Protein AF-A0A4Q2YK68-F1 (afdb_monomer)

Foldseek 3Di:
DDDDDDDDDDDDDDDDDDPPDPDPPPPDPDDDALAEEEADCFPLCVPHHYHVDDDDLVSLLRHLEYEYEDQAADDPVRLVSVLVSQLVAHFYEYEANSVVSNVPWDFDKDKDWAKWKKFFFPVLCVDQLRHLAFIFIDGFMAIFTTDDDPQKAQGIKFFDFDPPPDPDDDTAGFQAGIGGQWIKGHRNNFIYIYHNGDPDSVSSVWLSNSSSVQSSSCVRSVHDRDDDDPVSSVCRNDTHRGFHDPVVVLVQKDFDPVDHDDAAEDPPQAAQWQDWDADPVQWIKTKRAPQPPQWQQGAADLVLLVVVCVSNVDDADHRHPDFAAIFIWTFDDPPPPNYTDDIDTADGSATLWRDWDDDDQGIWTDRPQFIWDFGDPPNPSHTPDIDTLKGQWFSLGSQFAWHDWDQAPVQKIKTFGAQSWGQWMAGRVRPGIQGTGGGDMKIDHPNSPHIDAFFHDHAGWAAWDADPVGWIWTQGALFQQATKTQLGGQVVCVVVVHHPDGSMDRQGGFDFADAPDDLVVLVSQADASRRRGAHQKHYWDAQCDADDDPVCHRWTWIFRQSRAAIAIWRWDDDPSGTHTHGPDPHGSMHGPRLQWGFHYWYQGPNSDIDTDTSRFNDDDLPGSRYYHRRSSSRPDPSRTD

Radius of gyration: 28.05 Å; Cα contacts (8 Å, |Δi|>4): 1516; chains: 1; bounding box: 77×87×79 Å

pLDDT: mean 84.41, std 17.86, range [23.64, 98.75]

Structure (mmCIF, N/CA/C/O backbone):
data_AF-A0A4Q2YK68-F1
#
_entry.id   AF-A0A4Q2YK68-F1
#
loop_
_atom_site.group_PDB
_atom_site.id
_atom_site.type_symbol
_atom_site.label_atom_id
_atom_site.label_alt_id
_atom_site.label_comp_id
_atom_site.label_asym_id
_atom_site.label_entity_id
_atom_site.label_seq_id
_atom_site.pdbx_PDB_ins_code
_atom_site.Cartn_x
_atom_site.Cartn_y
_atom_site.Cartn_z
_atom_site.occupancy
_atom_site.B_iso_or_equiv
_atom_site.auth_seq_id
_atom_site.auth_comp_id
_atom_site.auth_asym_id
_atom_site.auth_atom_id
_atom_site.pdbx_PDB_model_num
ATOM 1 N N . MET A 1 1 ? 3.326 56.282 2.954 1.00 30.94 1 MET A N 1
ATOM 2 C CA . MET A 1 1 ? 2.224 56.659 2.046 1.00 30.94 1 MET A CA 1
ATOM 3 C C . MET A 1 1 ? 1.320 55.440 1.944 1.00 30.94 1 MET A C 1
ATOM 5 O O . MET A 1 1 ? 1.763 54.418 1.440 1.00 30.94 1 MET A O 1
ATOM 9 N N . MET A 1 2 ? 0.149 55.502 2.586 1.00 27.84 2 MET A N 1
ATOM 10 C CA . MET A 1 2 ? -0.890 54.464 2.562 1.00 27.84 2 MET A CA 1
ATOM 11 C C . MET A 1 2 ? -1.248 54.100 1.123 1.00 27.84 2 MET A C 1
ATOM 13 O O . MET A 1 2 ? -1.385 55.013 0.316 1.00 27.84 2 MET A O 1
ATOM 17 N N . LEU A 1 3 ? -1.479 52.819 0.829 1.00 24.31 3 LEU A N 1
ATOM 18 C CA . LEU A 1 3 ? -2.273 52.414 -0.331 1.00 24.31 3 LEU A CA 1
ATOM 19 C C . LEU A 1 3 ? -2.928 51.048 -0.087 1.00 24.31 3 LEU A C 1
ATOM 21 O O . LEU A 1 3 ? -2.286 50.001 -0.098 1.00 24.31 3 LEU A O 1
ATOM 25 N N . HIS A 1 4 ? -4.237 51.122 0.152 1.00 26.33 4 HIS A N 1
ATOM 26 C CA . HIS A 1 4 ? -5.217 50.045 0.083 1.00 26.33 4 HIS A CA 1
ATOM 27 C C . HIS A 1 4 ? -5.199 49.324 -1.279 1.00 26.33 4 HIS A C 1
ATOM 29 O O . HIS A 1 4 ? -5.108 49.969 -2.322 1.00 26.33 4 HIS A O 1
ATOM 35 N N . ARG A 1 5 ? -5.426 48.004 -1.269 1.00 27.20 5 ARG A N 1
ATOM 36 C CA . ARG A 1 5 ? -5.998 47.219 -2.383 1.00 27.20 5 ARG A CA 1
ATOM 37 C C . ARG A 1 5 ? -7.007 46.241 -1.762 1.00 27.20 5 ARG A C 1
ATOM 39 O O . ARG A 1 5 ? -6.618 45.420 -0.945 1.00 27.20 5 ARG A O 1
ATOM 46 N N . LEU A 1 6 ? -8.309 46.535 -1.783 1.00 25.83 6 LEU A N 1
ATOM 47 C CA . LEU A 1 6 ? -9.295 46.251 -2.842 1.00 25.83 6 LEU A CA 1
ATOM 48 C C . LEU A 1 6 ? -9.391 44.753 -3.192 1.00 25.83 6 LEU A C 1
ATOM 50 O O . LEU A 1 6 ? -8.604 44.237 -3.977 1.00 25.83 6 LEU A O 1
ATOM 54 N N . ARG A 1 7 ? -10.395 44.092 -2.591 1.00 26.73 7 ARG A N 1
ATOM 55 C CA . ARG A 1 7 ? -10.946 42.787 -2.996 1.00 26.73 7 ARG A CA 1
ATOM 56 C C . ARG A 1 7 ? -11.781 42.956 -4.279 1.00 26.73 7 ARG A C 1
ATOM 58 O O . ARG A 1 7 ? -12.523 43.938 -4.346 1.00 26.73 7 ARG A O 1
ATOM 65 N N . PRO A 1 8 ? -11.743 42.023 -5.244 1.00 29.39 8 PRO A N 1
ATOM 66 C CA . PRO A 1 8 ? -12.738 41.955 -6.308 1.00 29.39 8 PRO A CA 1
ATOM 67 C C . PRO A 1 8 ? -13.965 41.102 -5.899 1.00 29.39 8 PRO A C 1
ATOM 69 O O . PRO A 1 8 ? -13.876 40.321 -4.949 1.00 29.39 8 PRO A O 1
ATOM 72 N N . PRO A 1 9 ? -15.123 41.283 -6.568 1.00 28.11 9 PRO A N 1
ATOM 73 C CA . PRO A 1 9 ? -16.420 40.769 -6.130 1.00 28.11 9 PRO A CA 1
ATOM 74 C C . PRO A 1 9 ? -16.752 39.374 -6.687 1.00 28.11 9 PRO A C 1
ATOM 76 O O . PRO A 1 9 ? -16.345 39.010 -7.787 1.00 28.11 9 PRO A O 1
ATOM 79 N N . HIS A 1 10 ? -17.567 38.631 -5.932 1.00 28.86 10 HIS A N 1
ATOM 80 C CA . HIS A 1 10 ? -18.282 37.435 -6.386 1.00 28.86 10 HIS A CA 1
ATOM 81 C C . HIS A 1 10 ? -19.225 37.742 -7.560 1.00 28.86 10 HIS A C 1
ATOM 83 O O . HIS A 1 10 ? -19.954 38.736 -7.495 1.00 28.86 10 HIS A O 1
ATOM 89 N N . PRO A 1 11 ? -19.361 36.832 -8.538 1.00 30.91 11 PRO A N 1
ATOM 90 C CA . PRO A 1 11 ? -20.585 36.691 -9.303 1.00 30.91 11 PRO A CA 1
ATOM 91 C C . PRO A 1 11 ? -21.424 35.527 -8.759 1.00 30.91 11 PRO A C 1
ATOM 93 O O . PRO A 1 11 ? -20.984 34.380 -8.693 1.00 30.91 11 PRO A O 1
ATOM 96 N N . ALA A 1 12 ? -22.658 35.852 -8.381 1.00 25.03 12 ALA A N 1
ATOM 97 C CA . ALA A 1 12 ? -23.752 34.905 -8.251 1.00 25.03 12 ALA A CA 1
ATOM 98 C C . ALA A 1 12 ? -24.237 34.500 -9.654 1.00 25.03 12 ALA A C 1
ATOM 100 O O . ALA A 1 12 ? -24.385 35.354 -10.527 1.00 25.03 12 ALA A O 1
ATOM 101 N N . GLY A 1 13 ? -24.510 33.213 -9.859 1.00 24.59 13 GLY A N 1
ATOM 102 C CA . GLY A 1 13 ? -25.020 32.687 -11.123 1.00 24.59 13 GLY A CA 1
ATOM 103 C C . GLY A 1 13 ? -25.446 31.233 -10.979 1.00 24.59 13 GLY A C 1
ATOM 104 O O . GLY A 1 13 ? -24.654 30.320 -11.155 1.00 24.59 13 GLY A O 1
ATOM 105 N N . SER A 1 14 ? -26.706 31.057 -10.607 1.00 25.80 14 SER A N 1
ATOM 106 C CA . SER A 1 14 ? -27.449 29.810 -10.442 1.00 25.80 14 SER A CA 1
ATOM 107 C C . SER A 1 14 ? -27.479 28.924 -11.694 1.00 25.80 14 SER A C 1
ATOM 109 O O . SER A 1 14 ? -27.912 29.382 -12.752 1.00 25.80 14 SER A O 1
ATOM 111 N N . ALA A 1 15 ? -27.190 27.632 -11.528 1.00 25.47 15 ALA A N 1
ATOM 112 C CA . ALA A 1 15 ? -27.720 26.565 -12.372 1.00 25.47 15 ALA A CA 1
ATOM 113 C C . ALA A 1 15 ? -28.355 25.508 -11.457 1.00 25.47 15 ALA A C 1
ATOM 115 O O . ALA A 1 15 ? -27.688 24.855 -10.662 1.00 25.47 15 ALA A O 1
ATOM 116 N N . ILE A 1 16 ? -29.681 25.433 -11.530 1.00 28.75 16 ILE A N 1
ATOM 117 C CA . ILE A 1 16 ? -30.540 24.491 -10.819 1.00 28.75 16 ILE A CA 1
ATOM 118 C C . ILE A 1 16 ? -30.623 23.228 -11.683 1.00 28.75 16 ILE A C 1
ATOM 120 O O . ILE A 1 16 ? -31.117 23.294 -12.807 1.00 28.75 16 ILE A O 1
ATOM 124 N N . LEU A 1 17 ? -30.186 22.087 -11.151 1.00 24.28 17 LEU A N 1
ATOM 125 C CA . LEU A 1 17 ? -30.621 20.757 -11.585 1.00 24.28 17 LEU A CA 1
ATOM 126 C C . LEU A 1 17 ? -31.025 19.948 -10.341 1.00 24.28 17 LEU A C 1
ATOM 128 O O . LEU A 1 17 ? -30.478 20.172 -9.261 1.00 24.28 17 LEU A O 1
ATOM 132 N N . PRO A 1 18 ? -32.067 19.112 -10.448 1.00 24.56 18 PRO A N 1
ATOM 133 C CA . PRO A 1 18 ? -32.946 18.806 -9.332 1.00 24.56 18 PRO A CA 1
ATOM 134 C C . PRO A 1 18 ? -32.341 17.739 -8.418 1.00 24.56 18 PRO A C 1
ATOM 136 O O . PRO A 1 18 ? -32.012 16.644 -8.867 1.00 24.56 18 PRO A O 1
ATOM 139 N N . LEU A 1 19 ? -32.270 18.036 -7.117 1.00 24.48 19 LEU A N 1
ATOM 140 C CA . LEU A 1 19 ? -32.131 17.005 -6.094 1.00 24.48 19 LEU A CA 1
ATOM 141 C C . LEU A 1 19 ? -33.369 16.103 -6.151 1.00 24.48 19 LEU A C 1
ATOM 143 O O . LEU A 1 19 ? -34.461 16.488 -5.719 1.00 24.48 19 LEU A O 1
ATOM 147 N N . CYS A 1 20 ? -33.191 14.885 -6.656 1.00 23.64 20 CYS A N 1
ATOM 148 C CA . CYS A 1 20 ? -34.068 13.781 -6.310 1.00 23.64 20 CYS A CA 1
ATOM 149 C C . CYS A 1 20 ? -34.045 13.632 -4.785 1.00 23.64 20 CYS A C 1
ATOM 151 O O . CYS A 1 20 ? -33.018 13.335 -4.182 1.00 23.64 20 CYS A O 1
ATOM 153 N N . CYS A 1 21 ? -35.195 13.896 -4.170 1.00 24.50 21 CYS A N 1
ATOM 154 C CA . CYS A 1 21 ? -35.447 13.676 -2.758 1.00 24.50 21 CYS A CA 1
ATOM 155 C C . CYS A 1 21 ? -35.264 12.188 -2.427 1.00 24.50 21 CYS A C 1
ATOM 157 O O . CYS A 1 21 ? -36.198 11.403 -2.575 1.00 24.50 21 CYS A O 1
ATOM 159 N N . LEU A 1 22 ? -34.082 11.802 -1.945 1.00 25.28 22 LEU A N 1
ATOM 160 C CA . LEU A 1 22 ? -33.938 10.617 -1.109 1.00 25.28 22 LEU A CA 1
ATOM 161 C C . LEU A 1 22 ? -34.436 11.000 0.282 1.00 25.28 22 LEU A C 1
ATOM 163 O O . LEU A 1 22 ? -33.760 11.648 1.077 1.00 25.28 22 LEU A O 1
ATOM 167 N N . SER A 1 23 ? -35.695 10.656 0.528 1.00 25.00 23 SER A N 1
ATOM 168 C CA . SER A 1 23 ? -36.304 10.679 1.845 1.00 25.00 23 SER A CA 1
ATOM 169 C C . SER A 1 23 ? -35.415 9.924 2.835 1.00 25.00 23 SER A C 1
ATOM 171 O O . SER A 1 23 ? -35.275 8.705 2.730 1.00 25.00 23 SER A O 1
ATOM 173 N N . LEU A 1 24 ? -34.862 10.657 3.803 1.00 28.14 24 LEU A N 1
ATOM 174 C CA . LEU A 1 24 ? -34.337 10.143 5.066 1.00 28.14 24 LEU A CA 1
ATOM 175 C C . LEU A 1 24 ? -35.432 9.321 5.758 1.00 28.14 24 LEU A C 1
ATOM 177 O O . LEU A 1 24 ? -36.240 9.841 6.528 1.00 28.14 24 LEU A O 1
ATOM 181 N N . LEU A 1 25 ? -35.479 8.025 5.469 1.00 27.72 25 LEU A N 1
ATOM 182 C CA . LEU A 1 25 ? -36.193 7.063 6.292 1.00 27.72 25 LEU A CA 1
ATOM 183 C C . LEU A 1 25 ? -35.250 6.656 7.417 1.00 27.72 25 LEU A C 1
ATOM 185 O O . LEU A 1 25 ? -34.541 5.658 7.339 1.00 27.72 25 LEU A O 1
ATOM 189 N N . ALA A 1 26 ? -35.261 7.466 8.476 1.00 32.66 26 ALA A N 1
ATOM 190 C CA . ALA A 1 26 ? -34.816 7.044 9.791 1.00 32.66 26 ALA A CA 1
ATOM 191 C C . ALA A 1 26 ? -35.559 5.750 10.142 1.00 32.66 26 ALA A C 1
ATOM 193 O O . ALA A 1 26 ? -36.762 5.765 10.413 1.00 32.66 26 ALA A O 1
ATOM 194 N N . SER A 1 27 ? -34.856 4.622 10.091 1.00 29.62 27 SER A N 1
ATOM 195 C CA . SER A 1 27 ? -35.428 3.336 10.460 1.00 29.62 27 SER A CA 1
ATOM 196 C C . SER A 1 27 ? -35.748 3.369 11.963 1.00 29.62 27 SER A C 1
ATOM 198 O O . SER A 1 27 ? -34.853 3.575 12.794 1.00 29.62 27 SER A O 1
ATOM 200 N N . PRO A 1 28 ? -37.022 3.251 12.377 1.00 31.62 28 PRO A N 1
ATOM 201 C CA . PRO A 1 28 ? -37.377 3.399 13.773 1.00 31.62 28 PRO A CA 1
ATOM 202 C C . PRO A 1 28 ? -37.008 2.114 14.522 1.00 31.62 28 PRO A C 1
ATOM 204 O O . PRO A 1 28 ? -37.773 1.153 14.530 1.00 31.62 28 PRO A O 1
ATOM 207 N N . LEU A 1 29 ? -35.859 2.119 15.213 1.00 32.09 29 LEU A N 1
ATOM 208 C CA . LEU A 1 29 ? -35.609 1.221 16.352 1.00 32.09 29 LEU A CA 1
ATOM 209 C C . LEU A 1 29 ? -36.857 1.229 17.252 1.00 32.09 29 LEU A C 1
ATOM 211 O O . LEU A 1 29 ? -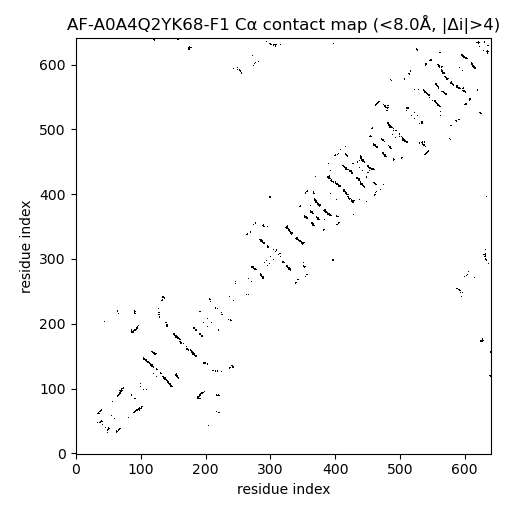37.201 2.277 17.811 1.00 32.09 29 LEU A O 1
ATOM 215 N N . LYS A 1 30 ? -37.568 0.096 17.297 1.00 30.45 30 LYS A N 1
ATOM 216 C CA . LYS A 1 30 ? -38.739 -0.139 18.146 1.00 30.45 30 LYS A CA 1
ATOM 217 C C . LYS A 1 30 ? -38.288 -0.405 19.585 1.00 30.45 30 LYS A C 1
ATOM 219 O O . LYS A 1 30 ? -37.307 -1.102 19.811 1.00 30.45 30 LYS A O 1
ATOM 224 N N . ALA A 1 31 ? -39.062 0.153 20.511 1.00 32.38 31 ALA A N 1
ATOM 225 C CA . ALA A 1 31 ? -39.004 0.073 21.969 1.00 32.38 31 ALA A CA 1
ATOM 226 C C . ALA A 1 31 ? -38.279 -1.148 22.587 1.00 32.38 31 ALA A C 1
ATOM 228 O O . ALA A 1 31 ? -38.848 -2.237 22.656 1.00 32.38 31 ALA A O 1
ATOM 229 N N . ALA A 1 32 ? -37.082 -0.912 23.141 1.00 37.03 32 ALA A N 1
ATOM 230 C CA . ALA A 1 32 ? -36.466 -1.735 24.194 1.00 37.03 32 ALA A CA 1
ATOM 231 C C . ALA A 1 32 ? -35.632 -0.915 25.224 1.00 37.03 32 ALA A C 1
ATOM 233 O O . ALA A 1 32 ? -34.947 -1.488 26.068 1.00 37.03 32 ALA A O 1
ATOM 234 N N . ASP A 1 33 ? -35.697 0.423 25.207 1.00 46.66 33 ASP A N 1
ATOM 235 C CA . ASP A 1 33 ? -34.649 1.305 25.763 1.00 46.66 33 ASP A CA 1
ATOM 236 C C . ASP A 1 33 ? -34.817 1.713 27.249 1.00 46.66 33 ASP A C 1
ATOM 238 O O . ASP A 1 33 ? -34.654 2.877 27.604 1.00 46.66 33 ASP A O 1
ATOM 242 N N . ALA A 1 34 ? -35.115 0.779 28.160 1.00 52.34 34 ALA A N 1
ATOM 243 C CA . ALA A 1 34 ? -35.114 1.070 29.611 1.00 52.34 34 ALA A CA 1
ATOM 244 C C . ALA A 1 34 ? -33.749 0.829 30.300 1.00 52.34 34 ALA A C 1
ATOM 246 O O . ALA A 1 34 ? -33.640 0.961 31.517 1.00 52.34 34 ALA A O 1
ATOM 247 N N . ALA A 1 35 ? -32.719 0.439 29.541 1.00 72.25 35 ALA A N 1
ATOM 248 C CA . ALA A 1 35 ? -31.447 -0.062 30.071 1.00 72.25 35 ALA A CA 1
ATOM 249 C C . ALA A 1 35 ? -30.281 0.948 30.027 1.00 72.25 35 ALA A C 1
ATOM 251 O O . ALA A 1 35 ? -29.196 0.630 30.520 1.00 72.25 35 ALA A O 1
ATOM 252 N N . PHE A 1 36 ? -30.479 2.141 29.460 1.00 78.56 36 PHE A N 1
ATOM 253 C CA . PHE A 1 36 ? -29.442 3.165 29.281 1.00 78.56 36 PHE A CA 1
ATOM 254 C C . PHE A 1 36 ? -29.937 4.548 29.730 1.00 78.56 36 PHE A C 1
ATOM 256 O O . PHE A 1 36 ? -31.142 4.787 29.770 1.00 78.56 36 PHE A O 1
ATOM 263 N N . PHE A 1 37 ? -29.017 5.458 30.062 1.00 81.56 37 PHE A N 1
ATOM 264 C CA . PHE A 1 37 ? -29.314 6.866 30.372 1.00 81.56 37 PHE A CA 1
ATOM 265 C C . PHE A 1 37 ? -28.206 7.789 29.842 1.00 81.56 37 PHE A C 1
ATOM 267 O O . PHE A 1 37 ? -27.031 7.416 29.874 1.00 81.56 37 PHE A O 1
ATOM 274 N N . THR A 1 38 ? -28.572 8.996 29.394 1.00 70.50 38 THR A N 1
ATOM 275 C CA . THR A 1 38 ? -27.646 10.033 28.899 1.00 70.50 38 THR A CA 1
ATOM 276 C C . THR A 1 38 ? -27.819 11.366 29.634 1.00 70.50 38 THR A C 1
ATOM 278 O O . THR A 1 38 ? -28.932 11.817 29.884 1.00 70.50 38 THR A O 1
ATOM 281 N N . GLN A 1 39 ? -26.713 12.040 29.953 1.00 70.62 39 GLN A N 1
ATOM 282 C CA . GLN A 1 39 ? -26.744 13.366 30.585 1.00 70.62 39 GLN A CA 1
ATOM 283 C C . GLN A 1 39 ? -27.037 14.518 29.597 1.00 70.62 39 GLN A C 1
ATOM 285 O O . GLN A 1 39 ? -27.363 15.629 30.011 1.00 70.62 39 GLN A O 1
ATOM 290 N N . SER A 1 40 ? -26.937 14.270 28.285 1.00 63.66 40 SER A N 1
ATOM 291 C CA . SER A 1 40 ? -27.170 15.270 27.234 1.00 63.66 40 SER A CA 1
ATOM 292 C C . SER A 1 40 ? -28.406 14.918 26.396 1.00 63.66 40 SER A C 1
ATOM 294 O O . SER A 1 40 ? -28.515 13.770 25.955 1.00 63.66 40 SER A O 1
ATOM 296 N N . PRO A 1 41 ? -29.309 15.880 26.105 1.00 50.88 41 PRO A N 1
ATOM 297 C CA . PRO A 1 41 ? -30.472 15.686 25.231 1.00 50.88 41 PRO A CA 1
ATOM 298 C C . PRO A 1 41 ? -30.099 15.602 23.737 1.00 50.88 41 PRO A C 1
ATOM 300 O O . PRO A 1 41 ? -30.948 15.817 22.874 1.00 50.88 41 PRO A O 1
ATOM 303 N N . SER A 1 42 ? -28.826 15.359 23.411 1.00 60.25 42 SER A N 1
ATOM 304 C CA . SER A 1 42 ? -28.307 15.370 22.045 1.00 60.25 42 SER A CA 1
ATOM 305 C C . SER A 1 42 ? -29.106 14.456 21.111 1.00 60.25 42 SER A C 1
ATOM 307 O O . SER A 1 42 ? -29.427 13.326 21.487 1.00 60.25 42 SER A O 1
ATOM 309 N N . GLU A 1 43 ? -29.326 14.905 19.870 1.00 57.31 43 GLU A N 1
ATOM 310 C CA . GLU A 1 43 ? -29.960 14.118 18.793 1.00 57.31 43 GLU A CA 1
ATOM 311 C C . GLU A 1 43 ? -29.348 12.708 18.662 1.00 57.31 43 GLU A C 1
ATOM 313 O O . GLU A 1 43 ? -30.070 11.751 18.389 1.00 57.31 43 GLU A O 1
ATOM 318 N N . ILE A 1 44 ? -28.048 12.588 18.970 1.00 55.03 44 ILE A N 1
ATOM 319 C CA . ILE A 1 44 ? -27.219 11.370 19.050 1.00 55.03 44 ILE A CA 1
ATOM 320 C C . ILE A 1 44 ? -27.933 10.197 19.738 1.00 55.03 44 ILE A C 1
ATOM 322 O O . ILE A 1 44 ? -27.785 9.058 19.309 1.00 55.03 44 ILE A O 1
ATOM 326 N N . LEU A 1 45 ? -28.715 10.453 20.794 1.00 65.38 45 LEU A N 1
ATOM 327 C CA . LEU A 1 45 ? -29.385 9.419 21.592 1.00 65.38 45 LEU A CA 1
ATOM 328 C C . LEU A 1 45 ? -30.828 9.794 21.933 1.00 65.38 45 LEU A C 1
ATOM 330 O O . LEU A 1 45 ? -31.304 9.510 23.029 1.00 65.38 45 LEU A O 1
ATOM 334 N N . ALA A 1 46 ? -31.560 10.390 20.988 1.00 61.50 46 ALA A N 1
ATOM 335 C CA . ALA A 1 46 ? -32.926 10.891 21.197 1.00 61.50 46 ALA A CA 1
ATOM 336 C C . ALA A 1 46 ? -33.937 9.869 21.780 1.00 61.50 46 ALA A C 1
ATOM 338 O O . ALA A 1 46 ? -35.015 10.255 22.229 1.00 61.50 46 ALA A O 1
ATOM 339 N N . LYS A 1 47 ? -33.612 8.569 21.766 1.00 60.53 47 LYS A N 1
ATOM 340 C CA . LYS A 1 47 ? -34.437 7.477 22.310 1.00 60.53 47 LYS A CA 1
ATOM 341 C C . LYS A 1 47 ? -34.049 7.030 23.723 1.00 60.53 47 LYS A C 1
ATOM 343 O O . LYS A 1 47 ? -34.808 6.294 24.346 1.00 60.53 47 LYS A O 1
ATOM 348 N N . VAL A 1 48 ? -32.898 7.462 24.231 1.00 66.62 48 VAL A N 1
ATOM 349 C CA . VAL A 1 48 ? -32.405 7.108 25.565 1.00 66.62 48 VAL A CA 1
ATOM 350 C C . VAL A 1 48 ? -32.941 8.119 26.590 1.00 66.62 48 VAL A C 1
ATOM 352 O O . VAL A 1 48 ? -32.909 9.325 26.323 1.00 66.62 48 VAL A O 1
ATOM 355 N N . PRO A 1 49 ? -33.428 7.673 27.765 1.00 69.75 49 PRO A N 1
ATOM 356 C CA . PRO A 1 49 ? -33.790 8.570 28.863 1.00 69.75 49 PRO A CA 1
ATOM 357 C C . PRO A 1 49 ? -32.675 9.578 29.177 1.00 69.75 49 PRO A C 1
ATOM 359 O O . PRO A 1 49 ? -31.512 9.186 29.300 1.00 69.75 49 PRO A O 1
ATOM 362 N N . HIS A 1 50 ? -33.024 10.862 29.324 1.00 74.56 50 HIS A N 1
ATOM 363 C CA . HIS A 1 50 ? -32.048 11.928 29.560 1.00 74.56 50 HIS A CA 1
ATOM 364 C C . HIS A 1 50 ? -32.450 12.908 30.663 1.00 74.56 50 HIS A C 1
ATOM 366 O O . HIS A 1 50 ? -33.634 13.163 30.886 1.00 74.56 50 HIS A O 1
ATOM 372 N N . GLY A 1 51 ? -31.451 13.479 31.335 1.00 66.88 51 GLY A N 1
ATOM 373 C CA . GLY A 1 51 ? -31.634 14.481 32.384 1.00 66.88 51 GLY A CA 1
ATOM 374 C C . GLY A 1 51 ? -30.334 15.216 32.711 1.00 66.88 51 GLY A C 1
ATOM 375 O O . GLY A 1 51 ? -29.250 14.681 32.508 1.00 66.88 51 GLY A O 1
ATOM 376 N N . ALA A 1 52 ? -30.441 16.445 33.224 1.00 67.81 52 ALA A N 1
ATOM 377 C CA . ALA A 1 52 ? -29.276 17.258 33.595 1.00 67.81 52 ALA A CA 1
ATOM 378 C C . ALA A 1 52 ? -28.534 16.720 34.837 1.00 67.81 52 ALA A C 1
ATOM 380 O O . ALA A 1 52 ? -27.341 16.968 35.012 1.00 67.81 52 ALA A O 1
ATOM 381 N N . GLU A 1 53 ? -29.240 15.980 35.693 1.00 79.00 53 GLU A N 1
ATOM 382 C CA . GLU A 1 53 ? -28.720 15.399 36.930 1.00 79.00 53 GLU A CA 1
ATOM 383 C C . GLU A 1 53 ? -28.656 13.872 36.840 1.00 79.00 53 GLU A C 1
ATOM 385 O O . GLU A 1 53 ? -29.407 13.240 36.093 1.00 79.00 53 GLU A O 1
ATOM 390 N N . LEU A 1 54 ? -27.754 13.271 37.620 1.00 82.31 54 LEU A N 1
ATOM 391 C CA . LEU A 1 54 ? -27.615 11.819 37.684 1.00 82.31 54 LEU A CA 1
ATOM 392 C C . LEU A 1 54 ? -28.885 11.162 38.254 1.00 82.31 54 LEU A C 1
ATOM 394 O O . LEU A 1 54 ? -29.445 11.678 39.224 1.00 82.31 54 LEU A O 1
ATOM 398 N N . PRO A 1 55 ? -29.286 9.978 37.749 1.00 84.31 55 PRO A N 1
ATOM 399 C CA . PRO A 1 55 ? -30.432 9.241 38.272 1.00 84.31 55 PRO A CA 1
ATOM 400 C C . PRO A 1 55 ? -30.317 8.954 39.771 1.00 84.31 55 PRO A C 1
ATOM 402 O O . PRO A 1 55 ? -29.215 8.787 40.313 1.00 84.31 55 PRO A O 1
ATOM 405 N N . ALA A 1 56 ? -31.455 8.820 40.452 1.00 85.38 56 ALA A N 1
ATOM 406 C CA . ALA A 1 56 ? -31.475 8.378 41.845 1.00 85.38 56 ALA A CA 1
ATOM 407 C C . ALA A 1 56 ? -30.885 6.959 41.979 1.00 85.38 56 ALA A C 1
ATOM 409 O O . ALA A 1 56 ? -30.921 6.171 41.038 1.00 85.38 56 ALA A O 1
ATOM 410 N N . ASP A 1 57 ? -30.369 6.582 43.152 1.00 83.44 57 ASP A N 1
ATOM 411 C CA . ASP A 1 57 ? -29.651 5.302 43.336 1.00 83.44 57 ASP A CA 1
ATOM 412 C C . ASP A 1 57 ? -30.483 4.070 42.947 1.00 83.44 57 ASP A C 1
ATOM 414 O O . ASP A 1 57 ? -29.959 3.086 42.426 1.00 83.44 57 ASP A O 1
ATOM 418 N N . ALA A 1 58 ? -31.795 4.121 43.188 1.00 83.88 58 ALA A N 1
ATOM 419 C CA . ALA A 1 58 ? -32.720 3.053 42.821 1.00 83.88 58 ALA A CA 1
ATOM 420 C C . ALA A 1 58 ? -32.920 2.927 41.301 1.00 83.88 58 ALA A C 1
ATOM 422 O O . ALA A 1 58 ? -33.204 1.835 40.813 1.00 83.88 58 ALA A O 1
ATOM 423 N N . GLU A 1 59 ? -32.789 4.028 40.563 1.00 83.62 59 GLU A N 1
ATOM 424 C CA . GLU A 1 59 ? -32.862 4.057 39.100 1.00 83.62 59 GLU A CA 1
ATOM 425 C C . GLU A 1 59 ? -31.520 3.671 38.492 1.00 83.62 59 GLU A C 1
ATOM 427 O O . GLU A 1 59 ? -31.481 2.835 37.596 1.00 83.62 59 GLU A O 1
ATOM 432 N N . LEU A 1 60 ? -30.421 4.175 39.059 1.00 84.81 60 LEU A N 1
ATOM 433 C CA . LEU A 1 60 ? -29.059 3.846 38.655 1.00 84.81 60 LEU A CA 1
ATOM 434 C C . LEU A 1 60 ? -28.812 2.331 38.655 1.00 84.81 60 LEU A C 1
ATOM 436 O O . LEU A 1 60 ? -28.244 1.798 37.713 1.00 84.81 60 LEU A O 1
ATOM 440 N N . LYS A 1 61 ? -29.318 1.614 39.667 1.00 84.19 61 LYS A N 1
ATOM 441 C CA . LYS A 1 61 ? -29.224 0.144 39.759 1.00 84.19 61 LYS A CA 1
ATOM 442 C C . LYS A 1 61 ? -29.978 -0.621 38.664 1.00 84.19 61 LYS A C 1
ATOM 444 O O . LYS A 1 61 ? -29.735 -1.812 38.506 1.00 84.19 61 LYS A O 1
ATOM 449 N N . LYS A 1 62 ? -30.923 0.013 37.964 1.00 87.19 62 LYS A N 1
ATOM 450 C CA . LYS A 1 62 ? -31.679 -0.605 36.858 1.00 87.19 62 LYS A CA 1
ATOM 451 C C . LYS A 1 62 ? -30.990 -0.412 35.510 1.00 87.19 62 LYS A C 1
ATOM 453 O O . LYS A 1 62 ? -31.330 -1.106 34.556 1.00 87.19 62 LYS A O 1
ATOM 458 N N . LEU A 1 63 ? -30.063 0.538 35.432 1.00 89.31 63 LEU A N 1
ATOM 459 C CA . LEU A 1 63 ? -29.341 0.853 34.213 1.00 89.31 63 LEU A CA 1
ATOM 460 C C . LEU A 1 63 ? -28.191 -0.129 34.013 1.00 89.31 63 LEU A C 1
ATOM 462 O O . LEU A 1 63 ? -27.533 -0.557 34.959 1.00 89.31 63 LEU A O 1
ATOM 466 N N . THR A 1 64 ? -27.957 -0.471 32.753 1.00 91.06 64 THR A N 1
ATOM 467 C CA . THR A 1 64 ? -26.821 -1.291 32.331 1.00 91.06 64 THR A CA 1
ATOM 468 C C . THR A 1 64 ? -25.642 -0.431 31.898 1.00 91.06 64 THR A C 1
ATOM 470 O O . THR A 1 64 ? -24.508 -0.822 32.147 1.00 91.06 64 THR A O 1
ATOM 473 N N . ALA A 1 65 ? -25.878 0.754 31.319 1.00 92.38 65 ALA A N 1
ATOM 474 C CA . ALA A 1 65 ? -24.824 1.731 31.050 1.00 92.38 65 ALA A CA 1
ATOM 475 C C . ALA A 1 65 ? -25.297 3.192 31.179 1.00 92.38 65 ALA A C 1
ATOM 477 O O . ALA A 1 65 ? -26.481 3.498 31.024 1.00 92.38 65 ALA A O 1
ATOM 478 N N . LEU A 1 66 ? -24.344 4.086 31.450 1.00 92.25 66 LEU A N 1
ATOM 479 C CA . LEU A 1 66 ? -24.510 5.539 31.529 1.00 92.25 66 LEU A CA 1
ATOM 480 C C . LEU A 1 66 ? -23.617 6.241 30.505 1.00 92.25 66 LEU A C 1
ATOM 482 O O . LEU A 1 66 ? -22.433 5.924 30.445 1.00 92.25 66 LEU A O 1
ATOM 486 N N . LEU A 1 67 ? -24.143 7.238 29.793 1.00 91.62 67 LEU A N 1
ATOM 487 C CA . LEU A 1 67 ? -23.350 8.201 29.023 1.00 91.62 67 LEU A CA 1
ATOM 488 C C . LEU A 1 67 ? -23.291 9.547 29.749 1.00 91.62 67 LEU A C 1
ATOM 490 O O . LEU A 1 67 ? -24.330 10.164 30.000 1.00 91.62 67 LEU A O 1
ATOM 494 N N . LEU A 1 68 ? -22.079 10.033 30.014 1.00 91.50 68 LEU A N 1
ATOM 495 C CA . LEU A 1 68 ? -21.830 11.347 30.603 1.00 91.50 68 LEU A CA 1
ATOM 496 C C . LEU A 1 68 ? -20.960 12.195 29.669 1.00 91.50 68 LEU A C 1
ATOM 498 O O . LEU A 1 68 ? -19.949 11.725 29.149 1.00 91.50 68 LEU A O 1
ATOM 502 N N . THR A 1 69 ? -21.352 13.456 29.496 1.00 87.75 69 THR A N 1
ATOM 503 C CA . THR A 1 69 ? -20.652 14.458 28.668 1.00 87.75 69 THR A CA 1
ATOM 504 C C . THR A 1 69 ? -20.350 15.746 29.443 1.00 87.75 69 THR A C 1
ATOM 506 O O . THR A 1 69 ? -19.629 16.602 28.944 1.00 87.75 69 THR A O 1
ATOM 509 N N . ASP A 1 70 ? -20.945 15.931 30.629 1.00 79.62 70 ASP A N 1
ATOM 510 C CA . ASP A 1 70 ? -20.828 17.166 31.409 1.00 79.62 70 ASP A CA 1
ATOM 511 C C . ASP A 1 70 ? -19.432 17.334 32.021 1.00 79.62 70 ASP A C 1
ATOM 513 O O . ASP A 1 70 ? -18.819 16.382 32.502 1.00 79.62 70 ASP A O 1
ATOM 517 N N . GLY A 1 71 ? -18.958 18.578 32.044 1.00 79.50 71 GLY A N 1
ATOM 518 C CA . GLY A 1 71 ? -17.651 18.958 32.569 1.00 79.50 71 GLY A CA 1
ATOM 519 C C . GLY A 1 71 ? -17.628 19.355 34.035 1.00 79.50 71 GLY A C 1
ATOM 520 O O . GLY A 1 71 ? -16.566 19.726 34.537 1.00 79.50 71 GLY A O 1
ATOM 521 N N . LYS A 1 72 ? -18.764 19.314 34.741 1.00 86.06 72 LYS A N 1
ATOM 522 C CA . LYS A 1 72 ? -18.809 19.651 36.166 1.00 86.06 72 LYS A CA 1
ATOM 523 C C . LYS A 1 72 ? -18.027 18.612 36.988 1.00 86.06 72 LYS A C 1
ATOM 525 O O . LYS A 1 72 ? -18.431 17.448 37.010 1.00 86.06 72 LYS A O 1
ATOM 530 N N . PRO A 1 73 ? -16.956 19.005 37.711 1.00 88.75 73 PRO A N 1
ATOM 531 C CA . PRO A 1 73 ? -16.169 18.070 38.508 1.00 88.75 73 PRO A CA 1
ATOM 532 C C . PRO A 1 73 ? -17.031 17.311 39.514 1.00 88.75 73 PRO A C 1
ATOM 534 O O . PRO A 1 73 ? -17.851 17.912 40.214 1.00 88.75 73 PRO A O 1
ATOM 537 N N . TRP A 1 74 ? -16.831 15.998 39.604 1.00 90.38 74 TRP A N 1
ATOM 538 C CA . TRP A 1 74 ? -17.570 15.171 40.551 1.00 90.38 74 TRP A CA 1
ATOM 539 C C . TRP A 1 74 ? -17.086 15.441 41.973 1.00 90.38 74 TRP A C 1
ATOM 541 O O . TRP A 1 74 ? -15.889 15.337 42.270 1.00 90.38 74 TRP A O 1
ATOM 551 N N . ASP A 1 75 ? -18.030 15.757 42.857 1.00 90.38 75 ASP A N 1
ATOM 552 C CA . ASP A 1 75 ? -17.776 15.753 44.291 1.00 90.38 75 ASP A CA 1
ATOM 553 C C . ASP A 1 75 ? -17.564 14.319 44.812 1.00 90.38 75 ASP A C 1
ATOM 555 O O . ASP A 1 75 ? -17.743 13.325 44.101 1.00 90.38 75 ASP A O 1
ATOM 559 N N . GLU A 1 76 ? -17.134 14.205 46.067 1.00 89.75 76 GLU A N 1
ATOM 560 C CA . GLU A 1 76 ? -16.797 12.916 46.677 1.00 89.75 76 GLU A CA 1
ATOM 561 C C . GLU A 1 76 ? -17.996 11.954 46.709 1.00 89.75 76 GLU A C 1
ATOM 563 O O . GLU A 1 76 ? -17.842 10.764 46.433 1.00 89.75 76 GLU A O 1
ATOM 568 N N . ALA A 1 77 ? -19.202 12.474 46.962 1.00 89.50 77 ALA A N 1
ATOM 569 C CA . ALA A 1 77 ? -20.429 11.684 46.993 1.00 89.50 77 ALA A CA 1
ATOM 570 C C . ALA A 1 77 ? -20.793 11.134 45.604 1.00 89.50 77 ALA A C 1
ATOM 572 O O . ALA A 1 77 ? -21.084 9.945 45.460 1.00 89.50 77 ALA A O 1
ATOM 573 N N . THR A 1 78 ? -20.726 11.978 44.573 1.00 89.44 78 THR A N 1
ATOM 574 C CA . THR A 1 78 ? -20.981 11.602 43.178 1.00 89.44 78 THR A CA 1
ATOM 575 C C . THR A 1 78 ? -19.973 10.567 42.698 1.00 89.44 78 THR A C 1
ATOM 577 O O . THR A 1 78 ? -20.358 9.558 42.103 1.00 89.44 78 THR A O 1
ATOM 580 N N . ARG A 1 79 ? -18.686 10.770 43.009 1.00 89.94 79 ARG A N 1
ATOM 581 C CA . ARG A 1 79 ? -17.628 9.821 42.653 1.00 89.94 79 ARG A CA 1
ATOM 582 C C . ARG A 1 79 ? -17.846 8.470 43.327 1.00 89.94 79 ARG A C 1
ATOM 584 O O . ARG A 1 79 ? -17.872 7.459 42.632 1.00 89.94 79 ARG A O 1
ATOM 591 N N . ALA A 1 80 ? -18.079 8.443 44.640 1.00 90.31 80 ALA A N 1
ATOM 592 C CA . ALA A 1 80 ? -18.334 7.201 45.370 1.00 90.31 80 ALA A CA 1
ATOM 593 C C . ALA A 1 80 ? -19.554 6.444 44.815 1.00 90.31 80 ALA A C 1
ATOM 595 O O . ALA A 1 80 ? -19.515 5.222 44.660 1.00 90.31 80 ALA A O 1
ATOM 596 N N . LYS A 1 81 ? -20.617 7.172 44.456 1.00 91.75 81 LYS A N 1
ATOM 597 C CA . LYS A 1 81 ? -21.829 6.617 43.843 1.00 91.75 81 LYS A CA 1
ATOM 598 C C . LYS A 1 81 ? -21.559 5.975 42.480 1.00 91.75 81 LYS A C 1
ATOM 600 O O . LYS A 1 81 ? -21.957 4.830 42.260 1.00 91.75 81 LYS A O 1
ATOM 605 N N . LEU A 1 82 ? -20.891 6.685 41.570 1.00 92.25 82 LEU A N 1
ATOM 606 C CA . LEU A 1 82 ? -20.593 6.173 40.229 1.00 92.25 82 LEU A CA 1
ATOM 607 C C . LEU A 1 82 ? -19.566 5.036 40.269 1.00 92.25 82 LEU A C 1
ATOM 609 O O . LEU A 1 82 ? -19.735 4.039 39.570 1.00 92.25 82 LEU A O 1
ATOM 613 N N . GLU A 1 83 ? -18.562 5.113 41.145 1.00 91.44 83 GLU A N 1
ATOM 614 C CA . GLU A 1 83 ? -17.633 4.004 41.376 1.00 91.44 83 GLU A CA 1
ATOM 615 C C . GLU A 1 83 ? -18.347 2.748 41.884 1.00 91.44 83 GLU A C 1
ATOM 617 O O . GLU A 1 83 ? -18.050 1.648 41.418 1.00 91.44 83 GLU A O 1
ATOM 622 N N . ALA A 1 84 ? -19.286 2.886 42.826 1.00 91.62 84 ALA A N 1
ATOM 623 C CA . ALA A 1 84 ? -20.062 1.758 43.333 1.00 91.62 84 ALA A CA 1
ATOM 624 C C . ALA A 1 84 ? -20.938 1.130 42.238 1.00 91.62 84 ALA A C 1
ATOM 626 O O . ALA A 1 84 ? -21.020 -0.095 42.148 1.00 91.62 84 ALA A O 1
ATOM 627 N N . TYR A 1 85 ? -21.548 1.956 41.383 1.00 93.56 85 TYR A N 1
ATOM 628 C CA . TYR A 1 85 ? -22.330 1.495 40.235 1.00 93.56 85 TYR A CA 1
ATOM 629 C C . TYR A 1 85 ? -21.483 0.683 39.248 1.00 93.56 85 TYR A C 1
ATOM 631 O O . TYR A 1 85 ? -21.856 -0.441 38.906 1.00 93.56 85 TYR A O 1
ATOM 639 N N . VAL A 1 86 ? -20.313 1.196 38.853 1.00 93.69 86 VAL A N 1
ATOM 640 C CA . VAL A 1 86 ? -19.430 0.481 37.922 1.00 93.69 86 VAL A CA 1
ATOM 641 C C . VAL A 1 86 ? -18.872 -0.790 38.567 1.00 93.69 86 VAL A C 1
ATOM 643 O O . VAL A 1 86 ? -18.982 -1.866 37.986 1.00 93.69 86 VAL A O 1
ATOM 646 N N . LYS A 1 87 ? -18.373 -0.731 39.811 1.00 92.44 87 LYS A N 1
ATOM 647 C CA . LYS A 1 87 ? -17.884 -1.929 40.525 1.00 92.44 87 LYS A CA 1
ATOM 648 C C . LYS A 1 87 ? -18.966 -3.013 40.632 1.00 92.44 87 LYS A C 1
ATOM 650 O O . LYS A 1 87 ? -18.651 -4.200 40.508 1.00 92.44 87 LYS A O 1
ATOM 655 N N . GLY A 1 88 ? -20.227 -2.601 40.798 1.00 90.44 88 GLY A N 1
ATOM 656 C CA . GLY A 1 88 ? -21.418 -3.453 40.838 1.00 90.44 88 GLY A CA 1
ATOM 657 C C . GLY A 1 88 ? -21.880 -4.025 39.492 1.00 90.44 88 GLY A C 1
ATOM 658 O O . GLY A 1 88 ? -22.857 -4.769 39.473 1.00 90.44 88 GLY A O 1
ATOM 659 N N . GLY A 1 89 ? -21.194 -3.712 38.389 1.00 91.75 89 GLY A N 1
ATOM 660 C CA . GLY A 1 89 ? -21.435 -4.307 37.072 1.00 91.75 89 GLY A CA 1
ATOM 661 C C . GLY A 1 89 ? -21.988 -3.346 36.027 1.00 91.75 89 GLY A C 1
ATOM 662 O O . GLY A 1 89 ? -22.163 -3.764 34.883 1.00 91.75 89 GLY A O 1
ATOM 663 N N . GLY A 1 90 ? -22.240 -2.089 36.400 1.00 92.69 90 GLY A N 1
ATOM 664 C CA . GLY A 1 90 ? -22.692 -1.046 35.488 1.00 92.69 90 GLY A CA 1
ATOM 665 C C . GLY A 1 90 ? -21.616 -0.611 34.490 1.00 92.69 90 GLY A C 1
ATOM 666 O O . GLY A 1 90 ? -20.416 -0.648 34.771 1.00 92.69 90 GLY A O 1
ATOM 667 N N . GLY A 1 91 ? -22.060 -0.181 33.314 1.00 95.38 91 GLY A N 1
ATOM 668 C CA . GLY A 1 91 ? -21.233 0.415 32.273 1.00 95.38 91 GLY A CA 1
ATOM 669 C C . GLY A 1 91 ? -21.189 1.939 32.371 1.00 95.38 91 GLY A C 1
ATOM 670 O O . GLY A 1 91 ? -22.202 2.577 32.662 1.00 95.38 91 GLY A O 1
ATOM 671 N N . LEU A 1 92 ? -20.038 2.541 32.090 1.00 95.31 92 LEU A N 1
ATOM 672 C CA . LEU A 1 92 ? -19.868 3.993 32.082 1.00 95.31 92 LEU A CA 1
ATOM 673 C C . LEU A 1 92 ? -19.143 4.442 30.812 1.00 95.31 92 LEU A C 1
ATOM 675 O O . LEU A 1 92 ? -18.028 4.010 30.548 1.00 95.31 92 LEU A O 1
ATOM 679 N N . VAL A 1 93 ? -19.766 5.327 30.045 1.00 95.31 93 VAL A N 1
ATOM 680 C CA . VAL A 1 93 ? -19.208 5.946 28.841 1.00 95.31 93 VAL A CA 1
ATOM 681 C C . VAL A 1 93 ? -18.995 7.425 29.142 1.00 95.31 93 VAL A C 1
ATOM 683 O O . VAL A 1 93 ? -19.942 8.147 29.455 1.00 95.31 93 VAL A O 1
ATOM 686 N N . LEU A 1 94 ? -17.742 7.866 29.095 1.00 95.44 94 LEU A N 1
ATOM 687 C CA . LEU A 1 94 ? -17.332 9.241 29.363 1.00 95.44 94 LEU A CA 1
ATOM 688 C C . LEU A 1 94 ? -16.876 9.886 28.059 1.00 95.44 94 LEU A C 1
ATOM 690 O O . LEU A 1 94 ? -15.946 9.398 27.419 1.00 95.44 94 LEU A O 1
ATOM 694 N N . VAL A 1 95 ? -17.514 10.989 27.681 1.00 93.75 95 VAL A N 1
ATOM 695 C CA . VAL A 1 95 ? -17.169 11.739 26.471 1.00 93.75 95 VAL A CA 1
ATOM 696 C C . VAL A 1 95 ? -16.605 13.098 26.849 1.00 93.75 95 VAL A C 1
ATOM 698 O O . VAL A 1 95 ? -17.181 13.813 27.672 1.00 93.75 95 VAL A O 1
ATOM 701 N N . HIS A 1 96 ? -15.480 13.442 26.227 1.00 93.94 96 HIS A N 1
ATOM 702 C CA . HIS A 1 96 ? -14.787 14.714 26.359 1.00 93.94 96 HIS A CA 1
ATOM 703 C C . HIS A 1 96 ? -14.703 15.190 27.824 1.00 93.94 96 HIS A C 1
ATOM 705 O O . HIS A 1 96 ? -14.074 14.525 28.648 1.00 93.94 96 HIS A O 1
ATOM 711 N N . ASP A 1 97 ? -15.343 16.309 28.181 1.00 91.69 97 ASP A N 1
ATOM 712 C CA . ASP A 1 97 ? -15.198 16.980 29.477 1.00 91.69 97 ASP A CA 1
ATOM 713 C C . ASP A 1 97 ? -15.523 16.066 30.679 1.00 91.69 97 ASP A C 1
ATOM 715 O O . ASP A 1 97 ? -14.898 16.200 31.737 1.00 91.69 97 ASP A O 1
ATOM 719 N N . ALA A 1 98 ? -16.409 15.076 30.504 1.00 92.19 98 ALA A N 1
ATOM 720 C CA . ALA A 1 98 ? -16.749 14.101 31.542 1.00 92.19 98 ALA A CA 1
ATOM 721 C C . ALA A 1 98 ? -15.555 13.237 31.979 1.00 92.19 98 ALA A C 1
ATOM 723 O O . ALA A 1 98 ? -15.485 12.807 33.133 1.00 92.19 98 ALA A O 1
ATOM 724 N N . ILE A 1 99 ? -14.586 13.010 31.085 1.00 94.75 99 ILE A N 1
ATOM 725 C CA . ILE A 1 99 ? -13.361 12.259 31.382 1.00 94.75 99 ILE A CA 1
ATOM 726 C C . ILE A 1 99 ? -12.564 12.993 32.460 1.00 94.75 99 ILE A C 1
ATOM 728 O O . ILE A 1 99 ? -12.222 12.407 33.489 1.00 94.75 99 ILE A O 1
ATOM 732 N N . HIS A 1 100 ? -12.312 14.289 32.259 1.00 91.25 100 HIS A N 1
ATOM 733 C CA . HIS A 1 100 ? -11.579 15.106 33.224 1.00 91.25 100 HIS A CA 1
ATOM 734 C C . HIS A 1 100 ? -12.398 15.337 34.502 1.00 91.25 100 HIS A C 1
ATOM 736 O O . HIS A 1 100 ? -11.8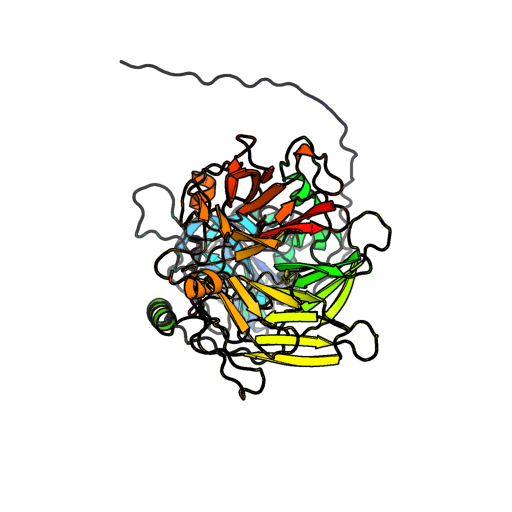70 15.200 35.606 1.00 91.25 100 HIS A O 1
ATOM 742 N N . ALA A 1 101 ? -13.700 15.607 34.362 1.00 90.06 101 ALA A N 1
ATOM 743 C CA . ALA A 1 101 ? -14.614 15.838 35.479 1.00 90.06 101 ALA A CA 1
ATOM 744 C C . ALA A 1 101 ? -14.724 14.643 36.442 1.00 90.06 101 ALA A C 1
ATOM 746 O O . ALA A 1 101 ? -14.922 14.836 37.645 1.00 90.06 101 ALA A O 1
ATOM 747 N N . SER A 1 102 ? -14.547 13.418 35.933 1.00 91.75 102 SER A N 1
ATOM 748 C CA . SER A 1 102 ? -14.605 12.196 36.739 1.00 91.75 102 SER A CA 1
ATOM 749 C C . SER A 1 102 ? -13.550 12.146 37.853 1.00 91.75 102 SER A C 1
ATOM 751 O O . SER A 1 102 ? -13.787 11.616 38.945 1.00 91.75 102 SER A O 1
ATOM 753 N N . GLY A 1 103 ? -12.367 12.716 37.595 1.00 89.38 103 GLY A N 1
ATOM 754 C CA . GLY A 1 103 ? -11.186 12.558 38.445 1.00 89.38 103 GLY A CA 1
ATOM 755 C C . GLY A 1 103 ? -10.649 11.121 38.515 1.00 89.38 103 GLY A C 1
ATOM 756 O O . GLY A 1 103 ? -9.819 10.840 39.378 1.00 89.38 103 GLY A O 1
ATOM 757 N N . LEU A 1 104 ? -11.110 10.214 37.642 1.00 89.12 104 LEU A N 1
ATOM 758 C CA . LEU A 1 104 ? -10.644 8.821 37.583 1.00 89.12 104 LEU A CA 1
ATOM 759 C C . LEU A 1 104 ? -9.210 8.715 37.051 1.00 89.12 104 LEU A C 1
ATOM 761 O O . LEU A 1 104 ? -8.458 7.833 37.459 1.00 89.12 104 LEU A O 1
ATOM 765 N N . PHE A 1 105 ? -8.824 9.632 36.164 1.00 90.31 105 PHE A N 1
ATOM 766 C CA . PHE A 1 105 ? -7.511 9.660 35.529 1.00 90.31 105 PHE A CA 1
ATOM 767 C C . PHE A 1 105 ? -6.666 10.782 36.128 1.00 90.31 105 PHE A C 1
ATOM 769 O O . PHE A 1 105 ? -7.070 11.947 36.143 1.00 90.31 105 PHE A O 1
ATOM 776 N N . LYS A 1 106 ? -5.479 10.430 36.631 1.00 87.19 106 LYS A N 1
ATOM 777 C CA . LYS A 1 106 ? -4.486 11.407 37.103 1.00 87.19 106 LYS A CA 1
ATOM 778 C C . LYS A 1 106 ? -3.717 11.993 35.910 1.00 87.19 106 LYS A C 1
ATOM 780 O O . LYS A 1 106 ? -3.878 11.538 34.783 1.00 87.19 106 LYS A O 1
ATOM 785 N N . GLY A 1 107 ? -2.848 12.969 36.167 1.00 86.06 107 GLY A N 1
ATOM 786 C CA . GLY A 1 107 ? -1.939 13.539 35.166 1.00 86.06 107 GLY A CA 1
ATOM 787 C C . GLY A 1 107 ? -2.096 15.049 34.991 1.00 86.06 107 GLY A C 1
ATOM 788 O O . GLY A 1 107 ? -3.037 15.658 35.498 1.00 86.06 107 GLY A O 1
ATOM 789 N N . GLU A 1 108 ? -1.141 15.661 34.292 1.00 86.44 108 GLU A N 1
ATOM 790 C CA . GLU A 1 108 ? -1.182 17.080 33.926 1.00 86.44 108 GLU A CA 1
ATOM 791 C C . GLU A 1 108 ? -1.944 17.225 32.600 1.00 86.44 108 GLU A C 1
ATOM 793 O O . GLU A 1 108 ? -1.342 17.293 31.526 1.00 86.44 108 GLU A O 1
ATOM 798 N N . VAL A 1 109 ? -3.279 17.219 32.682 1.00 87.31 109 VAL A N 1
ATOM 799 C CA . VAL A 1 109 ? -4.145 17.291 31.498 1.00 87.31 109 VAL A CA 1
ATOM 800 C C . VAL A 1 109 ? -4.011 18.654 30.823 1.00 87.31 109 VAL A C 1
ATOM 802 O O . VAL A 1 109 ? -4.181 19.700 31.451 1.00 87.31 109 VAL A O 1
ATOM 805 N N . LYS A 1 110 ? -3.723 18.637 29.524 1.00 87.75 110 LYS A N 1
ATOM 806 C CA . LYS A 1 110 ? -3.594 19.814 28.661 1.00 87.75 110 LYS A CA 1
ATOM 807 C C . LYS A 1 110 ? -4.644 19.763 27.565 1.00 87.75 110 LYS A C 1
ATOM 809 O O . LYS A 1 110 ? -5.113 18.689 27.198 1.00 87.75 110 LYS A O 1
ATOM 814 N N . ARG A 1 111 ? -4.993 20.944 27.056 1.00 87.62 111 ARG A N 1
ATOM 815 C CA . ARG A 1 111 ? -6.018 21.137 26.029 1.00 87.62 111 ARG A CA 1
ATOM 816 C C . ARG A 1 111 ? -5.463 21.872 24.817 1.00 87.62 111 ARG A C 1
ATOM 818 O O . ARG A 1 111 ? -4.565 22.718 24.956 1.00 87.62 111 ARG A O 1
ATOM 825 N N . TRP A 1 112 ? -5.980 21.534 23.645 1.00 84.00 112 TRP A N 1
ATOM 826 C CA . TRP A 1 112 ? -5.655 22.192 22.386 1.00 84.00 112 TRP A CA 1
ATOM 827 C C . TRP A 1 112 ? -6.812 22.059 21.394 1.00 84.00 112 TRP A C 1
ATOM 829 O O . TRP A 1 112 ? -7.356 20.972 21.243 1.00 84.00 112 TRP A O 1
ATOM 839 N N . GLU A 1 113 ? -7.157 23.157 20.724 1.00 85.06 113 GLU A N 1
ATOM 840 C CA . GLU A 1 113 ? -8.161 23.194 19.658 1.00 85.06 113 GLU A CA 1
ATOM 841 C C . GLU A 1 113 ? -7.481 23.077 18.290 1.00 85.06 113 GLU A C 1
ATOM 843 O O . GLU A 1 113 ? -6.532 23.814 18.008 1.00 85.06 113 GLU A O 1
ATOM 848 N N . GLY A 1 114 ? -7.986 22.185 17.438 1.00 80.38 114 GLY A N 1
ATOM 849 C CA . GLY A 1 114 ? -7.527 22.041 16.061 1.00 80.38 114 GLY A CA 1
ATOM 850 C C . GLY A 1 114 ? -7.958 20.723 15.422 1.00 80.38 114 GLY A C 1
ATOM 851 O O . GLY A 1 114 ? -8.951 20.119 15.824 1.00 80.38 114 GLY A O 1
ATOM 852 N N . GLY A 1 115 ? -7.224 20.294 14.394 1.00 79.75 115 GLY A N 1
ATOM 853 C CA . GLY A 1 115 ? -7.430 18.992 13.761 1.00 79.75 115 GLY A CA 1
ATOM 854 C C . GLY A 1 115 ? -6.982 17.856 14.678 1.00 79.75 115 GLY A C 1
ATOM 855 O O . GLY A 1 115 ? -5.803 17.751 15.010 1.00 79.75 115 GLY A O 1
ATOM 856 N N . VAL A 1 116 ? -7.923 17.008 15.077 1.00 81.38 116 VAL A N 1
ATOM 857 C CA . VAL A 1 116 ? -7.713 15.800 15.870 1.00 81.38 116 VAL A CA 1
ATOM 858 C C . VAL A 1 116 ? -7.873 14.601 14.937 1.00 81.38 116 VAL A C 1
ATOM 860 O O . VAL A 1 116 ? -9.005 14.191 14.677 1.00 81.38 116 VAL A O 1
ATOM 863 N N . PRO A 1 117 ? -6.778 14.036 14.408 1.00 81.38 117 PRO A N 1
ATOM 864 C CA . PRO A 1 117 ? -6.857 12.778 13.687 1.00 81.38 117 PRO A CA 1
ATOM 865 C C . PRO A 1 117 ? -7.131 11.636 14.662 1.00 81.38 117 PRO A C 1
ATOM 867 O O . PRO A 1 117 ? -6.563 11.606 15.758 1.00 81.38 117 PRO A O 1
ATOM 870 N N . LEU A 1 118 ? -7.993 10.703 14.275 1.00 86.62 118 LEU A N 1
ATOM 871 C CA . LEU A 1 118 ? -8.262 9.476 15.009 1.00 86.62 118 LEU A CA 1
ATOM 872 C C . LEU A 1 118 ? -7.635 8.298 14.279 1.00 86.62 118 LEU A C 1
ATOM 874 O O . LEU A 1 118 ? -7.967 7.990 13.134 1.00 86.62 118 LEU A O 1
ATOM 878 N N . PHE A 1 119 ? -6.763 7.623 15.009 1.00 83.62 119 PHE A N 1
ATOM 879 C CA . PHE A 1 119 ? -5.964 6.517 14.529 1.00 83.62 119 PHE A CA 1
ATOM 880 C C . PHE A 1 119 ? -6.277 5.256 15.322 1.00 83.62 119 PHE A C 1
ATOM 882 O O . PHE A 1 119 ? -6.046 5.223 16.531 1.00 83.62 119 PHE A O 1
ATOM 889 N N . PHE A 1 120 ? -6.823 4.227 14.680 1.00 85.81 120 PHE A N 1
ATOM 890 C CA . PHE A 1 120 ? -7.242 3.009 15.375 1.00 85.81 120 PHE A CA 1
ATOM 891 C C . PHE A 1 120 ? -6.081 2.029 15.543 1.00 85.81 120 PHE A C 1
ATOM 893 O O . PHE A 1 120 ? -5.483 1.590 14.563 1.00 85.81 120 PHE A O 1
ATOM 900 N N . SER A 1 121 ? -5.801 1.646 16.792 1.00 79.88 121 SER A N 1
ATOM 901 C CA . SER A 1 121 ? -4.767 0.657 17.118 1.00 79.88 121 SER A CA 1
ATOM 902 C C . SER A 1 121 ? -5.139 -0.731 16.572 1.00 79.88 121 SER A C 1
ATOM 904 O O . SER A 1 121 ? -6.323 -0.975 16.323 1.00 79.88 121 SER A O 1
ATOM 906 N N . PRO A 1 122 ? -4.195 -1.690 16.467 1.00 76.62 122 PRO A N 1
ATOM 907 C CA . PRO A 1 122 ? -4.527 -3.069 16.095 1.00 76.62 122 PRO A CA 1
ATOM 908 C C . PRO A 1 122 ? -5.668 -3.655 16.937 1.00 76.62 122 PRO A C 1
ATOM 910 O O . PRO A 1 122 ? -6.603 -4.241 16.400 1.00 76.62 122 PRO A O 1
ATOM 913 N N . LEU A 1 123 ? -5.658 -3.388 18.248 1.00 81.69 123 LEU A N 1
ATOM 914 C CA . LEU A 1 123 ? -6.753 -3.756 19.142 1.00 81.69 123 LEU A CA 1
ATOM 915 C C . LEU A 1 123 ? -8.059 -3.042 18.763 1.00 81.69 123 LEU A C 1
ATOM 917 O O . LEU A 1 123 ? -9.105 -3.676 18.677 1.00 81.69 123 LEU A O 1
ATOM 921 N N . GLY A 1 124 ? -8.012 -1.734 18.500 1.00 87.06 124 GLY A N 1
ATOM 922 C CA . GLY A 1 124 ? -9.167 -0.957 18.051 1.00 87.06 124 GLY A CA 1
ATOM 923 C C . GLY A 1 124 ? -9.781 -1.458 16.740 1.00 87.06 124 GLY A C 1
ATOM 924 O O . GLY A 1 124 ? -11.001 -1.419 16.583 1.00 87.06 124 GLY A O 1
ATOM 925 N N . ARG A 1 125 ? -8.984 -1.992 15.811 1.00 85.31 125 ARG A N 1
ATOM 926 C CA . ARG A 1 125 ? -9.506 -2.571 14.560 1.00 85.31 125 ARG A CA 1
ATOM 927 C C . ARG A 1 125 ? -10.347 -3.831 14.799 1.00 85.31 125 ARG A C 1
ATOM 929 O O . ARG A 1 125 ? -11.251 -4.114 14.012 1.00 85.31 125 ARG A O 1
ATOM 936 N N . GLU A 1 126 ? -10.087 -4.559 15.882 1.00 85.62 126 GLU A N 1
ATOM 937 C CA . GLU A 1 126 ? -10.782 -5.803 16.236 1.00 85.62 126 GLU A CA 1
ATOM 938 C C . GLU A 1 126 ? -11.937 -5.593 17.226 1.00 85.62 126 GLU A C 1
ATOM 940 O O . GLU A 1 126 ? -12.887 -6.376 17.250 1.00 85.62 126 GLU A O 1
ATOM 945 N N . GLN A 1 127 ? -11.874 -4.531 18.029 1.00 90.25 127 GLN A N 1
ATOM 946 C CA . GLN A 1 127 ? -12.805 -4.279 19.125 1.00 90.25 127 GLN A CA 1
ATOM 947 C C . GLN A 1 127 ? -14.191 -3.831 18.619 1.00 90.25 127 GLN A C 1
ATOM 949 O O . GLN A 1 127 ? -14.299 -2.938 17.783 1.00 90.25 127 GLN A O 1
ATOM 954 N N . ASP A 1 128 ? -15.272 -4.412 19.154 1.00 89.88 128 ASP A N 1
ATOM 955 C CA . ASP A 1 128 ? -16.667 -4.186 18.719 1.00 89.88 128 ASP A CA 1
ATOM 956 C C . ASP A 1 128 ? -17.122 -2.711 18.632 1.00 89.88 128 ASP A C 1
ATOM 958 O O . ASP A 1 128 ? -17.996 -2.381 17.834 1.00 89.88 128 ASP A O 1
ATOM 962 N N . ILE A 1 129 ? -16.554 -1.821 19.444 1.00 92.38 129 ILE A N 1
ATOM 963 C CA . ILE A 1 129 ? -16.793 -0.372 19.495 1.00 92.38 129 ILE A CA 1
ATOM 964 C C . ILE A 1 129 ? -16.287 0.296 18.218 1.00 92.38 129 ILE A C 1
ATOM 966 O O . ILE A 1 129 ? -16.993 1.110 17.622 1.00 92.38 129 ILE A O 1
ATOM 970 N N . THR A 1 130 ? -15.083 -0.060 17.784 1.00 92.44 130 THR A N 1
ATOM 971 C CA . THR A 1 130 ? -14.312 0.668 16.768 1.00 92.44 130 THR A CA 1
ATOM 972 C C . THR A 1 130 ? -14.088 -0.124 15.479 1.00 92.44 130 THR A C 1
ATOM 974 O O . THR A 1 130 ? -13.638 0.432 14.481 1.00 92.44 130 THR A O 1
ATOM 977 N N . ARG A 1 131 ? -14.455 -1.408 15.451 1.00 89.44 131 ARG A N 1
ATOM 978 C CA . ARG A 1 131 ? -14.306 -2.283 14.287 1.00 89.44 131 ARG A CA 1
ATOM 979 C C . ARG A 1 131 ? -15.026 -1.734 13.052 1.00 89.44 131 ARG A C 1
ATOM 981 O O . ARG A 1 131 ? -16.193 -1.332 13.118 1.00 89.44 131 ARG A O 1
ATOM 988 N N . GLY A 1 132 ? -14.329 -1.788 11.917 1.00 86.56 132 GLY A N 1
ATOM 989 C CA . GLY A 1 132 ? -14.825 -1.328 10.615 1.00 86.56 132 GLY A CA 1
ATOM 990 C C . GLY A 1 132 ? -14.848 0.192 10.448 1.00 86.56 132 GLY A C 1
ATOM 991 O O . GLY A 1 132 ? -15.394 0.665 9.461 1.00 86.56 132 GLY A O 1
ATOM 992 N N . ILE A 1 133 ? -14.298 0.947 11.405 1.00 90.50 133 ILE A N 1
ATOM 993 C CA . ILE A 1 133 ? -14.128 2.393 11.280 1.00 90.50 133 ILE A CA 1
ATOM 994 C C . ILE A 1 133 ? -12.741 2.669 10.684 1.00 90.50 133 ILE A C 1
ATOM 996 O O . ILE A 1 133 ? -11.722 2.218 11.219 1.00 90.50 133 ILE A O 1
ATOM 1000 N N . SER A 1 134 ? -12.704 3.383 9.562 1.00 89.44 134 SER A N 1
ATOM 1001 C CA . SER A 1 134 ? -11.462 3.889 8.966 1.00 89.44 134 SER A CA 1
ATOM 1002 C C . SER A 1 134 ? -10.916 5.072 9.756 1.0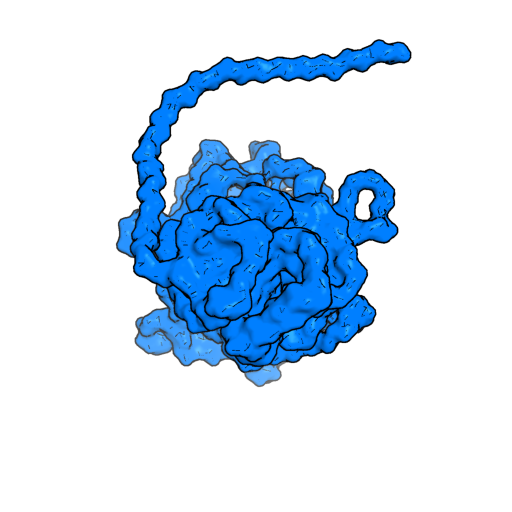0 89.44 134 SER A C 1
ATOM 1004 O O . SER A 1 134 ? -11.665 5.735 10.464 1.00 89.44 134 SER A O 1
ATOM 1006 N N . ASN A 1 135 ? -9.619 5.361 9.638 1.00 88.00 135 ASN A N 1
ATOM 1007 C CA . ASN A 1 135 ? -9.042 6.555 10.263 1.00 88.00 135 ASN A CA 1
ATOM 1008 C C . ASN A 1 135 ? -9.684 7.821 9.674 1.00 88.00 135 ASN A C 1
ATOM 1010 O O . ASN A 1 135 ? -9.999 7.861 8.483 1.00 88.00 135 ASN A O 1
ATOM 1014 N N . PHE A 1 136 ? -9.886 8.841 10.507 1.00 88.88 136 PHE A N 1
ATOM 1015 C CA . PHE A 1 136 ? -10.527 10.091 10.098 1.00 88.88 136 PHE A CA 1
ATOM 1016 C C . PHE A 1 136 ? -10.109 11.261 10.978 1.00 88.88 136 PHE A C 1
ATOM 1018 O O . PHE A 1 136 ? -9.763 11.082 12.147 1.00 88.88 136 PHE A O 1
ATOM 1025 N N . ASP A 1 137 ? -10.229 12.463 10.429 1.00 87.50 137 ASP A N 1
ATOM 1026 C CA . ASP A 1 137 ? -9.894 13.700 11.121 1.00 87.50 137 ASP A CA 1
ATOM 1027 C C . ASP A 1 137 ? -11.155 14.473 11.524 1.00 87.50 137 ASP A C 1
ATOM 1029 O O . ASP A 1 137 ? -12.113 14.592 10.758 1.00 87.50 137 ASP A O 1
ATOM 1033 N N . VAL A 1 138 ? -11.148 15.057 12.727 1.00 89.12 138 VAL A N 1
ATOM 1034 C CA . VAL A 1 138 ? -12.199 15.978 13.197 1.00 89.12 138 VAL A CA 1
ATOM 1035 C C . VAL A 1 138 ? -11.607 17.294 13.685 1.00 89.12 138 VAL A C 1
ATOM 1037 O O . VAL A 1 138 ? -10.519 17.323 14.244 1.00 89.12 138 VAL A O 1
ATOM 1040 N N . ALA A 1 139 ? -12.333 18.399 13.517 1.00 89.56 139 ALA A N 1
ATOM 1041 C CA . ALA A 1 139 ? -11.960 19.688 14.102 1.00 89.56 139 ALA A CA 1
ATOM 1042 C C . ALA A 1 139 ? -12.598 19.844 15.494 1.00 89.56 139 ALA A C 1
ATOM 1044 O O . ALA A 1 139 ? -13.800 20.122 15.607 1.00 89.56 139 ALA A O 1
ATOM 1045 N N . ASP A 1 140 ? -11.803 19.658 16.550 1.00 90.69 140 ASP A N 1
ATOM 1046 C CA . ASP A 1 140 ? -12.287 19.610 17.934 1.00 90.69 140 ASP A CA 1
ATOM 1047 C C . ASP A 1 140 ? -11.235 20.067 18.969 1.00 90.69 140 ASP A C 1
ATOM 1049 O O . ASP A 1 140 ? -10.114 20.442 18.626 1.00 90.69 140 ASP A O 1
ATOM 1053 N N . GLU A 1 141 ? -11.594 20.040 20.256 1.00 90.06 141 GLU A N 1
ATOM 1054 C CA . GLU A 1 141 ? -10.648 20.169 21.368 1.00 90.06 141 GLU A CA 1
ATOM 1055 C C . GLU A 1 141 ? -10.094 18.789 21.769 1.00 90.06 141 GLU A C 1
ATOM 1057 O O . GLU A 1 141 ? -10.820 17.913 22.245 1.00 90.06 141 GLU A O 1
ATOM 1062 N N . MET A 1 142 ? -8.782 18.603 21.633 1.00 86.06 142 MET A N 1
ATOM 1063 C CA . MET A 1 142 ? -8.063 17.441 22.150 1.00 86.06 142 MET A CA 1
ATOM 1064 C C . MET A 1 142 ? -7.679 17.651 23.618 1.00 86.06 142 MET A C 1
ATOM 1066 O O . MET A 1 142 ? -7.150 18.702 23.993 1.00 86.06 142 MET A O 1
ATOM 1070 N N . MET A 1 143 ? -7.847 16.609 24.438 1.00 89.38 143 MET A N 1
ATOM 1071 C CA . MET A 1 143 ? -7.305 16.541 25.798 1.00 89.38 143 MET A CA 1
ATOM 1072 C C . MET A 1 143 ? -6.240 15.456 25.906 1.00 89.38 143 MET A C 1
ATOM 1074 O O . MET A 1 143 ? -6.502 14.298 25.601 1.00 89.38 143 MET A O 1
ATOM 1078 N N . TYR A 1 144 ? -5.055 15.811 26.393 1.00 87.56 144 TYR A N 1
ATOM 1079 C CA . TYR A 1 144 ? -3.919 14.894 26.496 1.00 87.56 144 TYR A CA 1
ATOM 1080 C C . TYR A 1 144 ? -3.196 15.014 27.839 1.00 87.56 144 TYR A C 1
ATOM 1082 O O . TYR A 1 144 ? -3.389 15.982 28.570 1.00 87.56 144 TYR A O 1
ATOM 1090 N N . GLY A 1 145 ? -2.341 14.039 28.166 1.00 84.56 145 GLY A N 1
ATOM 1091 C CA . GLY A 1 145 ? -1.614 13.993 29.445 1.00 84.56 145 GLY A CA 1
ATOM 1092 C C . GLY A 1 145 ? -2.304 13.178 30.545 1.00 84.56 145 GLY A C 1
ATOM 1093 O O . GLY A 1 145 ? -1.931 13.294 31.713 1.00 84.56 145 GLY A O 1
ATOM 1094 N N . PHE A 1 146 ? -3.293 12.352 30.187 1.00 88.94 146 PHE A N 1
ATOM 1095 C CA . PHE A 1 146 ? -3.895 11.378 31.097 1.00 88.94 146 PHE A CA 1
ATOM 1096 C C . PHE A 1 146 ? -2.893 10.271 31.453 1.00 88.94 146 PHE A C 1
ATOM 1098 O O . PHE A 1 146 ? -2.292 9.655 30.575 1.00 88.94 146 PHE A O 1
ATOM 1105 N N . ALA A 1 147 ? -2.745 9.988 32.745 1.00 88.94 147 ALA A N 1
ATOM 1106 C CA . ALA A 1 147 ? -2.058 8.803 33.238 1.00 88.94 147 ALA A CA 1
ATOM 1107 C C . ALA A 1 147 ? -3.053 7.636 33.251 1.00 88.94 147 ALA A C 1
ATOM 1109 O O . ALA A 1 147 ? -3.866 7.519 34.174 1.00 88.94 147 ALA A O 1
ATOM 1110 N N . LEU A 1 148 ? -3.015 6.813 32.200 1.00 89.62 148 LEU A N 1
ATOM 1111 C CA . LEU A 1 148 ? -3.873 5.636 32.092 1.00 89.62 148 LEU A CA 1
ATOM 1112 C C . LEU A 1 148 ? -3.405 4.519 33.045 1.00 89.62 148 LEU A C 1
ATOM 1114 O O . LEU A 1 148 ? -2.197 4.338 33.221 1.00 89.62 148 LEU A O 1
ATOM 1118 N N . PRO A 1 149 ? -4.337 3.777 33.673 1.00 87.75 149 PRO A N 1
ATOM 1119 C CA . PRO A 1 149 ? -3.998 2.584 34.443 1.00 87.75 149 PRO A CA 1
ATOM 1120 C C . PRO A 1 149 ? -3.496 1.460 33.522 1.00 87.75 149 PRO A C 1
ATOM 1122 O O . PRO A 1 149 ? -3.740 1.482 32.317 1.00 87.75 149 PRO A O 1
ATOM 1125 N N . GLN A 1 150 ? -2.802 0.468 34.087 1.00 86.06 150 GLN A N 1
ATOM 1126 C CA . GLN A 1 150 ? -2.196 -0.625 33.313 1.00 86.06 150 GLN A CA 1
ATOM 1127 C C . GLN A 1 150 ? -3.244 -1.479 32.581 1.00 86.06 150 GLN A C 1
ATOM 1129 O O . GLN A 1 150 ? -2.961 -2.039 31.529 1.00 86.06 150 GLN A O 1
ATOM 1134 N N . GLU A 1 151 ? -4.453 -1.566 33.130 1.00 89.75 151 GLU A N 1
ATOM 1135 C CA . GLU A 1 151 ? -5.574 -2.330 32.585 1.00 89.75 151 GLU A CA 1
ATOM 1136 C C . GLU A 1 151 ? -6.336 -1.580 31.479 1.00 89.75 151 GLU A C 1
ATOM 1138 O O . GLU A 1 151 ? -7.352 -2.079 30.994 1.00 89.75 151 GLU A O 1
ATOM 1143 N N . ALA A 1 152 ? -5.906 -0.367 31.113 1.00 92.62 152 ALA A N 1
ATOM 1144 C CA . ALA A 1 152 ? -6.530 0.382 30.036 1.00 92.62 152 ALA A CA 1
ATOM 1145 C C . ALA A 1 152 ? -6.125 -0.173 28.665 1.00 92.62 152 ALA A C 1
ATOM 1147 O O . ALA A 1 152 ? -4.947 -0.286 28.331 1.00 92.62 152 ALA A O 1
ATOM 1148 N N . GLU A 1 153 ? -7.127 -0.436 27.840 1.00 93.12 153 GLU A N 1
ATOM 1149 C CA . GLU A 1 153 ? -6.983 -0.869 26.458 1.00 93.12 153 GLU A CA 1
ATOM 1150 C C . GLU A 1 153 ? -7.210 0.323 25.526 1.00 93.12 153 GLU A C 1
ATOM 1152 O O . GLU A 1 153 ? -8.325 0.838 25.419 1.00 93.12 153 GLU A O 1
ATOM 1157 N N . VAL A 1 154 ? -6.150 0.786 24.860 1.00 91.50 154 VAL A N 1
ATOM 1158 C CA . VAL A 1 154 ? -6.207 1.939 23.950 1.00 91.50 154 VAL A CA 1
ATOM 1159 C C . VAL A 1 154 ? -6.697 1.489 22.575 1.00 91.50 154 VAL A C 1
ATOM 1161 O O . VAL A 1 154 ? -6.004 0.755 21.869 1.00 91.50 154 VAL A O 1
ATOM 1164 N N . LEU A 1 155 ? -7.887 1.948 22.187 1.00 92.69 155 LEU A N 1
ATOM 1165 C CA . LEU A 1 155 ? -8.524 1.608 20.910 1.00 92.69 155 LEU A CA 1
ATOM 1166 C C . LEU A 1 155 ? -8.158 2.594 19.805 1.00 92.69 155 LEU A C 1
ATOM 1168 O O . LEU A 1 155 ? -8.025 2.203 18.650 1.00 92.69 155 LEU A O 1
ATOM 1172 N N . ALA A 1 156 ? -7.990 3.867 20.155 1.00 89.88 156 ALA A N 1
ATOM 1173 C CA . ALA A 1 156 ? -7.545 4.875 19.210 1.00 89.88 156 ALA A CA 1
ATOM 1174 C C . ALA A 1 156 ? -6.598 5.881 19.856 1.00 89.88 156 ALA A C 1
ATOM 1176 O O . ALA A 1 156 ? -6.700 6.198 21.050 1.00 89.88 156 ALA A O 1
ATOM 1177 N N . THR A 1 157 ? -5.703 6.421 19.043 1.00 86.62 157 THR A N 1
ATOM 1178 C CA . THR A 1 157 ? -4.707 7.419 19.412 1.00 86.62 157 THR A CA 1
ATOM 1179 C C . THR A 1 157 ? -4.783 8.640 18.499 1.00 86.62 157 THR A C 1
ATOM 1181 O O . THR A 1 157 ? -5.540 8.690 17.533 1.00 86.62 157 THR A O 1
ATOM 1184 N N . THR A 1 158 ? -4.016 9.661 18.857 1.00 82.06 158 THR A N 1
ATOM 1185 C CA . THR A 1 158 ? -3.733 10.837 18.036 1.00 82.06 158 THR A CA 1
ATOM 1186 C C . THR A 1 158 ? -2.340 11.370 18.382 1.00 82.06 158 THR A C 1
ATOM 1188 O O . THR A 1 158 ? -1.690 10.864 19.304 1.00 82.06 158 THR A O 1
ATOM 1191 N N . TRP A 1 159 ? -1.866 12.396 17.679 1.00 74.88 159 TRP A N 1
ATOM 1192 C CA . TRP A 1 159 ? -0.595 13.050 17.992 1.00 74.88 159 TRP A CA 1
ATOM 1193 C C . TRP A 1 159 ? -0.741 14.103 19.101 1.00 74.88 159 TRP A C 1
ATOM 1195 O O . TRP A 1 159 ? -1.800 14.682 19.332 1.00 74.88 159 TRP A O 1
ATOM 1205 N N . THR A 1 160 ? 0.357 14.378 19.802 1.00 72.75 160 THR A N 1
ATOM 1206 C CA . THR A 1 160 ? 0.427 15.406 20.851 1.00 72.75 160 THR A CA 1
ATOM 1207 C C . THR A 1 160 ? 1.115 16.666 20.317 1.00 72.75 160 THR A C 1
ATOM 1209 O O . THR A 1 160 ? 2.159 16.546 19.677 1.00 72.75 160 THR A O 1
ATOM 1212 N N . PRO A 1 161 ? 0.622 17.887 20.594 1.00 68.69 161 PRO A N 1
ATOM 1213 C CA . PRO A 1 161 ? 1.261 19.116 20.111 1.00 68.69 161 PRO A CA 1
ATOM 1214 C C . PRO A 1 161 ? 2.619 19.412 20.767 1.00 68.69 161 PRO A C 1
ATOM 1216 O O . PRO A 1 161 ? 2.752 19.380 21.996 1.00 68.69 161 PRO A O 1
ATOM 1219 N N . ASN A 1 162 ? 3.624 19.799 19.963 1.00 65.69 162 ASN A N 1
ATOM 1220 C CA . ASN A 1 162 ? 4.936 20.231 20.463 1.00 65.69 162 ASN A CA 1
ATOM 1221 C C . ASN A 1 162 ? 4.974 21.740 20.740 1.00 65.69 162 ASN A C 1
ATOM 1223 O O 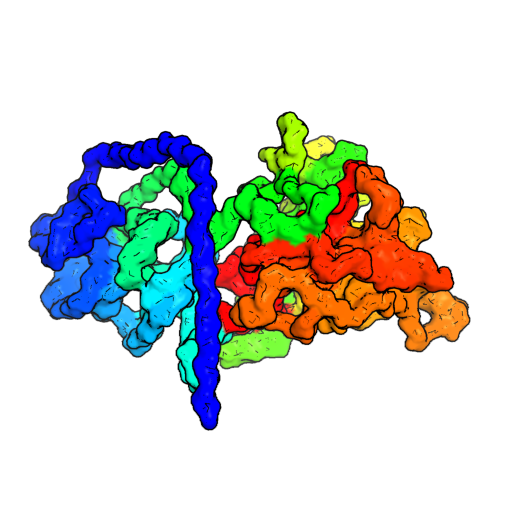. ASN A 1 162 ? 5.172 22.551 19.837 1.00 65.69 162 ASN A O 1
ATOM 1227 N N . ARG A 1 163 ? 4.873 22.147 22.010 1.00 57.47 163 ARG A N 1
ATOM 1228 C CA . ARG A 1 163 ? 4.961 23.575 22.377 1.00 57.47 163 ARG A CA 1
ATOM 1229 C C . ARG A 1 163 ? 6.391 24.125 22.503 1.00 57.47 163 ARG A C 1
ATOM 1231 O O . ARG A 1 163 ? 6.547 25.340 22.563 1.00 57.47 163 ARG A O 1
ATOM 1238 N N . LYS A 1 164 ? 7.438 23.287 22.556 1.00 54.16 164 LYS A N 1
ATOM 1239 C CA . LYS A 1 164 ? 8.817 23.740 22.858 1.00 54.16 164 LYS A CA 1
ATOM 1240 C C . LYS A 1 164 ? 9.557 24.382 21.673 1.00 54.16 164 LYS A C 1
ATOM 1242 O O . LYS A 1 164 ? 10.571 25.032 21.901 1.00 54.16 164 LYS A O 1
ATOM 1247 N N . HIS A 1 165 ? 9.054 24.254 20.442 1.00 50.16 165 HIS A N 1
ATOM 1248 C CA . HIS A 1 165 ? 9.729 24.731 19.221 1.00 50.16 165 HIS A CA 1
ATOM 1249 C C . HIS A 1 165 ? 8.976 25.847 18.468 1.00 50.16 165 HIS A C 1
ATOM 1251 O O . HIS A 1 165 ? 9.288 26.138 17.317 1.00 50.16 165 HIS A O 1
ATOM 1257 N N . LEU A 1 166 ? 8.004 26.511 19.100 1.00 49.84 166 LEU A N 1
ATOM 1258 C CA . LEU A 1 166 ? 7.136 27.481 18.424 1.00 49.84 166 LEU A CA 1
ATOM 1259 C C . LEU A 1 166 ? 7.652 28.924 18.543 1.00 49.84 166 LEU A C 1
ATOM 1261 O O . LEU A 1 166 ? 7.589 29.533 19.610 1.00 49.84 166 LEU A O 1
ATOM 1265 N N . LYS A 1 167 ? 8.070 29.513 17.415 1.00 41.62 167 LYS A N 1
ATOM 1266 C CA . LYS A 1 167 ? 8.032 30.969 17.195 1.00 41.62 167 LYS A CA 1
ATOM 1267 C C . LYS A 1 167 ? 6.769 31.313 16.389 1.00 41.62 167 LYS A C 1
ATOM 1269 O O . LYS A 1 167 ? 6.867 31.481 15.186 1.00 41.62 167 LYS A O 1
ATOM 1274 N N . GLY A 1 168 ? 5.621 31.390 17.077 1.00 48.91 168 GLY A N 1
ATOM 1275 C CA . GLY A 1 168 ? 4.344 31.982 16.624 1.00 48.91 168 GLY A CA 1
ATOM 1276 C C . GLY A 1 168 ? 3.778 31.468 15.292 1.00 48.91 168 GLY A C 1
ATOM 1277 O O . GLY A 1 168 ? 4.210 31.915 14.245 1.00 48.91 168 GLY A O 1
ATOM 1278 N N . THR A 1 169 ? 2.788 30.572 15.301 1.00 53.53 169 THR A N 1
ATOM 1279 C CA . THR A 1 169 ? 1.372 30.872 15.612 1.00 53.53 169 THR A CA 1
ATOM 1280 C C . THR A 1 169 ? 0.478 29.625 15.627 1.00 53.53 169 THR A C 1
ATOM 1282 O O . THR A 1 169 ? -0.653 29.749 16.073 1.00 53.53 169 THR A O 1
ATOM 1285 N N . GLU A 1 170 ? 0.968 28.424 15.295 1.00 55.88 170 GLU A N 1
ATOM 1286 C CA . GLU A 1 170 ? 0.192 27.175 15.429 1.00 55.88 170 GLU A CA 1
ATOM 1287 C C . GLU A 1 170 ? 1.055 26.010 15.951 1.00 55.88 170 GLU A C 1
ATOM 1289 O O . GLU A 1 170 ? 2.207 25.877 15.527 1.00 55.88 170 GLU A O 1
ATOM 1294 N N . PRO A 1 171 ? 0.566 25.189 16.906 1.00 55.44 171 PRO A N 1
ATOM 1295 C CA . PRO A 1 171 ? 1.287 24.013 17.385 1.00 55.44 171 PRO A CA 1
ATOM 1296 C C . PRO A 1 171 ? 1.421 22.948 16.298 1.00 55.44 171 PRO A C 1
ATOM 1298 O O . PRO A 1 171 ? 0.424 22.501 15.749 1.00 55.44 171 PRO A O 1
ATOM 1301 N N . GLN A 1 172 ? 2.653 22.513 16.042 1.00 55.91 172 GLN A N 1
ATOM 1302 C CA . GLN A 1 172 ? 2.945 21.441 15.092 1.00 55.91 172 GLN A CA 1
ATOM 1303 C C . GLN A 1 172 ? 2.876 20.066 15.779 1.00 55.91 172 GLN A C 1
ATOM 1305 O O . GLN A 1 172 ? 3.142 19.984 16.995 1.00 55.91 172 GLN A O 1
ATOM 1310 N N . PRO A 1 173 ? 2.565 18.989 15.030 1.00 57.06 173 PRO A N 1
ATOM 1311 C CA . PRO A 1 173 ? 2.659 17.627 15.533 1.00 57.06 173 PRO A CA 1
ATOM 1312 C C . PRO A 1 173 ? 4.020 17.363 16.174 1.00 57.06 173 PRO A C 1
ATOM 1314 O O . PRO A 1 173 ? 5.070 17.714 15.633 1.00 57.06 173 PRO A O 1
ATOM 1317 N N . TYR A 1 174 ? 4.019 16.786 17.376 1.00 56.12 174 TYR A N 1
ATOM 1318 C CA . TYR A 1 174 ? 5.255 16.336 17.995 1.00 56.12 174 TYR A CA 1
ATOM 1319 C C . TYR A 1 174 ? 5.564 14.924 17.522 1.00 56.12 174 TYR A C 1
ATOM 1321 O O . TYR A 1 174 ? 4.866 13.989 17.906 1.00 56.12 174 TYR A O 1
ATOM 1329 N N . VAL A 1 175 ? 6.670 14.768 16.796 1.00 48.88 175 VAL A N 1
ATOM 1330 C CA . VAL A 1 175 ? 7.177 13.476 16.289 1.00 48.88 175 VAL A CA 1
ATOM 1331 C C . VAL A 1 175 ? 7.445 12.441 17.403 1.00 48.88 175 VAL A C 1
ATOM 1333 O O . VAL A 1 175 ? 7.706 11.278 17.141 1.00 48.88 175 VAL A O 1
ATOM 1336 N N . TYR A 1 176 ? 7.348 12.820 18.680 1.00 51.75 176 TYR A N 1
ATOM 1337 C CA . TYR A 1 176 ? 7.521 11.918 19.827 1.00 51.75 176 TYR A CA 1
ATOM 1338 C C . TYR A 1 176 ? 6.273 11.801 20.713 1.00 51.75 176 TYR A C 1
ATOM 1340 O O . TYR A 1 176 ? 6.333 11.231 21.800 1.00 51.75 176 TYR A O 1
ATOM 1348 N N . GLY A 1 177 ? 5.151 12.403 20.316 1.00 63.50 177 GLY A N 1
ATOM 1349 C CA . GLY A 1 177 ? 3.962 12.498 21.148 1.00 63.50 177 GLY A CA 1
ATOM 1350 C C . GLY A 1 177 ? 2.787 11.741 20.554 1.00 63.50 177 GLY A C 1
ATOM 1351 O O . GLY A 1 177 ? 2.159 12.249 19.636 1.00 63.50 177 GLY A O 1
ATOM 1352 N N . VAL A 1 178 ? 2.439 10.596 21.138 1.00 73.31 178 VAL A N 1
ATOM 1353 C CA . VAL A 1 178 ? 1.169 9.898 20.887 1.00 73.31 178 VAL A CA 1
ATOM 1354 C C . VAL A 1 178 ? 0.312 10.009 22.143 1.00 73.31 178 VAL A C 1
ATOM 1356 O O . VAL A 1 178 ? 0.809 9.817 23.253 1.00 73.31 178 VAL A O 1
ATOM 1359 N N . SER A 1 179 ? -0.962 10.347 21.976 1.00 82.50 179 SER A N 1
ATOM 1360 C CA . SER A 1 179 ? -1.934 10.445 23.062 1.00 82.50 179 SER A CA 1
ATOM 1361 C C . SER A 1 179 ? -3.116 9.512 22.816 1.00 82.50 179 SER A C 1
ATOM 1363 O O . SER A 1 179 ? -3.615 9.453 21.692 1.00 82.50 179 SER A O 1
ATOM 1365 N N . PRO A 1 180 ? -3.600 8.798 23.845 1.00 88.62 180 PRO A N 1
ATOM 1366 C CA . PRO A 1 180 ? -4.824 8.017 23.734 1.00 88.62 180 PRO A CA 1
ATOM 1367 C C . PRO A 1 180 ? -6.021 8.956 23.534 1.00 88.62 180 PRO A C 1
ATOM 1369 O O . PRO A 1 180 ? -6.129 9.982 24.207 1.00 88.62 180 PRO A O 1
ATOM 1372 N N . THR A 1 181 ? -6.915 8.599 22.614 1.00 91.19 181 THR A N 1
ATOM 1373 C CA . THR A 1 181 ? -8.136 9.367 22.307 1.00 91.19 181 THR A CA 1
ATOM 1374 C C . THR A 1 181 ? -9.403 8.538 22.523 1.00 91.19 181 THR A C 1
ATOM 1376 O O . THR A 1 181 ? -10.438 9.076 22.911 1.00 91.19 181 THR A O 1
ATOM 1379 N N . VAL A 1 182 ? -9.306 7.212 22.376 1.00 95.44 182 VAL A N 1
ATOM 1380 C CA . VAL A 1 182 ? -10.349 6.264 22.782 1.00 95.44 182 VAL A CA 1
ATOM 1381 C C . VAL A 1 182 ? -9.707 5.114 23.541 1.00 95.44 182 VAL A C 1
ATOM 1383 O O . VAL A 1 182 ? -8.752 4.505 23.058 1.00 95.44 182 VAL A O 1
ATOM 1386 N N . TRP A 1 183 ? -10.225 4.797 24.724 1.00 96.88 183 TRP A N 1
ATOM 1387 C CA . TRP A 1 183 ? -9.775 3.639 25.495 1.00 96.88 183 TRP A CA 1
ATOM 1388 C C . TRP A 1 183 ? -10.901 3.031 26.320 1.00 96.88 183 TRP A C 1
ATOM 1390 O O . TRP A 1 183 ? -11.899 3.684 26.640 1.00 96.88 183 TRP A O 1
ATOM 1400 N N . THR A 1 184 ? -10.715 1.770 26.691 1.00 96.94 184 THR A N 1
ATOM 1401 C CA . THR A 1 184 ? -11.592 1.058 27.620 1.00 96.94 184 THR A CA 1
ATOM 1402 C C . THR A 1 184 ? -10.815 0.618 28.852 1.00 96.94 184 THR A C 1
ATOM 1404 O O . THR A 1 184 ? -9.592 0.522 28.815 1.00 96.94 184 THR A O 1
ATOM 1407 N N . MET A 1 185 ? -11.503 0.386 29.968 1.00 94.69 185 MET A N 1
ATOM 1408 C CA . MET A 1 185 ? -10.904 -0.266 31.133 1.00 94.69 185 MET A CA 1
ATOM 1409 C C . MET A 1 185 ? -11.952 -1.035 31.949 1.00 94.69 185 MET A C 1
ATOM 1411 O O . MET A 1 185 ? -13.102 -0.586 32.068 1.00 94.69 185 MET A O 1
ATOM 1415 N N . PRO A 1 186 ? -11.585 -2.177 32.549 1.00 92.88 186 PRO A N 1
ATOM 1416 C CA . PRO A 1 186 ? -12.424 -2.839 33.536 1.00 92.88 186 PRO A CA 1
ATOM 1417 C C . PRO A 1 186 ? -12.442 -2.054 34.857 1.00 92.88 186 PRO A C 1
ATOM 1419 O O . PRO A 1 186 ? -11.478 -1.383 35.219 1.00 92.88 186 PRO A O 1
ATOM 1422 N N . SER A 1 187 ? -13.531 -2.160 35.621 1.00 89.25 187 SER A N 1
ATOM 1423 C CA . SER A 1 187 ? -13.580 -1.660 37.002 1.00 89.25 187 SER A CA 1
ATOM 1424 C C . SER A 1 187 ? -14.524 -2.511 37.848 1.00 89.25 187 SER A C 1
ATOM 1426 O O . SER A 1 187 ? -15.747 -2.470 37.705 1.00 89.25 187 SER A O 1
ATOM 1428 N N . GLY A 1 188 ? -13.943 -3.342 38.720 1.00 88.75 188 GLY A N 1
ATOM 1429 C CA . GLY A 1 188 ? -14.679 -4.398 39.413 1.00 88.75 188 GLY A CA 1
ATOM 1430 C C . GLY A 1 188 ? -15.319 -5.356 38.408 1.00 88.75 188 GLY A C 1
ATOM 1431 O O . GLY A 1 188 ? -14.623 -5.958 37.597 1.00 88.75 188 GLY A O 1
ATOM 1432 N N . SER A 1 189 ? -16.646 -5.485 38.449 1.00 91.00 189 SER A N 1
ATOM 1433 C CA . SER A 1 189 ? -17.390 -6.269 37.456 1.00 91.00 189 SER A CA 1
ATOM 1434 C C . SER A 1 189 ? -17.921 -5.439 36.281 1.00 91.00 189 SER A C 1
ATOM 1436 O O . SER A 1 189 ? -18.495 -6.021 35.360 1.00 91.00 189 SER A O 1
ATOM 1438 N N . GLY A 1 190 ? -17.766 -4.113 36.295 1.00 94.31 190 GLY A N 1
ATOM 1439 C CA . GLY A 1 190 ? -18.235 -3.206 35.246 1.00 94.31 190 GLY A CA 1
ATOM 1440 C C . GLY A 1 190 ? -17.157 -2.823 34.239 1.00 94.31 190 GLY A C 1
ATOM 1441 O O . GLY A 1 190 ? -16.041 -3.349 34.241 1.00 94.31 190 GLY A O 1
ATOM 1442 N N . ARG A 1 191 ? -17.523 -1.898 33.352 1.00 95.88 191 ARG A N 1
ATOM 1443 C CA . ARG A 1 191 ? -16.717 -1.467 32.204 1.00 95.88 191 ARG A CA 1
ATOM 1444 C C . ARG A 1 191 ? -16.793 0.043 32.042 1.00 95.88 191 ARG A C 1
ATOM 1446 O O . ARG A 1 191 ? -17.870 0.622 32.177 1.00 95.88 191 ARG A O 1
ATOM 1453 N N . ILE A 1 192 ? -15.663 0.664 31.729 1.00 97.00 192 ILE A N 1
ATOM 1454 C CA . ILE A 1 192 ? -15.571 2.095 31.447 1.00 97.00 192 ILE A CA 1
ATOM 1455 C C . ILE A 1 192 ? -15.042 2.277 30.027 1.00 97.00 192 ILE A C 1
ATOM 1457 O O . ILE A 1 192 ? -14.094 1.602 29.633 1.00 97.00 192 ILE A O 1
ATOM 1461 N N . VAL A 1 193 ? -15.648 3.192 29.276 1.00 97.56 193 VAL A N 1
ATOM 1462 C CA . VAL A 1 193 ? -15.185 3.641 27.960 1.00 97.56 193 VAL A CA 1
ATOM 1463 C C . VAL A 1 193 ? -14.980 5.147 28.007 1.00 97.56 193 VAL A C 1
ATOM 1465 O O . VAL A 1 193 ? -15.789 5.869 28.590 1.00 97.56 193 VAL A O 1
ATOM 1468 N N . CYS A 1 194 ? -13.893 5.625 27.417 1.00 97.50 194 CYS A N 1
ATOM 1469 C CA . CYS A 1 194 ? -13.572 7.041 27.312 1.00 97.50 194 CYS A CA 1
ATOM 1470 C C . CYS A 1 194 ? -13.369 7.413 25.844 1.00 97.50 194 CYS A C 1
ATOM 1472 O O . CYS A 1 194 ? -12.630 6.726 25.141 1.00 97.50 194 CYS A O 1
ATOM 1474 N N . ILE A 1 195 ? -14.017 8.492 25.404 1.00 96.00 195 ILE A N 1
ATOM 1475 C CA . ILE A 1 195 ? -13.911 9.052 24.050 1.00 96.00 195 ILE A CA 1
ATOM 1476 C C . ILE A 1 195 ? -13.577 10.538 24.193 1.00 96.00 195 ILE A C 1
ATOM 1478 O O . ILE A 1 195 ? -14.394 11.317 24.678 1.00 96.00 195 ILE A O 1
ATOM 1482 N N . VAL A 1 196 ? -12.360 10.934 23.827 1.00 94.75 196 VAL A N 1
ATOM 1483 C CA . VAL A 1 196 ? -11.875 12.310 24.012 1.00 94.75 196 VAL A CA 1
ATOM 1484 C C . VAL A 1 196 ? -12.555 13.313 23.075 1.00 94.75 196 VAL A C 1
ATOM 1486 O O . VAL A 1 196 ? -12.931 14.371 23.579 1.00 94.75 196 VAL A O 1
ATOM 1489 N N . PRO A 1 197 ? -12.758 13.049 21.770 1.00 91.38 197 PRO A N 1
ATOM 1490 C CA . PRO A 1 197 ? -13.466 13.983 20.897 1.00 91.38 197 PRO A CA 1
ATOM 1491 C C . PRO A 1 197 ? -14.940 14.121 21.296 1.00 91.38 197 PRO A C 1
ATOM 1493 O O . PRO A 1 197 ? -15.573 13.153 21.717 1.00 91.38 197 PRO A O 1
ATOM 1496 N N . GLY A 1 198 ? -15.496 15.323 21.153 1.00 86.75 198 GLY A N 1
ATOM 1497 C CA . GLY A 1 198 ? -16.886 15.617 21.495 1.00 86.75 198 GLY A CA 1
ATOM 1498 C C . GLY A 1 198 ? -17.138 16.982 22.139 1.00 86.75 198 GLY A C 1
ATOM 1499 O O . GLY A 1 198 ? -18.237 17.183 22.658 1.00 86.75 198 GLY A O 1
ATOM 1500 N N . LYS A 1 199 ? -16.175 17.921 22.136 1.00 88.81 199 LYS A N 1
ATOM 1501 C CA . LYS A 1 199 ? -16.421 19.296 22.622 1.00 88.81 199 LYS A CA 1
ATOM 1502 C C . LYS A 1 199 ? -17.301 20.058 21.646 1.00 88.81 199 LYS A C 1
ATOM 1504 O O . LYS A 1 199 ? -18.245 20.743 22.044 1.00 88.81 199 LYS A O 1
ATOM 1509 N N . ASN A 1 200 ? -16.972 19.941 20.365 1.00 85.12 200 ASN A N 1
ATOM 1510 C CA . ASN A 1 200 ? -17.705 20.548 19.275 1.00 85.12 200 ASN A CA 1
ATOM 1511 C C . ASN A 1 200 ? -18.972 19.736 18.962 1.00 85.12 200 ASN A C 1
ATOM 1513 O O . ASN A 1 200 ? -18.929 18.531 18.710 1.00 85.12 200 ASN A O 1
ATOM 1517 N N . GLY A 1 201 ? -20.119 20.418 18.907 1.00 82.56 201 GLY A N 1
ATOM 1518 C CA . GLY A 1 201 ? -21.391 19.797 18.539 1.00 82.56 201 GLY A CA 1
ATOM 1519 C C . GLY A 1 201 ? -21.400 19.184 17.133 1.00 82.56 201 GLY A C 1
ATOM 1520 O O . GLY A 1 201 ? -22.223 18.312 16.874 1.00 82.56 201 GLY A O 1
ATOM 1521 N N . GLN A 1 202 ? -20.500 19.603 16.233 1.00 85.56 202 GLN A N 1
ATOM 1522 C CA . GLN A 1 202 ? -20.331 18.975 14.916 1.00 85.56 202 GLN A CA 1
ATOM 1523 C C . GLN A 1 202 ? -19.588 17.637 14.992 1.00 85.56 202 GLN A C 1
ATOM 1525 O O . GLN A 1 202 ? -19.999 16.696 14.321 1.00 85.56 202 GLN A O 1
ATOM 1530 N N . THR A 1 203 ? -18.570 17.503 15.851 1.00 89.19 203 THR A N 1
ATOM 1531 C CA . THR A 1 203 ? -17.888 16.213 16.075 1.00 89.19 203 THR A CA 1
ATOM 1532 C C . THR A 1 203 ? -18.876 15.154 16.534 1.00 89.19 203 THR A C 1
ATOM 1534 O O . THR A 1 203 ? -18.880 14.026 16.059 1.00 89.19 203 THR A O 1
ATOM 1537 N N . LEU A 1 204 ? -19.787 15.549 17.416 1.00 86.62 204 LEU A N 1
ATOM 1538 C CA . LEU A 1 204 ? -20.844 14.691 17.925 1.00 86.62 204 LEU A CA 1
ATOM 1539 C C . LEU A 1 204 ? -21.882 14.270 16.868 1.00 86.62 204 LEU A C 1
ATOM 1541 O O . LEU A 1 204 ? -22.661 13.360 17.127 1.00 86.62 204 LEU A O 1
ATOM 1545 N N . LYS A 1 205 ? -21.900 14.897 15.687 1.00 86.50 205 LYS A N 1
ATOM 1546 C CA . LYS A 1 205 ? -22.738 14.502 14.541 1.00 86.50 205 LYS A CA 1
ATOM 1547 C C . LYS A 1 205 ? -22.001 13.611 13.543 1.00 86.50 205 LYS A C 1
ATOM 1549 O O . LYS A 1 205 ? -22.609 13.151 12.582 1.00 86.50 205 LYS A O 1
ATOM 1554 N N . HIS A 1 206 ? -20.708 13.379 13.751 1.00 90.06 206 HIS A N 1
ATOM 1555 C CA . HIS A 1 206 ? -19.901 12.564 12.861 1.00 90.06 206 HIS A CA 1
ATOM 1556 C C . HIS A 1 206 ? -20.334 11.084 12.938 1.00 90.06 206 HIS A C 1
ATOM 1558 O O . HIS A 1 206 ? -20.366 10.539 14.048 1.00 90.06 206 HIS A O 1
ATOM 1564 N N . PRO A 1 207 ? -20.618 10.399 11.810 1.00 89.06 207 PRO A N 1
ATOM 1565 C CA . PRO A 1 207 ? -21.139 9.025 11.811 1.00 89.06 207 PRO A CA 1
ATOM 1566 C C . PRO A 1 207 ? -20.293 8.041 12.626 1.00 89.06 207 PRO A C 1
ATOM 1568 O O . PRO A 1 207 ? -20.823 7.272 13.428 1.00 89.06 207 PRO A O 1
ATOM 1571 N N . ALA A 1 208 ? -18.963 8.128 12.515 1.00 90.81 208 ALA A N 1
ATOM 1572 C CA . ALA A 1 208 ? -18.064 7.275 13.290 1.00 90.81 208 ALA A CA 1
ATOM 1573 C C . ALA A 1 208 ? -18.100 7.556 14.801 1.00 90.81 208 ALA A C 1
ATOM 1575 O O . ALA A 1 208 ? -18.040 6.623 15.599 1.00 90.81 208 ALA A O 1
ATOM 1576 N N . ILE A 1 209 ? -18.250 8.820 15.217 1.00 91.69 209 ILE A N 1
ATOM 1577 C CA . ILE A 1 209 ? -18.349 9.183 16.640 1.00 91.69 209 ILE A CA 1
ATOM 1578 C C . ILE A 1 209 ? -19.676 8.669 17.210 1.00 91.69 209 ILE A C 1
ATOM 1580 O O . ILE A 1 209 ? -19.697 8.073 18.287 1.00 91.69 209 ILE A O 1
ATOM 1584 N N . LEU A 1 210 ? -20.770 8.831 16.459 1.00 88.00 210 LEU A N 1
ATOM 1585 C CA . LEU A 1 210 ? -22.092 8.310 16.813 1.00 88.00 210 LEU A CA 1
ATOM 1586 C C . LEU A 1 210 ? -22.069 6.788 16.991 1.00 88.00 210 LEU A C 1
ATOM 1588 O O . LEU A 1 210 ? -22.521 6.278 18.019 1.00 88.00 210 LEU A O 1
ATOM 1592 N N . ALA A 1 211 ? -21.498 6.071 16.021 1.00 89.25 211 ALA A N 1
ATOM 1593 C CA . ALA A 1 211 ? -21.374 4.621 16.080 1.00 89.25 211 ALA A CA 1
ATOM 1594 C C . ALA A 1 211 ? -20.528 4.171 17.276 1.00 89.25 211 ALA A C 1
ATOM 1596 O O . ALA A 1 211 ? -20.927 3.248 17.987 1.00 89.25 211 ALA A O 1
ATOM 1597 N N . MET A 1 212 ? -19.402 4.842 17.550 1.00 92.44 212 MET A N 1
ATOM 1598 C CA . MET A 1 212 ? -18.585 4.541 18.727 1.00 92.44 212 MET A CA 1
ATOM 1599 C C . MET A 1 212 ? -19.358 4.752 20.028 1.00 92.44 212 MET A C 1
ATOM 1601 O O . MET A 1 212 ? -19.266 3.907 20.914 1.00 92.44 212 MET A O 1
ATOM 1605 N N . ILE A 1 213 ? -20.141 5.825 20.166 1.00 90.94 213 ILE A N 1
ATOM 1606 C CA . ILE A 1 213 ? -20.939 6.078 21.376 1.00 90.94 213 ILE A CA 1
ATOM 1607 C C . ILE A 1 213 ? -22.000 4.982 21.578 1.00 90.94 213 ILE A C 1
ATOM 1609 O O . ILE A 1 213 ? -22.092 4.424 22.674 1.00 90.94 213 ILE A O 1
ATOM 1613 N N . ASP A 1 214 ? -22.763 4.630 20.537 1.00 86.56 214 ASP A N 1
ATOM 1614 C CA . ASP A 1 214 ? -23.800 3.587 20.619 1.00 86.56 214 ASP A CA 1
ATOM 1615 C C . ASP A 1 214 ? -23.196 2.215 20.957 1.00 86.56 214 ASP A C 1
ATOM 1617 O O . ASP A 1 214 ? -23.619 1.535 21.898 1.00 86.56 214 ASP A O 1
ATOM 1621 N N . ARG A 1 215 ? -22.119 1.839 20.260 1.00 90.56 215 ARG A N 1
ATOM 1622 C CA . ARG A 1 215 ? -21.415 0.578 20.516 1.00 90.56 215 ARG A CA 1
ATOM 1623 C C . ARG A 1 215 ? -20.739 0.566 21.887 1.00 90.56 215 ARG A C 1
ATOM 1625 O O . ARG A 1 215 ? -20.708 -0.481 22.528 1.00 90.56 215 ARG A O 1
ATOM 1632 N N . SER A 1 216 ? -20.270 1.713 22.384 1.00 93.12 216 SER A N 1
ATOM 1633 C CA . SER A 1 216 ? -19.727 1.846 23.744 1.00 93.12 216 SER A CA 1
ATOM 1634 C C . SER A 1 216 ? -20.787 1.591 24.807 1.00 93.12 216 SER A C 1
ATOM 1636 O O . SER A 1 216 ? -20.499 0.915 25.792 1.00 93.12 216 SER A O 1
ATOM 1638 N N . LEU A 1 217 ? -22.017 2.082 24.618 1.00 90.75 217 LEU A N 1
ATOM 1639 C CA . LEU A 1 217 ? -23.129 1.818 25.536 1.00 90.75 217 LEU A CA 1
ATOM 1640 C C . LEU A 1 217 ? -23.478 0.328 25.579 1.00 90.75 217 LEU A C 1
ATOM 1642 O O . LEU A 1 217 ? -23.589 -0.242 26.668 1.00 90.75 217 LEU A O 1
ATOM 1646 N N . ALA A 1 218 ? -23.584 -0.316 24.413 1.00 89.00 218 ALA A N 1
ATOM 1647 C CA . ALA A 1 218 ? -23.825 -1.754 24.327 1.00 89.00 218 ALA A CA 1
ATOM 1648 C C . ALA A 1 218 ? -22.688 -2.552 24.986 1.00 89.00 218 ALA A C 1
ATOM 1650 O O . ALA A 1 218 ? -22.932 -3.366 25.880 1.00 89.00 218 ALA A O 1
ATOM 1651 N N . TRP A 1 219 ? -21.437 -2.261 24.621 1.00 92.62 219 TRP A N 1
ATOM 1652 C CA . TRP A 1 219 ? -20.262 -2.956 25.137 1.00 92.62 219 TRP A CA 1
ATOM 1653 C C . TRP A 1 219 ? -20.093 -2.773 26.650 1.00 92.62 219 TRP A C 1
ATOM 1655 O O . TRP A 1 219 ? -19.880 -3.752 27.375 1.00 92.62 219 TRP A O 1
ATOM 1665 N N . ALA A 1 220 ? -20.235 -1.544 27.156 1.00 93.06 220 ALA A N 1
ATOM 1666 C CA . ALA A 1 220 ? -20.118 -1.250 28.581 1.00 93.06 220 ALA A CA 1
ATOM 1667 C C . ALA A 1 220 ? -21.265 -1.881 29.383 1.00 93.06 220 ALA A C 1
ATOM 1669 O O . ALA A 1 220 ? -21.032 -2.426 30.462 1.00 93.06 220 ALA A O 1
ATOM 1670 N N . GLY A 1 221 ? -22.480 -1.884 28.824 1.00 90.81 221 GLY A N 1
ATOM 1671 C CA . GLY A 1 221 ? -23.658 -2.540 29.394 1.00 90.81 221 GLY A CA 1
ATOM 1672 C C . GLY A 1 221 ? -23.697 -4.059 29.221 1.00 90.81 221 GLY A C 1
ATOM 1673 O O . GLY A 1 221 ? -24.678 -4.682 29.625 1.00 90.81 221 GLY A O 1
ATOM 1674 N N . LYS A 1 222 ? -22.652 -4.664 28.632 1.00 90.69 222 LYS A N 1
ATOM 1675 C CA . LYS A 1 222 ? -22.555 -6.105 28.324 1.00 90.69 222 LYS A CA 1
ATOM 1676 C C . LYS A 1 222 ? -23.727 -6.621 27.483 1.00 90.69 222 LYS A C 1
ATOM 1678 O O . LYS A 1 222 ? -24.147 -7.769 27.619 1.00 90.69 222 LYS A O 1
ATOM 1683 N N . GLN A 1 223 ? -24.252 -5.762 26.623 1.00 85.88 223 GLN A N 1
ATOM 1684 C CA . GLN A 1 223 ? -25.256 -6.108 25.634 1.00 85.88 223 GLN A CA 1
ATOM 1685 C C . GLN A 1 223 ? -24.565 -6.454 24.310 1.00 85.88 223 GLN A C 1
ATOM 1687 O O . GLN A 1 223 ? -23.481 -5.935 24.033 1.00 85.88 223 GLN A O 1
ATOM 1692 N N . PRO A 1 224 ? -25.157 -7.332 23.484 1.00 77.44 224 PRO A N 1
ATOM 1693 C CA . PRO A 1 224 ? -24.619 -7.595 22.158 1.00 77.44 224 PRO A CA 1
ATOM 1694 C C . PRO A 1 224 ? -24.627 -6.308 21.328 1.00 77.44 224 PRO A C 1
ATOM 1696 O O . PRO A 1 224 ? -25.602 -5.551 21.356 1.00 77.44 224 PRO A O 1
ATOM 1699 N N . ALA A 1 225 ? -23.555 -6.076 20.570 1.00 69.94 225 ALA A N 1
ATOM 1700 C CA . ALA A 1 225 ? -23.539 -5.009 19.582 1.00 69.94 225 ALA A CA 1
ATOM 1701 C C . ALA A 1 225 ? -24.655 -5.253 18.555 1.00 69.94 225 ALA A C 1
ATOM 1703 O O . ALA A 1 225 ? -24.854 -6.377 18.082 1.00 69.94 225 ALA A O 1
ATOM 1704 N N . LYS A 1 226 ? -25.406 -4.204 18.213 1.00 68.88 226 LYS A N 1
ATOM 1705 C CA . LYS A 1 226 ? -26.375 -4.290 17.120 1.00 68.88 226 LYS A CA 1
ATOM 1706 C C . LYS A 1 226 ? -25.598 -4.360 15.801 1.00 68.88 226 LYS A C 1
ATOM 1708 O O . LYS A 1 226 ? -24.686 -3.552 15.613 1.00 68.88 226 LYS A O 1
ATOM 1713 N N . PRO A 1 227 ? -25.941 -5.279 14.884 1.00 62.78 227 PRO A N 1
ATOM 1714 C CA . PRO A 1 227 ? -25.404 -5.226 13.533 1.00 62.78 227 PRO A CA 1
ATOM 1715 C C . PRO A 1 227 ? -25.765 -3.871 12.915 1.00 62.78 227 PRO A C 1
ATOM 1717 O O . PRO A 1 227 ? -26.930 -3.470 12.964 1.00 62.78 227 PRO A O 1
ATOM 1720 N N . GLY A 1 228 ? -24.775 -3.162 12.372 1.00 64.19 228 GLY A N 1
ATOM 1721 C CA . GLY A 1 228 ? -25.044 -1.999 11.527 1.00 64.19 228 GLY A CA 1
ATOM 1722 C C . GLY A 1 228 ? -25.750 -2.431 10.242 1.00 64.19 228 GLY A C 1
ATOM 1723 O O . GLY A 1 228 ? -25.610 -3.580 9.815 1.00 64.19 228 GLY A O 1
ATOM 1724 N N . ASP A 1 229 ? -26.512 -1.529 9.627 1.00 74.06 229 ASP A N 1
ATOM 1725 C CA . ASP A 1 229 ? -26.969 -1.739 8.254 1.00 74.06 229 ASP A CA 1
ATOM 1726 C C . ASP A 1 229 ? -25.836 -1.452 7.248 1.00 74.06 229 ASP A C 1
ATOM 1728 O O . ASP A 1 229 ? -24.745 -1.002 7.614 1.00 74.06 229 ASP A O 1
ATOM 1732 N N . ALA A 1 230 ? -26.077 -1.761 5.971 1.00 75.88 230 ALA A N 1
ATOM 1733 C CA . ALA A 1 230 ? -25.081 -1.577 4.916 1.00 75.88 230 ALA A CA 1
ATOM 1734 C C . ALA A 1 230 ? -24.684 -0.101 4.729 1.00 75.88 230 ALA A C 1
ATOM 1736 O O . ALA A 1 230 ? -23.525 0.186 4.441 1.00 75.88 230 ALA A O 1
ATOM 1737 N N . THR A 1 231 ? -25.620 0.830 4.937 1.00 80.94 231 THR A N 1
ATOM 1738 C CA . THR A 1 231 ? -25.366 2.272 4.833 1.00 80.94 231 THR A CA 1
ATOM 1739 C C . THR A 1 231 ? -24.390 2.728 5.910 1.00 80.94 231 THR A C 1
ATOM 1741 O O . THR A 1 231 ? -23.383 3.355 5.598 1.00 80.94 231 THR A O 1
ATOM 1744 N N . LEU A 1 232 ? -24.630 2.349 7.168 1.00 83.50 232 LEU A N 1
ATOM 1745 C CA . LEU A 1 232 ? -23.719 2.656 8.264 1.00 83.50 232 LEU A CA 1
ATOM 1746 C C . LEU A 1 232 ? -22.354 1.997 8.039 1.00 83.50 232 LEU A C 1
ATOM 1748 O O . LEU A 1 232 ? -21.334 2.632 8.261 1.00 83.50 232 LEU A O 1
ATOM 1752 N N . ALA A 1 233 ? -22.304 0.748 7.567 1.00 85.94 233 ALA A N 1
ATOM 1753 C CA . ALA A 1 233 ? -21.032 0.093 7.254 1.00 85.94 233 ALA A CA 1
ATOM 1754 C C . ALA A 1 233 ? -20.216 0.876 6.206 1.00 85.94 233 ALA A C 1
ATOM 1756 O O . ALA A 1 233 ? -19.008 1.050 6.379 1.00 85.94 233 ALA A O 1
ATOM 1757 N N . HIS A 1 234 ? -20.875 1.401 5.170 1.00 88.44 234 HIS A N 1
ATOM 1758 C CA . HIS A 1 234 ? -20.248 2.270 4.175 1.00 88.44 234 HIS A CA 1
ATOM 1759 C C . HIS A 1 234 ? -19.752 3.589 4.793 1.00 88.44 234 HIS A C 1
ATOM 1761 O O . HIS A 1 234 ? -18.595 3.946 4.608 1.00 88.44 234 HIS A O 1
ATOM 1767 N N . GLU A 1 235 ? -20.574 4.281 5.587 1.00 89.56 235 GLU A N 1
ATOM 1768 C CA . GLU A 1 235 ? -20.197 5.545 6.252 1.00 89.56 235 GLU A CA 1
ATOM 1769 C C . GLU A 1 235 ? -19.067 5.393 7.283 1.00 89.56 235 GLU A C 1
ATOM 1771 O O . GLU A 1 235 ? -18.342 6.348 7.550 1.00 89.56 235 GLU A O 1
ATOM 1776 N N . LEU A 1 236 ? -18.909 4.211 7.885 1.00 90.38 236 LEU A N 1
ATOM 1777 C CA . LEU A 1 236 ? -17.791 3.916 8.786 1.00 90.38 236 LEU A CA 1
ATOM 1778 C C . LEU A 1 236 ? -16.507 3.571 8.032 1.00 90.38 236 LEU A C 1
ATOM 1780 O O . LEU A 1 236 ? -15.418 3.863 8.526 1.00 90.38 236 LEU A O 1
ATOM 1784 N N . THR A 1 237 ? -16.639 2.988 6.841 1.00 88.88 237 THR A N 1
ATOM 1785 C CA . THR A 1 237 ? -15.504 2.683 5.963 1.00 88.88 237 THR A CA 1
ATOM 1786 C C . THR A 1 237 ? -14.991 3.947 5.268 1.00 88.88 237 THR A C 1
ATOM 1788 O O . THR A 1 237 ? -13.781 4.130 5.176 1.00 88.88 237 THR A O 1
ATOM 1791 N N . TYR A 1 238 ? -15.887 4.855 4.864 1.00 91.44 238 TYR A N 1
ATOM 1792 C CA . TYR A 1 238 ? -15.570 6.127 4.195 1.00 91.44 238 TYR A CA 1
ATOM 1793 C C . TYR A 1 238 ? -16.161 7.332 4.955 1.00 91.44 238 TYR A C 1
ATOM 1795 O O . TYR A 1 238 ? -17.070 8.011 4.463 1.00 91.44 238 TYR A O 1
ATOM 1803 N N . PRO A 1 239 ? -15.716 7.584 6.199 1.00 90.44 239 PRO A N 1
ATOM 1804 C CA . PRO A 1 239 ? -16.226 8.683 7.006 1.00 90.44 239 PRO A CA 1
ATOM 1805 C C . PRO A 1 239 ? -15.751 10.051 6.486 1.00 90.44 239 PRO A C 1
ATOM 1807 O O . PRO A 1 239 ? -14.664 10.153 5.911 1.00 90.44 239 PRO A O 1
ATOM 1810 N N . PRO A 1 240 ? -16.496 11.143 6.747 1.00 89.50 240 PRO A N 1
ATOM 1811 C CA . PRO A 1 240 ? -16.008 12.499 6.500 1.00 89.50 240 PRO A CA 1
ATOM 1812 C C . PRO A 1 240 ? -14.634 12.750 7.143 1.00 89.50 240 PRO A C 1
ATOM 1814 O O . PRO A 1 240 ? -14.423 12.450 8.311 1.00 89.50 240 PRO A O 1
ATOM 1817 N N . GLY A 1 241 ? -13.687 13.310 6.387 1.00 86.06 241 GLY A N 1
ATOM 1818 C CA . GLY A 1 241 ? -12.312 13.508 6.871 1.00 86.06 241 GLY A CA 1
ATOM 1819 C C . GLY A 1 241 ? -11.463 12.230 6.926 1.00 86.06 241 GLY A C 1
ATOM 1820 O O . GLY A 1 241 ? -10.327 12.289 7.387 1.00 86.06 241 GLY A O 1
ATOM 1821 N N . GLY A 1 242 ? -11.995 11.092 6.474 1.00 88.88 242 GLY A N 1
ATOM 1822 C CA . GLY A 1 242 ? -11.272 9.841 6.253 1.00 88.88 242 GLY A CA 1
ATOM 1823 C C . GLY A 1 242 ? -10.998 9.575 4.764 1.00 88.88 242 GLY A C 1
ATOM 1824 O O . GLY A 1 242 ? -10.888 10.534 3.993 1.00 88.88 242 GLY A O 1
ATOM 1825 N N . PRO A 1 243 ? -10.844 8.301 4.358 1.00 90.62 243 PRO A N 1
ATOM 1826 C CA . PRO A 1 243 ? -10.688 7.924 2.954 1.00 90.62 243 PRO A CA 1
ATOM 1827 C C . PRO A 1 243 ? -11.950 8.238 2.141 1.00 90.62 243 PRO A C 1
ATOM 1829 O O . PRO A 1 243 ? -13.068 8.155 2.659 1.00 90.62 243 PRO A O 1
ATOM 1832 N N . LEU A 1 244 ? -11.778 8.555 0.857 1.00 93.38 244 LEU A N 1
ATOM 1833 C CA . LEU A 1 244 ? -12.886 8.640 -0.092 1.00 93.38 244 LEU A CA 1
ATOM 1834 C C . LEU A 1 244 ? -13.370 7.236 -0.464 1.00 93.38 244 LEU A C 1
ATOM 1836 O O . LEU A 1 244 ? -12.594 6.279 -0.476 1.00 93.38 244 LEU A O 1
ATOM 1840 N N . ASP A 1 245 ? -14.653 7.121 -0.811 1.00 93.31 245 ASP A N 1
ATOM 1841 C CA . ASP A 1 245 ? -15.129 5.912 -1.479 1.00 93.31 245 ASP A CA 1
ATOM 1842 C C . ASP A 1 245 ? -14.415 5.745 -2.837 1.00 93.31 245 ASP A C 1
ATOM 1844 O O . ASP A 1 245 ? -14.024 6.748 -3.447 1.00 93.31 245 ASP A O 1
ATOM 1848 N N . PRO A 1 246 ? -14.246 4.513 -3.354 1.00 94.19 246 PRO A N 1
ATOM 1849 C CA . PRO A 1 246 ? -13.441 4.275 -4.550 1.00 94.19 246 PRO A CA 1
ATOM 1850 C C . PRO A 1 246 ? -13.879 5.082 -5.777 1.00 94.19 246 PRO A C 1
ATOM 1852 O O . PRO A 1 246 ? -13.036 5.535 -6.548 1.00 94.19 246 PRO A O 1
ATOM 1855 N N . GLN A 1 247 ? -15.183 5.303 -5.967 1.00 93.94 247 GLN A N 1
ATOM 1856 C CA . GLN A 1 247 ? -15.681 6.065 -7.113 1.00 93.94 247 GLN A CA 1
ATOM 1857 C C . GLN A 1 247 ? -15.451 7.568 -6.927 1.00 93.94 247 GLN A C 1
ATOM 1859 O O . GLN A 1 247 ? -15.064 8.245 -7.881 1.00 93.94 247 GLN A O 1
ATOM 1864 N N . ALA A 1 248 ? -15.609 8.098 -5.711 1.00 95.31 248 ALA A N 1
ATOM 1865 C CA . ALA A 1 248 ? -15.212 9.471 -5.405 1.00 95.31 248 ALA A CA 1
ATOM 1866 C C . ALA A 1 248 ? -13.695 9.684 -5.528 1.00 95.31 248 ALA A C 1
ATOM 1868 O O . ALA A 1 248 ? -13.280 10.733 -6.027 1.00 95.31 248 ALA A O 1
ATOM 1869 N N . ALA A 1 249 ? -12.874 8.699 -5.145 1.00 95.50 249 ALA A N 1
ATOM 1870 C CA . ALA A 1 249 ? -11.425 8.745 -5.330 1.00 95.50 249 ALA A CA 1
ATOM 1871 C C . ALA A 1 249 ? -11.071 8.874 -6.820 1.00 95.50 249 ALA A C 1
ATOM 1873 O O . ALA A 1 249 ? -10.387 9.828 -7.197 1.00 95.50 249 ALA A O 1
ATOM 1874 N N . ILE A 1 250 ? -11.628 8.016 -7.687 1.00 95.94 250 ILE A N 1
ATOM 1875 C CA . ILE A 1 250 ? -11.472 8.127 -9.150 1.00 95.94 250 ILE A CA 1
ATOM 1876 C C . ILE A 1 250 ? -11.987 9.472 -9.675 1.00 95.94 250 ILE A C 1
ATOM 1878 O O . ILE A 1 250 ? -11.299 10.134 -10.451 1.00 95.94 250 ILE A O 1
ATOM 1882 N N . GLY A 1 251 ? -13.159 9.922 -9.218 1.00 96.38 251 GLY A N 1
ATOM 1883 C CA . GLY A 1 251 ? -13.743 11.208 -9.613 1.00 96.38 251 GLY A CA 1
ATOM 1884 C C . GLY A 1 251 ? -12.911 12.430 -9.199 1.00 96.38 251 GLY A C 1
ATOM 1885 O O . GLY A 1 251 ? -13.101 13.513 -9.754 1.00 96.38 251 GLY A O 1
ATOM 1886 N N . SER A 1 252 ? -11.988 12.271 -8.246 1.00 96.06 252 SER A N 1
ATOM 1887 C CA . SER A 1 252 ? -11.089 13.337 -7.797 1.00 96.06 252 SER A CA 1
ATOM 1888 C C . SER A 1 252 ? -9.832 13.492 -8.664 1.00 96.06 252 SER A C 1
ATOM 1890 O O . SER A 1 252 ? -9.171 14.533 -8.600 1.00 96.06 252 SER A O 1
ATOM 1892 N N . ILE A 1 253 ? -9.504 12.486 -9.484 1.00 97.56 253 ILE A N 1
ATOM 1893 C CA . ILE A 1 253 ? -8.302 12.464 -10.321 1.00 97.56 253 ILE A CA 1
ATOM 1894 C C . ILE A 1 253 ? -8.522 13.328 -11.566 1.00 97.56 253 ILE A C 1
ATOM 1896 O O . ILE A 1 253 ? -9.418 13.092 -12.376 1.00 97.56 253 ILE A O 1
ATOM 1900 N N . GLN A 1 254 ? -7.655 14.321 -11.751 1.00 97.81 254 GLN A N 1
ATOM 1901 C CA . GLN A 1 254 ? -7.558 15.079 -12.992 1.00 97.81 254 GLN A CA 1
ATOM 1902 C C . GLN A 1 254 ? -6.561 14.384 -13.908 1.00 97.81 254 GLN A C 1
ATOM 1904 O O . GLN A 1 254 ? -5.354 14.471 -13.695 1.00 97.81 254 GLN A O 1
ATOM 1909 N N . THR A 1 255 ? -7.075 13.702 -14.924 1.00 97.69 255 THR A N 1
ATOM 1910 C CA . THR A 1 255 ? -6.274 13.027 -15.948 1.00 97.69 255 THR A CA 1
ATOM 1911 C C . THR A 1 255 ? -6.177 13.881 -17.209 1.00 97.69 255 THR A C 1
ATOM 1913 O O . THR A 1 255 ? -7.016 14.743 -17.481 1.00 97.69 255 THR A O 1
ATOM 1916 N N . HIS A 1 256 ? -5.124 13.643 -17.984 1.00 97.88 256 HIS A N 1
ATOM 1917 C CA . HIS A 1 256 ? -4.895 14.212 -19.299 1.00 97.88 256 HIS A CA 1
ATOM 1918 C C . HIS A 1 256 ? -6.188 14.245 -20.151 1.00 97.88 256 HIS A C 1
ATOM 1920 O O . HIS A 1 256 ? -6.834 13.210 -20.287 1.00 97.88 256 HIS A O 1
ATOM 1926 N N . PRO A 1 257 ? -6.543 15.370 -20.814 1.00 97.25 257 PRO A N 1
ATOM 1927 C CA . PRO A 1 257 ? -7.857 15.557 -21.461 1.00 97.25 257 PRO A CA 1
ATOM 1928 C C . PRO A 1 257 ? -8.237 14.577 -22.581 1.00 97.25 257 PRO A C 1
ATOM 1930 O O . PRO A 1 257 ? -9.381 14.558 -23.023 1.00 97.25 257 PRO A O 1
ATOM 1933 N N . GLU A 1 258 ? -7.270 13.820 -23.093 1.00 97.00 258 GLU A N 1
ATOM 1934 C CA . GLU A 1 258 ? -7.488 12.782 -24.114 1.00 97.00 258 GLU A CA 1
ATOM 1935 C C . GLU A 1 258 ? -7.808 11.404 -23.522 1.00 97.00 258 GLU A C 1
ATOM 1937 O O . GLU A 1 258 ? -8.048 10.465 -24.275 1.00 97.00 258 GLU A O 1
ATOM 1942 N N . PHE A 1 259 ? -7.808 11.283 -22.195 1.00 97.56 259 PHE A N 1
ATOM 1943 C CA . PHE A 1 259 ? -8.022 10.036 -21.479 1.00 97.56 259 PHE A CA 1
ATOM 1944 C C . PHE A 1 259 ? -9.109 10.191 -20.422 1.00 97.56 259 PHE A C 1
ATOM 1946 O O . PHE A 1 259 ? -9.388 11.281 -19.921 1.00 97.56 259 PHE A O 1
ATOM 1953 N N . SER A 1 260 ? -9.697 9.059 -20.062 1.00 95.56 260 SER A N 1
ATOM 1954 C CA . SER A 1 260 ? -10.556 8.900 -18.896 1.00 95.56 260 SER A CA 1
ATOM 1955 C C . SER A 1 260 ? -9.909 7.919 -17.930 1.00 95.56 260 SER A C 1
ATOM 1957 O O . SER A 1 260 ? -9.225 6.990 -18.353 1.00 95.56 260 SER A O 1
ATOM 1959 N N . THR A 1 261 ? -10.165 8.100 -16.640 1.00 96.25 261 THR A N 1
ATOM 1960 C CA . THR A 1 261 ? -9.771 7.144 -15.602 1.00 96.25 261 THR A CA 1
ATOM 1961 C C . THR A 1 261 ? -10.985 6.317 -15.198 1.00 96.25 261 THR A C 1
ATOM 1963 O O . THR A 1 261 ? -12.101 6.833 -15.127 1.00 96.25 261 THR A O 1
ATOM 1966 N N . SER A 1 262 ? -10.783 5.028 -14.950 1.00 95.81 262 SER A N 1
ATOM 1967 C CA . SER A 1 262 ? -11.824 4.103 -14.503 1.00 95.81 262 SER A CA 1
ATOM 1968 C C . SER A 1 262 ? -11.267 3.204 -13.407 1.00 95.81 262 SER A C 1
ATOM 1970 O O . SER A 1 262 ? -10.066 2.936 -13.371 1.00 95.81 262 SER A O 1
ATOM 1972 N N . LEU A 1 263 ? -12.133 2.790 -12.485 1.00 96.88 263 LEU A N 1
ATOM 1973 C CA . LEU A 1 263 ? -11.758 1.858 -11.430 1.00 96.88 263 LEU A CA 1
ATOM 1974 C C . LEU A 1 263 ? -11.590 0.454 -12.020 1.00 96.88 263 LEU A C 1
ATOM 1976 O O . LEU A 1 263 ? -12.402 0.058 -12.843 1.00 96.88 263 LEU A O 1
ATOM 1980 N N . VAL A 1 264 ? -10.583 -0.293 -11.562 1.00 96.81 264 VAL A N 1
ATOM 1981 C CA . VAL A 1 264 ? -10.392 -1.711 -11.928 1.00 96.81 264 VAL A CA 1
ATOM 1982 C C . VAL A 1 264 ? -10.659 -2.621 -10.733 1.00 96.81 264 VAL A C 1
ATOM 1984 O O . VAL A 1 264 ? -11.336 -3.630 -10.859 1.00 96.81 264 VAL A O 1
ATOM 1987 N N . ALA A 1 265 ? -10.140 -2.280 -9.554 1.00 96.88 265 ALA A N 1
ATOM 1988 C CA . ALA A 1 265 ? -10.370 -3.018 -8.317 1.00 96.88 265 ALA A CA 1
ATOM 1989 C C . ALA A 1 265 ? -10.142 -2.093 -7.113 1.00 96.88 265 ALA A C 1
ATOM 1991 O O . ALA A 1 265 ? -9.322 -1.179 -7.183 1.00 96.88 265 ALA A O 1
ATOM 1992 N N . ALA A 1 266 ? -10.846 -2.341 -6.008 1.00 94.94 266 ALA A N 1
ATOM 1993 C CA . ALA A 1 266 ? -10.694 -1.603 -4.754 1.00 94.94 266 ALA A CA 1
ATOM 1994 C C . ALA A 1 266 ? -10.953 -2.502 -3.539 1.00 94.94 266 ALA A C 1
ATOM 1996 O O . ALA A 1 266 ? -11.391 -3.647 -3.665 1.00 94.94 266 ALA A O 1
ATOM 1997 N N . GLU A 1 267 ? -10.706 -1.977 -2.343 1.00 89.69 267 GLU A N 1
ATOM 1998 C CA . GLU A 1 267 ? -11.180 -2.587 -1.102 1.00 89.69 267 GLU A CA 1
ATOM 1999 C C . GLU A 1 267 ? -12.719 -2.726 -1.101 1.00 89.69 267 GLU A C 1
ATOM 2001 O O . GLU A 1 267 ? -13.415 -1.865 -1.642 1.00 89.69 267 GLU A O 1
ATOM 2006 N N . PRO A 1 268 ? -13.279 -3.798 -0.507 1.00 88.19 268 PRO A N 1
ATOM 2007 C CA . PRO A 1 268 ? -12.591 -4.880 0.202 1.00 88.19 268 PRO A CA 1
ATOM 2008 C C . PRO A 1 268 ? -12.089 -6.008 -0.717 1.00 88.19 268 PRO A C 1
ATOM 2010 O O . PRO A 1 268 ? -11.554 -6.997 -0.212 1.00 88.19 268 PRO A O 1
ATOM 2013 N N . LEU A 1 269 ? -12.278 -5.907 -2.042 1.00 94.31 269 LEU A N 1
ATOM 2014 C CA . LEU A 1 269 ? -11.873 -6.966 -2.965 1.00 94.31 269 LEU A CA 1
ATOM 2015 C C . LEU A 1 269 ? -10.362 -7.161 -2.946 1.00 94.31 269 LEU A C 1
ATOM 2017 O O . LEU A 1 269 ? -9.946 -8.305 -2.883 1.00 94.31 269 LEU A O 1
ATOM 2021 N N . ILE A 1 270 ? -9.558 -6.096 -2.947 1.00 93.62 270 ILE A N 1
ATOM 2022 C CA . ILE A 1 270 ? -8.086 -6.117 -2.815 1.00 93.62 270 ILE A CA 1
ATOM 2023 C C . ILE A 1 270 ? -7.625 -5.285 -1.618 1.00 93.62 270 ILE A C 1
ATOM 2025 O O . ILE A 1 270 ? -8.385 -4.459 -1.139 1.00 93.62 270 ILE A O 1
ATOM 2029 N N . SER A 1 271 ? -6.399 -5.482 -1.132 1.00 89.31 271 SER A N 1
ATOM 2030 C CA . SER A 1 271 ? -5.812 -4.687 -0.043 1.00 89.31 271 SER A CA 1
ATOM 2031 C C . SER A 1 271 ? -4.306 -4.526 -0.239 1.00 89.31 271 SER A C 1
ATOM 2033 O O . SER A 1 271 ? -3.626 -5.518 -0.500 1.00 89.31 271 SER A O 1
ATOM 2035 N N . LYS A 1 272 ? -3.784 -3.301 -0.078 1.00 89.81 272 LYS A N 1
ATOM 2036 C CA . LYS A 1 272 ? -2.356 -2.957 -0.256 1.00 89.81 272 LYS A CA 1
ATOM 2037 C C . LYS A 1 272 ? -1.724 -3.606 -1.511 1.00 89.81 272 LYS A C 1
ATOM 2039 O O . LYS A 1 272 ? -0.755 -4.363 -1.382 1.00 89.81 272 LYS A O 1
ATOM 2044 N N . PRO A 1 273 ? -2.280 -3.375 -2.719 1.00 94.50 273 PRO A N 1
ATOM 2045 C CA . PRO A 1 273 ? -1.673 -3.874 -3.949 1.00 94.50 273 PRO A CA 1
ATOM 2046 C C . PRO A 1 273 ? -0.288 -3.241 -4.135 1.00 94.50 273 PRO A C 1
ATOM 2048 O O . PRO A 1 273 ? -0.139 -2.039 -3.936 1.00 94.50 273 PRO A O 1
ATOM 2051 N N . LEU A 1 274 ? 0.720 -4.034 -4.505 1.00 93.38 274 LEU A N 1
ATOM 2052 C CA . LEU A 1 274 ? 2.099 -3.550 -4.683 1.00 93.38 274 LEU A CA 1
ATOM 2053 C C . LEU A 1 274 ? 2.640 -3.783 -6.097 1.00 93.38 274 LEU A C 1
ATOM 2055 O O . LEU A 1 274 ? 3.443 -2.998 -6.589 1.00 93.38 274 LEU A O 1
ATOM 2059 N N . ASN A 1 275 ? 2.191 -4.848 -6.760 1.00 95.75 275 ASN A N 1
ATOM 2060 C CA . ASN A 1 275 ? 2.573 -5.167 -8.130 1.00 95.75 275 ASN A CA 1
ATOM 2061 C C . ASN A 1 275 ? 1.466 -5.972 -8.825 1.00 95.75 275 ASN A C 1
ATOM 2063 O O . ASN A 1 275 ? 0.779 -6.762 -8.174 1.00 95.75 275 ASN A O 1
ATOM 2067 N N . ILE A 1 276 ? 1.316 -5.781 -10.137 1.00 97.31 276 ILE A N 1
ATOM 2068 C CA . ILE A 1 276 ? 0.359 -6.506 -10.979 1.00 97.31 276 ILE A CA 1
ATOM 2069 C C . ILE A 1 276 ? 1.025 -7.096 -12.222 1.00 97.31 276 ILE A C 1
ATOM 2071 O O . ILE A 1 276 ? 2.032 -6.568 -12.708 1.00 97.31 276 ILE A O 1
ATOM 2075 N N . ASP A 1 277 ? 0.426 -8.163 -12.743 1.00 96.38 277 ASP A N 1
ATOM 2076 C CA . ASP A 1 277 ? 0.729 -8.722 -14.062 1.00 96.38 277 ASP A CA 1
ATOM 2077 C C . ASP A 1 277 ? -0.469 -9.523 -14.602 1.00 96.38 277 ASP A C 1
ATOM 2079 O O . ASP A 1 277 ? -1.412 -9.805 -13.858 1.00 96.38 277 ASP A O 1
ATOM 2083 N N . TRP A 1 278 ? -0.435 -9.909 -15.879 1.00 96.06 278 TRP A N 1
ATOM 2084 C CA . TRP A 1 278 ? -1.493 -10.708 -16.509 1.00 96.06 278 TRP A CA 1
ATOM 2085 C C . TRP A 1 278 ? -0.980 -12.069 -16.950 1.00 96.06 278 TRP A C 1
ATOM 2087 O O . TRP A 1 278 ? 0.107 -12.185 -17.515 1.00 96.06 278 TRP A O 1
ATOM 2097 N N . ASP A 1 279 ? -1.775 -13.111 -16.716 1.00 93.75 279 ASP A N 1
ATOM 2098 C CA . ASP A 1 279 ? -1.447 -14.434 -17.242 1.00 93.75 279 ASP A CA 1
ATOM 2099 C C . ASP A 1 279 ? -1.784 -14.564 -18.737 1.00 93.75 279 ASP A C 1
ATOM 2101 O O . ASP A 1 279 ? -2.356 -13.670 -19.359 1.00 93.75 279 ASP A O 1
ATOM 2105 N N . GLY A 1 280 ? -1.442 -15.711 -19.332 1.00 90.44 280 GLY A N 1
ATOM 2106 C CA . GLY A 1 280 ? -1.698 -15.981 -20.752 1.00 90.44 280 GLY A CA 1
ATOM 2107 C C . GLY A 1 280 ? -3.181 -16.038 -21.149 1.00 90.44 280 GLY A C 1
ATOM 2108 O O . GLY A 1 280 ? -3.476 -16.084 -22.341 1.00 90.44 280 GLY A O 1
ATOM 2109 N N . GLU A 1 281 ? -4.105 -16.036 -20.184 1.00 89.69 281 GLU A N 1
ATOM 2110 C CA . GLU A 1 281 ? -5.550 -15.916 -20.418 1.00 89.69 281 GLU A CA 1
ATOM 2111 C C . GLU A 1 281 ? -6.041 -14.462 -20.276 1.00 89.69 281 GLU A C 1
ATOM 2113 O O . GLU A 1 281 ? -7.227 -14.198 -20.455 1.00 89.69 281 GLU A O 1
ATOM 2118 N N . GLY A 1 282 ? -5.149 -13.512 -19.971 1.00 90.12 282 GLY A N 1
ATOM 2119 C CA . GLY A 1 282 ? -5.476 -12.100 -19.775 1.00 90.12 282 GLY A CA 1
ATOM 2120 C C . GLY A 1 282 ? -6.092 -11.789 -18.410 1.00 90.12 282 GLY A C 1
ATOM 2121 O O . GLY A 1 282 ? -6.665 -10.716 -18.237 1.00 90.12 282 GLY A O 1
ATOM 2122 N N . ARG A 1 283 ? -5.998 -12.697 -17.430 1.00 92.44 283 ARG A N 1
ATOM 2123 C CA . ARG A 1 283 ? -6.542 -12.473 -16.080 1.00 92.44 283 ARG A CA 1
ATOM 2124 C C . ARG A 1 283 ? -5.562 -11.629 -15.272 1.00 92.44 283 ARG A C 1
ATOM 2126 O O . ARG A 1 283 ? -4.358 -11.860 -15.352 1.00 92.44 283 ARG A O 1
ATOM 2133 N N . LEU A 1 284 ? -6.071 -10.688 -14.479 1.00 97.31 284 LEU A N 1
ATOM 2134 C CA . LEU A 1 284 ? -5.258 -9.796 -13.649 1.00 97.31 284 LEU A CA 1
ATOM 2135 C C . LEU A 1 284 ? -4.803 -10.508 -12.369 1.00 97.31 284 LEU A C 1
ATOM 2137 O O . LEU A 1 284 ? -5.626 -11.025 -11.613 1.00 97.31 284 LEU A O 1
ATOM 2141 N N . TRP A 1 285 ? -3.500 -10.509 -12.110 1.00 98.25 285 TRP A N 1
ATOM 2142 C CA . TRP A 1 285 ? -2.889 -11.034 -10.891 1.00 98.25 285 TRP A CA 1
ATOM 2143 C C . TRP A 1 285 ? -2.240 -9.907 -10.093 1.00 98.25 285 TRP A C 1
ATOM 2145 O O . TRP A 1 285 ? -1.680 -8.974 -10.666 1.00 98.25 285 TRP A O 1
ATOM 2155 N N . VAL A 1 286 ? -2.315 -9.997 -8.767 1.00 98.19 286 VAL A N 1
ATOM 2156 C CA . VAL A 1 286 ? -1.933 -8.929 -7.842 1.00 98.19 286 VAL A CA 1
ATOM 2157 C C . VAL A 1 286 ? -1.095 -9.493 -6.698 1.00 98.19 286 VAL A C 1
ATOM 2159 O O . VAL A 1 286 ? -1.449 -10.506 -6.090 1.00 98.19 286 VAL A O 1
ATOM 2162 N N . VAL A 1 287 ? -0.002 -8.804 -6.371 1.00 97.81 287 VAL A N 1
ATOM 2163 C CA . VAL A 1 287 ? 0.667 -8.916 -5.070 1.00 97.81 287 VAL A CA 1
ATOM 2164 C C . VAL A 1 287 ? -0.051 -8.014 -4.086 1.00 97.81 287 VAL A C 1
ATOM 2166 O O . VAL A 1 287 ? -0.074 -6.799 -4.272 1.00 97.81 287 VAL A O 1
ATOM 2169 N N . GLU A 1 288 ? -0.587 -8.591 -3.019 1.00 96.19 288 GLU A N 1
ATOM 2170 C CA . GLU A 1 288 ? -1.133 -7.840 -1.890 1.00 96.19 288 GLU A CA 1
ATOM 2171 C C . GLU A 1 288 ? -0.147 -7.925 -0.723 1.00 96.19 288 GLU A C 1
ATOM 2173 O O . GLU A 1 288 ? 0.033 -8.996 -0.135 1.00 96.19 288 GLU A O 1
ATOM 2178 N N . SER A 1 289 ? 0.509 -6.801 -0.424 1.00 91.81 289 SER A N 1
ATOM 2179 C CA . SER A 1 289 ? 1.620 -6.701 0.530 1.00 91.81 289 SER A CA 1
ATOM 2180 C C . SER A 1 289 ? 1.144 -6.095 1.857 1.00 91.81 289 SER A C 1
ATOM 2182 O O . SER A 1 289 ? 1.349 -4.921 2.160 1.00 91.81 289 SER A O 1
ATOM 2184 N N . LEU A 1 290 ? 0.431 -6.900 2.646 1.00 88.00 290 LEU A N 1
ATOM 2185 C CA . LEU A 1 290 ? -0.113 -6.527 3.955 1.00 88.00 290 LEU A CA 1
ATOM 2186 C C . LEU A 1 290 ? 0.948 -6.410 5.056 1.00 88.00 290 LEU A C 1
ATOM 2188 O O . LEU A 1 290 ? 0.715 -5.738 6.062 1.00 88.00 290 LEU A O 1
ATOM 2192 N N . GLU A 1 291 ? 2.072 -7.100 4.901 1.00 85.88 291 GLU A N 1
ATOM 2193 C CA . GLU A 1 291 ? 3.204 -7.060 5.820 1.00 85.88 291 GLU A CA 1
ATOM 2194 C C . GLU A 1 291 ? 4.108 -5.858 5.564 1.00 85.88 291 GLU A C 1
ATOM 2196 O O . GLU A 1 291 ? 4.872 -5.488 6.453 1.00 85.88 291 GLU A O 1
ATOM 2201 N N . TYR A 1 292 ? 4.031 -5.227 4.389 1.00 82.81 292 TYR A N 1
ATOM 2202 C CA . TYR A 1 292 ? 4.799 -4.023 4.118 1.00 82.81 292 TYR A CA 1
ATOM 2203 C C . TYR A 1 292 ? 4.338 -2.847 5.007 1.00 82.81 292 TYR A C 1
ATOM 2205 O O . TYR A 1 292 ? 3.130 -2.607 5.129 1.00 82.81 292 TYR A O 1
ATOM 2213 N N . PRO A 1 293 ? 5.279 -2.075 5.593 1.00 77.12 293 PRO A N 1
ATOM 2214 C CA . PRO A 1 293 ? 6.734 -2.197 5.435 1.00 77.12 293 PRO A CA 1
ATOM 2215 C C . PRO A 1 293 ? 7.426 -3.111 6.459 1.00 77.12 293 PRO A C 1
ATOM 2217 O O . PRO A 1 293 ? 8.585 -3.456 6.234 1.00 77.12 293 PRO A O 1
ATOM 2220 N N . GLU A 1 294 ? 6.756 -3.509 7.544 1.00 75.44 294 GLU A N 1
ATOM 2221 C CA . GLU A 1 294 ? 7.341 -4.184 8.719 1.00 75.44 294 GLU A CA 1
ATOM 2222 C C . GLU A 1 294 ? 7.957 -5.553 8.433 1.00 75.44 294 GLU A C 1
ATOM 2224 O O . GLU A 1 294 ? 9.079 -5.844 8.868 1.00 75.44 294 GLU A O 1
ATOM 2229 N N . GLY A 1 295 ? 7.240 -6.398 7.699 1.00 79.88 295 GLY A N 1
ATOM 2230 C CA . GLY A 1 295 ? 7.530 -7.824 7.627 1.00 79.88 295 GLY A CA 1
ATOM 2231 C C . GLY A 1 295 ? 7.368 -8.516 8.983 1.00 79.88 295 GLY A C 1
ATOM 2232 O O . GLY A 1 295 ? 7.222 -7.891 10.034 1.00 79.88 295 GLY A O 1
ATOM 2233 N N . ARG A 1 296 ? 7.453 -9.847 9.015 1.00 80.62 296 ARG A N 1
ATOM 2234 C CA . ARG A 1 296 ? 7.358 -10.587 10.293 1.00 80.62 296 ARG A CA 1
ATOM 2235 C C . ARG A 1 296 ? 8.602 -10.475 11.165 1.00 80.62 296 ARG A C 1
ATOM 2237 O O . ARG A 1 296 ? 8.528 -10.667 12.379 1.00 80.62 296 ARG A O 1
ATOM 2244 N N . LYS A 1 297 ? 9.763 -10.245 10.550 1.00 69.19 297 LYS A N 1
ATOM 2245 C CA . LYS A 1 297 ? 11.062 -10.222 11.243 1.00 69.19 297 LYS A CA 1
ATOM 2246 C C . LYS A 1 297 ? 11.500 -8.815 11.652 1.00 69.19 297 LYS A C 1
ATOM 2248 O O . LYS A 1 297 ? 12.325 -8.710 12.556 1.00 69.19 297 LYS A O 1
ATOM 2253 N N . GLY A 1 298 ? 10.954 -7.777 11.010 1.00 64.56 298 GLY A N 1
ATOM 2254 C CA . GLY A 1 298 ? 11.458 -6.407 11.080 1.00 64.56 298 GLY A CA 1
ATOM 2255 C C . GLY A 1 298 ? 12.870 -6.257 10.489 1.00 64.56 298 GLY A C 1
ATOM 2256 O O . GLY A 1 298 ? 13.752 -7.083 10.722 1.00 64.56 298 GLY A O 1
ATOM 2257 N N . GLY A 1 299 ? 13.085 -5.223 9.672 1.00 61.03 299 GLY A N 1
ATOM 2258 C CA . GLY A 1 299 ? 14.391 -4.909 9.068 1.00 61.03 299 GLY A CA 1
ATOM 2259 C C . GLY A 1 299 ? 15.317 -4.050 9.947 1.00 61.03 299 GLY A C 1
ATOM 2260 O O . GLY A 1 299 ? 15.164 -3.984 11.163 1.00 61.03 299 GLY A O 1
ATOM 2261 N N . GLY A 1 300 ? 16.250 -3.334 9.315 1.00 65.50 300 GLY A N 1
ATOM 2262 C CA . GLY A 1 300 ? 16.969 -2.185 9.886 1.00 65.50 300 GLY A CA 1
ATOM 2263 C C . GLY A 1 300 ? 18.234 -2.454 10.714 1.00 65.50 300 GLY A C 1
ATOM 2264 O O . GLY A 1 300 ? 18.439 -3.544 11.253 1.00 65.50 300 GLY A O 1
ATOM 2265 N N . PRO A 1 301 ? 19.131 -1.452 10.828 1.00 65.12 301 PRO A N 1
ATOM 2266 C CA . PRO A 1 301 ? 20.353 -1.584 11.608 1.00 65.12 301 PRO A CA 1
ATOM 2267 C C . PRO A 1 301 ? 20.088 -1.507 13.108 1.00 65.12 301 PRO A C 1
ATOM 2269 O O . PRO A 1 301 ? 19.298 -0.694 13.586 1.00 65.12 301 PRO A O 1
ATOM 2272 N N . GLU A 1 302 ? 20.905 -2.225 13.875 1.00 70.50 302 GLU A N 1
ATOM 2273 C CA . GLU A 1 302 ? 20.911 -2.145 15.341 1.00 70.50 302 GLU A CA 1
ATOM 2274 C C . GLU A 1 302 ? 21.176 -0.716 15.864 1.00 70.50 302 GLU A C 1
ATOM 2276 O O . GLU A 1 302 ? 20.750 -0.351 16.961 1.00 70.50 302 G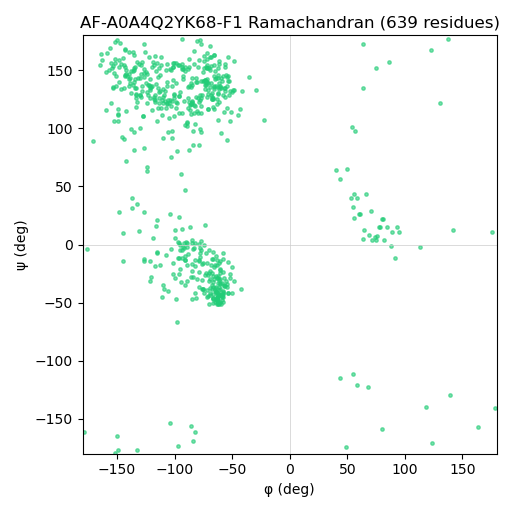LU A O 1
ATOM 2281 N N . SER A 1 303 ? 21.827 0.141 15.067 1.00 71.25 303 SER A N 1
ATOM 2282 C CA . SER A 1 303 ? 21.994 1.561 15.392 1.00 71.25 303 SER A CA 1
ATOM 2283 C C . SER A 1 303 ? 20.668 2.324 15.429 1.00 71.25 303 SER A C 1
ATOM 2285 O O . SER A 1 303 ? 20.503 3.183 16.294 1.00 71.25 303 SER A O 1
ATOM 2287 N N . MET A 1 304 ? 19.718 2.010 14.541 1.00 71.38 304 MET A N 1
ATOM 2288 C CA . MET A 1 304 ? 18.390 2.635 14.549 1.00 71.38 304 MET A CA 1
ATOM 2289 C C . MET A 1 304 ? 17.563 2.145 15.730 1.00 71.38 304 MET A C 1
ATOM 2291 O O . MET A 1 304 ? 16.948 2.959 16.417 1.00 71.38 304 MET A O 1
ATOM 2295 N N . TYR A 1 305 ? 17.661 0.857 16.064 1.00 71.56 305 TYR A N 1
ATOM 2296 C CA . TYR A 1 305 ? 17.094 0.351 17.310 1.00 71.56 305 TYR A CA 1
ATOM 2297 C C . TYR A 1 305 ? 17.678 1.063 18.538 1.00 71.56 305 TYR A C 1
ATOM 2299 O O . TYR A 1 305 ? 16.933 1.470 19.422 1.00 71.56 305 TYR A O 1
ATOM 2307 N N . SER A 1 306 ? 18.994 1.287 18.577 1.00 75.25 306 SER A N 1
ATOM 2308 C CA . SER A 1 306 ? 19.650 1.977 19.697 1.00 75.25 306 SER A CA 1
ATOM 2309 C C . SER A 1 306 ? 19.141 3.415 19.883 1.00 75.25 306 SER A C 1
ATOM 2311 O O . SER A 1 306 ? 18.956 3.870 21.013 1.00 75.25 306 SER A O 1
ATOM 2313 N N . VAL A 1 307 ? 18.897 4.139 18.783 1.00 72.38 307 VAL A N 1
ATOM 2314 C CA . VAL A 1 307 ? 18.289 5.482 18.807 1.00 72.38 307 VAL A CA 1
ATOM 2315 C C . VAL A 1 307 ? 16.842 5.406 19.291 1.00 72.38 307 VAL A C 1
ATOM 2317 O O . VAL A 1 307 ? 16.481 6.103 20.240 1.00 72.38 307 VAL A O 1
ATOM 2320 N N . TRP A 1 308 ? 16.049 4.511 18.700 1.00 70.62 308 TRP A N 1
ATOM 2321 C CA . TRP A 1 308 ? 14.644 4.311 19.047 1.00 70.62 308 TRP A CA 1
ATOM 2322 C C . TRP A 1 308 ? 14.461 3.928 20.520 1.00 70.62 308 TRP A C 1
ATOM 2324 O O . TRP A 1 308 ? 13.640 4.518 21.218 1.00 70.62 308 TRP A O 1
ATOM 2334 N N . GLN A 1 309 ? 15.267 3.001 21.040 1.00 73.56 309 GLN A N 1
ATOM 2335 C CA . GLN A 1 309 ? 15.214 2.569 22.436 1.00 73.56 309 GLN A CA 1
ATOM 2336 C C . GLN A 1 309 ? 15.572 3.715 23.391 1.00 73.56 309 GLN A C 1
ATOM 2338 O O . GLN A 1 309 ? 14.914 3.890 24.415 1.00 73.56 309 GLN A O 1
ATOM 2343 N N . ARG A 1 310 ? 16.585 4.528 23.058 1.00 74.62 310 ARG A N 1
ATOM 2344 C CA . ARG A 1 310 ? 16.965 5.706 23.855 1.00 74.62 310 ARG A CA 1
ATOM 2345 C C . ARG A 1 310 ? 15.831 6.729 23.943 1.00 74.62 310 ARG A C 1
ATOM 2347 O O . ARG A 1 310 ? 15.694 7.390 24.969 1.00 74.62 310 ARG A O 1
ATOM 2354 N N . GLU A 1 311 ? 15.062 6.890 22.872 1.00 66.00 311 GLU A N 1
ATOM 2355 C CA . GLU A 1 311 ? 14.027 7.923 22.765 1.00 66.00 311 GLU A CA 1
ATOM 2356 C C . GLU A 1 311 ? 12.660 7.464 23.279 1.00 66.00 311 GLU A C 1
ATOM 2358 O O . GLU A 1 311 ? 11.919 8.272 23.837 1.00 66.00 311 GLU A O 1
ATOM 2363 N N . THR A 1 312 ? 12.342 6.174 23.155 1.00 63.50 312 THR A N 1
ATOM 2364 C CA . THR A 1 312 ? 11.044 5.608 23.559 1.00 63.50 312 THR A CA 1
ATOM 2365 C C . THR A 1 312 ? 11.080 4.872 24.895 1.00 63.50 312 THR A C 1
ATOM 2367 O O . THR A 1 312 ? 10.049 4.758 25.556 1.00 63.50 312 THR A O 1
ATOM 2370 N N . ASN A 1 313 ? 12.247 4.361 25.302 1.00 67.31 313 ASN A N 1
ATOM 2371 C CA . ASN A 1 313 ? 12.415 3.439 26.428 1.00 67.31 313 ASN A CA 1
ATOM 2372 C C . ASN A 1 313 ? 11.558 2.155 26.313 1.00 67.31 313 ASN A C 1
ATOM 2374 O O . ASN A 1 313 ? 11.249 1.518 27.322 1.00 67.31 313 ASN A O 1
ATOM 2378 N N . LEU A 1 314 ? 11.162 1.779 25.091 1.00 66.25 314 LEU A N 1
ATOM 2379 C CA . LEU A 1 314 ? 10.415 0.558 24.795 1.00 66.25 314 LEU A CA 1
ATOM 2380 C C . LEU A 1 314 ? 11.370 -0.600 24.439 1.00 66.25 314 LEU A C 1
ATOM 2382 O O . LEU A 1 314 ? 12.473 -0.362 23.935 1.00 66.25 314 LEU A O 1
ATOM 2386 N N . PRO A 1 315 ? 10.991 -1.864 24.708 1.00 70.25 315 PRO A N 1
ATOM 2387 C CA . PRO A 1 315 ? 11.761 -3.022 24.262 1.00 70.25 315 PRO A CA 1
ATOM 2388 C C . PRO A 1 315 ? 11.637 -3.216 22.747 1.00 70.25 315 PRO A C 1
ATOM 2390 O O . PRO A 1 315 ? 10.608 -2.877 22.162 1.00 70.25 315 PRO A O 1
ATOM 2393 N N . LYS A 1 316 ? 12.662 -3.806 22.115 1.00 72.69 316 LYS A N 1
ATOM 2394 C CA . LYS A 1 316 ? 12.576 -4.253 20.715 1.00 72.69 316 LYS A CA 1
ATOM 2395 C C . LYS A 1 316 ? 11.350 -5.154 20.545 1.00 72.69 316 LYS A C 1
ATOM 2397 O O . LYS A 1 316 ? 11.226 -6.107 21.318 1.00 72.69 316 LYS A O 1
ATOM 2402 N N . PRO A 1 317 ? 10.478 -4.892 19.560 1.00 68.88 317 PRO A N 1
ATOM 2403 C CA . PRO A 1 317 ? 9.430 -5.832 19.199 1.00 68.88 317 PRO A CA 1
ATOM 2404 C C . PRO A 1 317 ? 10.023 -7.207 18.877 1.00 68.88 317 PRO A C 1
ATOM 2406 O O . PRO A 1 317 ? 11.057 -7.312 18.212 1.00 68.88 317 PRO A O 1
ATOM 2409 N N . GLU A 1 318 ? 9.382 -8.258 19.381 1.00 72.00 318 GLU A N 1
ATOM 2410 C CA . GLU A 1 318 ? 9.749 -9.630 19.042 1.00 72.00 318 GLU A CA 1
ATOM 2411 C C . GLU A 1 318 ? 9.327 -9.954 17.606 1.00 72.00 318 GLU A C 1
ATOM 2413 O O . GLU A 1 318 ? 8.361 -9.396 17.083 1.00 72.00 318 GLU A O 1
ATOM 2418 N N . ALA A 1 319 ? 10.041 -10.886 16.972 1.00 74.06 319 ALA A N 1
ATOM 2419 C CA . ALA A 1 319 ? 9.640 -11.395 15.668 1.00 74.06 319 ALA A CA 1
ATOM 2420 C C . ALA A 1 319 ? 8.251 -12.044 15.759 1.00 74.06 319 ALA A C 1
ATOM 2422 O O . ALA A 1 319 ? 7.962 -12.815 16.680 1.00 74.06 319 ALA A O 1
ATOM 2423 N N . VAL A 1 320 ? 7.398 -11.761 14.779 1.00 78.50 320 VAL A N 1
ATOM 2424 C CA . VAL A 1 320 ? 6.022 -12.244 14.786 1.00 78.50 320 VAL A CA 1
ATOM 2425 C C . VAL A 1 320 ? 5.989 -13.721 14.386 1.00 78.50 320 VAL A C 1
ATOM 2427 O O . VAL A 1 320 ? 6.370 -14.102 13.280 1.00 78.50 320 VAL A O 1
ATOM 2430 N N . THR A 1 321 ? 5.496 -14.570 15.287 1.00 82.56 321 THR A N 1
ATOM 2431 C CA . THR A 1 321 ? 5.420 -16.030 15.112 1.00 82.56 321 THR A CA 1
ATOM 2432 C C . THR A 1 321 ? 4.053 -16.468 14.576 1.00 82.56 321 THR A C 1
ATOM 2434 O O . THR A 1 321 ? 3.314 -17.218 15.208 1.00 82.56 321 THR A O 1
ATOM 2437 N N . ARG A 1 322 ? 3.697 -15.988 13.379 1.00 87.62 322 ARG A N 1
ATOM 2438 C CA . ARG A 1 322 ? 2.480 -16.388 12.646 1.00 87.62 322 ARG A CA 1
ATOM 2439 C C . ARG A 1 322 ? 2.765 -16.543 11.142 1.00 87.62 322 ARG A C 1
ATOM 2441 O O . ARG A 1 322 ? 3.806 -16.057 10.682 1.00 87.62 322 ARG A O 1
ATOM 2448 N N . PRO A 1 323 ? 1.868 -17.177 10.363 1.00 90.94 323 PRO A N 1
ATOM 2449 C CA . PRO A 1 323 ? 1.942 -17.122 8.907 1.00 90.94 323 PRO A CA 1
ATOM 2450 C C . PRO A 1 323 ? 1.987 -15.679 8.396 1.00 90.94 323 PRO A C 1
ATOM 2452 O O . PRO A 1 323 ? 1.390 -14.777 8.999 1.00 90.94 323 PRO A O 1
ATOM 2455 N N . GLY A 1 324 ? 2.723 -15.469 7.312 1.00 91.19 324 GLY A N 1
ATOM 2456 C CA . GLY A 1 324 ? 2.743 -14.204 6.593 1.00 91.19 324 GLY A CA 1
ATOM 2457 C C . GLY A 1 324 ? 1.361 -13.868 6.029 1.00 91.19 324 GLY A C 1
ATOM 2458 O O . GLY A 1 324 ? 0.577 -14.761 5.703 1.00 91.19 324 GLY A O 1
ATOM 2459 N N . ARG A 1 325 ? 1.024 -12.581 5.981 1.00 93.12 325 ARG A N 1
ATOM 2460 C CA . ARG A 1 325 ? -0.276 -12.100 5.481 1.00 93.12 325 ARG A CA 1
ATOM 2461 C C . ARG A 1 325 ? -0.259 -11.721 4.009 1.00 93.12 325 ARG A C 1
ATOM 2463 O O . ARG A 1 325 ? -1.339 -11.510 3.455 1.00 93.12 325 ARG A O 1
ATOM 2470 N N . ASP A 1 326 ? 0.916 -11.626 3.395 1.00 96.31 326 ASP A N 1
ATOM 2471 C CA . ASP A 1 326 ? 0.997 -11.297 1.979 1.00 96.31 326 ASP A CA 1
ATOM 2472 C C . ASP A 1 326 ? 0.481 -12.459 1.144 1.00 96.31 326 ASP A C 1
ATOM 2474 O O . ASP A 1 326 ? 0.534 -13.632 1.539 1.00 96.31 326 ASP A O 1
ATOM 2478 N N . ARG A 1 327 ? -0.039 -12.113 -0.028 1.00 97.50 327 ARG A N 1
ATOM 2479 C CA . ARG A 1 327 ? -0.694 -13.066 -0.914 1.00 97.50 327 ARG A CA 1
ATOM 2480 C C . ARG A 1 327 ? -0.510 -12.693 -2.375 1.00 97.50 327 ARG A C 1
ATOM 2482 O O . ARG A 1 327 ? -0.369 -11.520 -2.719 1.00 97.50 327 ARG A O 1
ATOM 2489 N N . ILE A 1 328 ? -0.557 -13.717 -3.219 1.00 98.38 328 ILE A N 1
ATOM 2490 C CA . ILE A 1 328 ? -0.747 -13.575 -4.661 1.00 98.38 328 ILE A CA 1
ATOM 2491 C C . ILE A 1 328 ? -2.196 -13.929 -4.956 1.00 98.38 328 ILE A C 1
ATOM 2493 O O . ILE A 1 328 ? -2.655 -15.027 -4.617 1.00 98.38 328 ILE A O 1
ATOM 2497 N N . THR A 1 329 ? -2.920 -13.005 -5.574 1.00 98.25 329 THR A N 1
ATOM 2498 C CA . THR A 1 329 ? -4.327 -13.199 -5.916 1.00 98.25 329 THR A CA 1
ATOM 2499 C C . THR A 1 329 ? -4.572 -12.986 -7.395 1.00 98.25 329 THR A C 1
ATOM 2501 O O . THR A 1 329 ? -3.887 -12.208 -8.050 1.00 98.25 329 THR A O 1
ATOM 2504 N N . ARG A 1 330 ? -5.554 -13.711 -7.923 1.00 97.12 330 ARG A N 1
ATOM 2505 C CA . ARG A 1 330 ? -6.092 -13.537 -9.266 1.00 97.12 330 ARG A CA 1
ATOM 2506 C C . ARG A 1 330 ? -7.475 -12.922 -9.150 1.00 97.12 330 ARG A C 1
ATOM 2508 O O . ARG A 1 330 ? -8.302 -13.409 -8.375 1.00 97.12 330 ARG A O 1
ATOM 2515 N N . LEU A 1 331 ? -7.722 -11.885 -9.932 1.00 96.94 331 LEU A N 1
ATOM 2516 C CA . LEU A 1 331 ? -8.998 -11.196 -9.994 1.00 96.94 331 LEU A CA 1
ATOM 2517 C C . LEU A 1 331 ? -9.772 -11.594 -11.252 1.00 96.94 331 LEU A C 1
ATOM 2519 O O . LEU A 1 331 ? -9.187 -11.963 -12.272 1.00 96.94 331 LEU A O 1
ATOM 2523 N N . GLU A 1 332 ? -11.093 -11.553 -11.146 1.00 94.31 332 GLU A N 1
ATOM 2524 C CA . GLU A 1 332 ? -12.033 -11.837 -12.226 1.00 94.31 332 GLU A CA 1
ATOM 2525 C C . GLU A 1 332 ? -13.105 -10.744 -12.232 1.00 94.31 332 GLU A C 1
ATOM 2527 O O . GLU A 1 332 ? -13.625 -10.370 -11.179 1.00 94.31 332 GLU A O 1
ATOM 2532 N N . ASP A 1 333 ? -13.399 -10.247 -13.426 1.00 94.94 333 ASP A N 1
ATOM 2533 C CA . ASP A 1 333 ? -14.579 -9.455 -13.756 1.00 94.94 333 ASP A CA 1
ATOM 2534 C C . ASP A 1 333 ? -15.605 -10.438 -14.334 1.00 94.94 333 ASP A C 1
ATOM 2536 O O . ASP A 1 333 ? -15.356 -11.074 -15.366 1.00 94.94 333 ASP A O 1
ATOM 2540 N N . SER A 1 334 ? -16.707 -10.656 -13.615 1.00 93.75 334 SER A N 1
ATOM 2541 C CA . SER A 1 334 ? 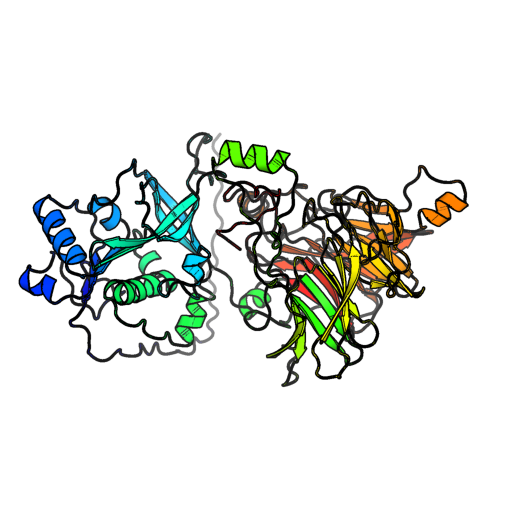-17.664 -11.703 -13.957 1.00 93.75 334 SER A CA 1
ATOM 2542 C C . SER A 1 334 ? -18.853 -11.224 -14.782 1.00 93.75 334 SER A C 1
ATOM 2544 O O . SER A 1 334 ? -19.578 -12.067 -15.326 1.00 93.75 334 SER A O 1
ATOM 2546 N N . ASP A 1 335 ? -19.046 -9.910 -14.905 1.00 94.69 335 ASP A N 1
ATOM 2547 C CA . ASP A 1 335 ? -20.127 -9.303 -15.682 1.00 94.69 335 ASP A CA 1
ATOM 2548 C C . ASP A 1 335 ? -19.646 -8.482 -16.894 1.00 94.69 335 ASP A C 1
ATOM 2550 O O . ASP A 1 335 ? -20.456 -8.152 -17.768 1.00 94.69 335 ASP A O 1
ATOM 2554 N N . GLY A 1 336 ? -18.332 -8.300 -17.035 1.00 91.88 336 GLY A N 1
ATOM 2555 C CA . GLY A 1 336 ? -17.675 -7.704 -18.192 1.00 91.88 336 GLY A CA 1
ATOM 2556 C C . GLY A 1 336 ? -17.717 -6.178 -18.202 1.00 91.88 336 GLY A C 1
ATOM 2557 O O . GLY A 1 336 ? -17.632 -5.591 -19.288 1.00 91.88 336 GLY A O 1
ATOM 2558 N N . ASP A 1 337 ? -17.909 -5.534 -17.048 1.00 92.75 337 ASP A N 1
ATOM 2559 C CA . ASP A 1 337 ? -17.962 -4.075 -16.930 1.00 92.75 337 ASP A CA 1
ATOM 2560 C C . ASP A 1 337 ? -16.575 -3.406 -16.801 1.00 92.75 337 ASP A C 1
ATOM 2562 O O . ASP A 1 337 ? -16.471 -2.176 -16.855 1.00 92.75 337 ASP A O 1
ATOM 2566 N N . GLY A 1 338 ? -15.505 -4.206 -16.722 1.00 89.88 338 GLY A N 1
ATOM 2567 C CA . GLY A 1 338 ? -14.120 -3.770 -16.550 1.00 89.88 338 GLY A CA 1
ATOM 2568 C C . GLY A 1 338 ? -13.694 -3.600 -15.088 1.00 89.88 338 GLY A C 1
ATOM 2569 O O . GLY A 1 338 ? -12.530 -3.274 -14.833 1.00 89.88 338 GLY A O 1
ATOM 2570 N N . ILE A 1 339 ? -14.600 -3.826 -14.133 1.00 95.38 339 ILE A N 1
ATOM 2571 C CA . ILE A 1 339 ? -14.364 -3.765 -12.694 1.00 95.38 339 ILE A CA 1
ATOM 2572 C C . ILE A 1 339 ? -14.342 -5.193 -12.151 1.00 95.38 339 ILE A C 1
ATOM 2574 O O . ILE A 1 339 ? -15.296 -5.956 -12.228 1.00 95.38 339 ILE A O 1
ATOM 2578 N N . MET A 1 340 ? -13.224 -5.569 -11.543 1.00 96.75 340 MET A N 1
ATOM 2579 C CA . MET A 1 340 ? -13.080 -6.878 -10.923 1.00 96.75 340 MET A CA 1
ATOM 2580 C C . MET A 1 340 ? -14.060 -7.016 -9.751 1.00 96.75 340 MET A C 1
ATOM 2582 O O . MET A 1 340 ? -14.158 -6.121 -8.907 1.00 96.75 340 MET A O 1
ATOM 2586 N N . ASP A 1 341 ? -14.721 -8.170 -9.653 1.00 95.25 341 ASP A N 1
ATOM 2587 C CA . ASP A 1 341 ? -15.752 -8.459 -8.646 1.00 95.25 341 ASP A CA 1
ATOM 2588 C C . ASP A 1 341 ? -15.479 -9.745 -7.839 1.00 95.25 341 ASP A C 1
ATOM 2590 O O . ASP A 1 341 ? -16.043 -9.952 -6.757 1.00 95.25 341 ASP A O 1
ATOM 2594 N N . LYS A 1 342 ? -14.555 -10.589 -8.313 1.00 96.25 342 LYS A N 1
ATOM 2595 C CA . LYS A 1 342 ? -14.163 -11.850 -7.678 1.00 96.25 342 LYS A CA 1
ATOM 2596 C C . LYS A 1 342 ? -12.663 -11.926 -7.459 1.00 96.25 342 LYS A C 1
ATOM 2598 O O . LYS A 1 342 ? -11.853 -11.504 -8.280 1.00 96.25 342 LYS A O 1
ATOM 2603 N N . LYS A 1 343 ? -12.298 -12.545 -6.337 1.00 96.69 343 LYS A N 1
ATOM 2604 C CA . LYS A 1 343 ? -10.918 -12.813 -5.934 1.00 96.69 343 LYS A CA 1
ATOM 2605 C C . LYS A 1 343 ? -10.713 -14.310 -5.747 1.00 96.69 343 LYS A C 1
ATOM 2607 O O . LYS A 1 343 ? -11.461 -14.964 -5.022 1.00 96.69 343 LYS A O 1
ATOM 2612 N N . HIS A 1 344 ? -9.622 -14.809 -6.312 1.00 96.75 344 HIS A N 1
ATOM 2613 C CA . HIS A 1 344 ? -9.092 -16.149 -6.093 1.00 96.75 344 HIS A CA 1
ATOM 2614 C C . HIS A 1 344 ? -7.705 -16.024 -5.460 1.00 96.75 344 HIS A C 1
ATOM 2616 O O . HIS A 1 344 ? -6.828 -15.363 -6.013 1.00 96.75 344 HIS A O 1
ATOM 2622 N N . VAL A 1 345 ? -7.490 -16.623 -4.288 1.00 97.81 345 VAL A N 1
ATOM 2623 C CA . VAL A 1 345 ? -6.172 -16.614 -3.633 1.00 97.81 345 VAL A CA 1
ATOM 2624 C C . VAL A 1 345 ? -5.341 -17.767 -4.181 1.00 97.81 345 VAL A C 1
ATOM 2626 O O . VAL A 1 345 ? -5.672 -18.921 -3.919 1.00 97.81 345 VAL A O 1
ATOM 2629 N N . PHE A 1 346 ? -4.281 -17.446 -4.929 1.00 98.50 346 PHE A N 1
ATOM 2630 C CA . PHE A 1 346 ? -3.353 -18.435 -5.479 1.00 98.50 346 PHE A CA 1
ATOM 2631 C C . PHE A 1 346 ? -2.326 -18.871 -4.431 1.00 98.50 346 PHE A C 1
ATOM 2633 O O . PHE A 1 346 ? -2.085 -20.061 -4.262 1.00 98.50 346 PHE A O 1
ATOM 2640 N N . ALA A 1 347 ? -1.731 -17.920 -3.706 1.00 98.31 347 ALA A N 1
ATOM 2641 C CA . ALA A 1 347 ? -0.756 -18.205 -2.656 1.00 98.31 347 ALA A CA 1
ATOM 2642 C C . ALA A 1 347 ? -0.930 -17.277 -1.450 1.00 98.31 347 ALA A C 1
ATOM 2644 O O . ALA A 1 347 ? -1.240 -16.098 -1.610 1.00 98.31 347 ALA A O 1
ATOM 2645 N N . GLU A 1 348 ? -0.678 -17.817 -0.261 1.00 96.94 348 GLU A N 1
ATOM 2646 C CA . GLU A 1 348 ? -0.689 -17.140 1.042 1.00 96.94 348 GLU A CA 1
ATOM 2647 C C . GLU A 1 348 ? 0.585 -17.503 1.838 1.00 96.94 348 GLU A C 1
ATOM 2649 O O . GLU A 1 348 ? 1.456 -18.205 1.320 1.00 96.94 348 GLU A O 1
ATOM 2654 N N . ASP A 1 349 ? 0.720 -17.026 3.082 1.00 95.81 349 ASP A N 1
ATOM 2655 C CA . ASP A 1 349 ? 1.930 -17.210 3.912 1.00 95.81 349 ASP A CA 1
ATOM 2656 C C . ASP A 1 349 ? 3.211 -16.647 3.258 1.00 95.81 349 ASP A C 1
ATOM 2658 O O . ASP A 1 349 ? 4.309 -17.228 3.319 1.00 95.81 349 ASP A O 1
ATOM 2662 N N . LEU A 1 350 ? 3.055 -15.483 2.622 1.00 96.62 350 LEU A N 1
ATOM 2663 C CA . LEU A 1 350 ? 4.142 -14.672 2.083 1.00 96.62 350 LEU A CA 1
ATOM 2664 C C . LEU A 1 350 ? 4.451 -13.494 3.016 1.00 96.62 350 LEU A C 1
ATOM 2666 O O . LEU A 1 350 ? 3.611 -13.068 3.812 1.00 96.62 350 LEU A O 1
ATOM 2670 N N . ASP A 1 351 ? 5.678 -12.988 2.934 1.00 92.44 351 ASP A N 1
ATOM 2671 C CA . ASP A 1 351 ? 6.204 -11.968 3.845 1.00 92.44 351 ASP A CA 1
ATOM 2672 C C . ASP A 1 351 ? 7.085 -10.980 3.078 1.00 92.44 351 ASP A C 1
ATOM 2674 O O . ASP A 1 351 ? 8.123 -11.380 2.554 1.00 92.44 351 ASP A O 1
ATOM 2678 N N . LEU A 1 352 ? 6.666 -9.714 3.006 1.00 90.56 352 LEU A N 1
ATOM 2679 C CA . LEU A 1 352 ? 7.287 -8.670 2.185 1.00 90.56 352 LEU A CA 1
ATOM 2680 C C . LEU A 1 352 ? 7.372 -9.056 0.702 1.00 90.56 352 LEU A C 1
ATOM 2682 O O . LEU A 1 352 ? 8.394 -8.845 0.046 1.00 90.56 352 LEU A O 1
ATOM 2686 N N . ALA A 1 353 ? 6.295 -9.631 0.164 1.00 96.12 353 ALA A N 1
ATOM 2687 C CA . ALA A 1 353 ? 6.195 -9.895 -1.265 1.00 96.12 353 ALA A CA 1
ATOM 2688 C C . ALA A 1 353 ? 6.136 -8.565 -2.028 1.00 96.12 353 ALA A C 1
ATOM 2690 O O . ALA A 1 353 ? 5.275 -7.731 -1.745 1.00 96.12 353 ALA A O 1
ATOM 2691 N N . THR A 1 354 ? 7.046 -8.373 -2.987 1.00 95.75 354 THR A N 1
ATOM 2692 C CA . THR A 1 354 ? 7.187 -7.118 -3.747 1.00 95.75 354 THR A CA 1
ATOM 2693 C C . THR A 1 354 ? 6.771 -7.238 -5.203 1.00 95.75 354 THR A C 1
ATOM 2695 O O . THR A 1 354 ? 6.249 -6.286 -5.773 1.00 95.75 354 THR A O 1
ATOM 2698 N N . SER A 1 355 ? 7.010 -8.387 -5.834 1.00 96.75 355 SER A N 1
ATOM 2699 C CA . SER A 1 355 ? 6.698 -8.611 -7.246 1.00 96.75 355 SER A CA 1
ATOM 2700 C C . SER A 1 355 ? 6.700 -10.100 -7.578 1.00 96.75 355 SER A C 1
ATOM 2702 O O . SER A 1 355 ? 7.237 -10.919 -6.828 1.00 96.75 355 SER A O 1
ATOM 2704 N N . PHE A 1 356 ? 6.114 -10.461 -8.714 1.00 98.31 356 PHE A N 1
ATOM 2705 C CA . PHE A 1 356 ? 6.122 -11.818 -9.238 1.00 98.31 356 PHE A CA 1
ATOM 2706 C C . PHE A 1 356 ? 6.247 -11.817 -10.765 1.00 98.31 356 PHE A C 1
ATOM 2708 O O . PHE A 1 356 ? 6.082 -10.791 -11.417 1.00 98.31 356 PHE A O 1
ATOM 2715 N N . CYS A 1 357 ? 6.533 -12.985 -11.332 1.00 97.31 357 CYS A N 1
ATOM 2716 C CA . CYS A 1 357 ? 6.357 -13.265 -12.754 1.00 97.31 357 CYS A CA 1
ATOM 2717 C C . CYS A 1 357 ? 5.905 -14.718 -12.944 1.00 97.31 357 CYS A C 1
ATOM 2719 O O . CYS A 1 357 ? 6.175 -15.583 -12.103 1.00 97.31 357 CYS A O 1
ATOM 2721 N N . PHE A 1 358 ? 5.216 -15.007 -14.045 1.00 97.75 358 PHE A N 1
ATOM 2722 C CA . PHE A 1 358 ? 4.749 -16.360 -14.346 1.00 97.75 358 PHE A CA 1
ATOM 2723 C C . PHE A 1 358 ? 5.901 -17.284 -14.744 1.00 97.75 358 PHE A C 1
ATOM 2725 O O . PHE A 1 358 ? 6.798 -16.900 -15.497 1.00 97.75 358 PHE A O 1
ATOM 2732 N N . TYR A 1 359 ? 5.861 -18.529 -14.268 1.00 96.94 359 TYR A N 1
ATOM 2733 C CA . TYR A 1 359 ? 6.805 -19.568 -14.665 1.00 96.94 359 TYR A CA 1
ATOM 2734 C C . TYR A 1 359 ? 6.161 -20.954 -14.621 1.00 96.94 359 TYR A C 1
ATOM 2736 O O . TYR A 1 359 ? 5.915 -21.511 -13.550 1.00 96.94 359 TYR A O 1
ATOM 2744 N N . LYS A 1 360 ? 5.981 -21.552 -15.805 1.00 95.19 360 LYS A N 1
ATOM 2745 C CA . LYS A 1 360 ? 5.387 -22.886 -15.988 1.00 95.19 360 LYS A CA 1
ATOM 2746 C C . LYS A 1 360 ? 4.001 -22.982 -15.336 1.00 95.19 360 LYS A C 1
ATOM 2748 O O . LYS A 1 360 ? 3.065 -22.366 -15.819 1.00 95.19 360 LYS A O 1
ATOM 2753 N N . ASP A 1 361 ? 3.896 -23.772 -14.278 1.00 95.62 361 ASP A N 1
ATOM 2754 C CA . ASP A 1 361 ? 2.689 -24.128 -13.538 1.00 95.62 361 ASP A CA 1
ATOM 2755 C C . ASP A 1 361 ? 2.478 -23.245 -12.299 1.00 95.62 361 ASP A C 1
ATOM 2757 O O . ASP A 1 361 ? 1.864 -23.655 -11.324 1.00 95.62 361 ASP A O 1
ATOM 2761 N N . GLY A 1 362 ? 3.042 -22.041 -12.286 1.00 97.38 362 GLY A N 1
ATOM 2762 C CA . GLY A 1 362 ? 2.849 -21.106 -11.189 1.00 97.38 362 GLY A CA 1
ATOM 2763 C C . GLY A 1 362 ? 3.637 -19.824 -11.385 1.00 97.38 362 GLY A C 1
ATOM 2764 O O . GLY A 1 362 ? 3.732 -19.304 -12.499 1.00 97.38 362 GLY A O 1
ATOM 2765 N N . VAL A 1 363 ? 4.207 -19.308 -10.298 1.00 98.50 363 VAL A N 1
ATOM 2766 C CA . VAL A 1 363 ? 4.878 -18.005 -10.273 1.00 98.50 363 VAL A CA 1
ATOM 2767 C C . VAL A 1 363 ? 6.221 -18.068 -9.555 1.00 98.50 363 VAL A C 1
ATOM 2769 O O . VAL A 1 363 ? 6.449 -18.886 -8.660 1.00 98.50 363 VAL A O 1
ATOM 2772 N N . ILE A 1 364 ? 7.116 -17.166 -9.938 1.00 98.75 364 ILE A N 1
ATOM 2773 C CA . ILE A 1 364 ? 8.296 -16.810 -9.157 1.00 98.75 364 ILE A CA 1
ATOM 2774 C C . ILE A 1 364 ? 7.995 -15.508 -8.429 1.00 98.75 364 ILE A C 1
ATOM 2776 O O . ILE A 1 364 ? 7.571 -14.549 -9.065 1.00 98.75 364 ILE A O 1
ATOM 2780 N N . VAL A 1 365 ? 8.218 -15.478 -7.116 1.00 98.69 365 VAL A N 1
ATOM 2781 C CA . VAL A 1 365 ? 7.892 -14.343 -6.242 1.00 98.69 365 VAL A CA 1
ATOM 2782 C C . VAL A 1 365 ? 9.165 -13.780 -5.626 1.00 98.69 365 VAL A C 1
ATOM 2784 O O . VAL A 1 365 ? 9.947 -14.517 -5.020 1.00 98.69 365 VAL A O 1
ATOM 2787 N N . ALA A 1 366 ? 9.348 -12.469 -5.745 1.00 97.88 366 ALA A N 1
ATOM 2788 C CA . ALA A 1 366 ? 10.306 -11.717 -4.952 1.00 97.88 366 ALA A CA 1
ATOM 2789 C C . ALA A 1 366 ? 9.694 -11.429 -3.574 1.00 97.88 366 ALA A C 1
ATOM 2791 O O . ALA A 1 366 ? 8.695 -10.717 -3.471 1.00 97.88 366 ALA A O 1
ATOM 2792 N N . GLN A 1 367 ? 10.293 -11.994 -2.525 1.00 95.75 367 GLN A N 1
ATOM 2793 C CA . GLN A 1 367 ? 9.967 -11.701 -1.127 1.00 95.75 367 GLN A CA 1
ATOM 2794 C C . GLN A 1 367 ? 11.250 -11.701 -0.271 1.00 95.75 367 GLN A C 1
ATOM 2796 O O . GLN A 1 367 ? 11.526 -12.664 0.459 1.00 95.75 367 GLN A O 1
ATOM 2801 N N . PRO A 1 368 ? 12.113 -10.675 -0.425 1.00 93.44 368 PRO A N 1
ATOM 2802 C CA . PRO A 1 368 ? 13.410 -10.614 0.245 1.00 93.44 368 PRO A CA 1
ATOM 2803 C C . PRO A 1 368 ? 13.299 -10.928 1.753 1.00 93.44 368 PRO A C 1
ATOM 2805 O O . PRO A 1 368 ? 12.413 -10.402 2.422 1.00 93.44 368 PRO A O 1
ATOM 2808 N N . PRO A 1 369 ? 14.165 -11.802 2.307 1.00 94.00 369 PRO A N 1
ATOM 2809 C CA . PRO A 1 369 ? 15.468 -12.201 1.776 1.00 94.00 369 PRO A CA 1
ATOM 2810 C C . PRO A 1 369 ? 15.438 -13.338 0.741 1.00 94.00 369 PRO A C 1
ATOM 2812 O O . PRO A 1 369 ? 16.504 -13.788 0.319 1.00 94.00 369 PRO A O 1
ATOM 2815 N N . GLU A 1 370 ? 14.261 -13.822 0.342 1.00 97.25 370 GLU A N 1
ATOM 2816 C CA . GLU A 1 370 ? 14.102 -14.981 -0.535 1.00 97.25 370 GLU A CA 1
ATOM 2817 C C . GLU A 1 370 ? 13.514 -14.616 -1.906 1.00 97.25 370 GLU A C 1
ATOM 2819 O O . GLU A 1 370 ? 12.720 -13.687 -2.055 1.00 97.25 370 GLU A O 1
ATOM 2824 N N . ILE A 1 371 ? 13.865 -15.411 -2.914 1.00 98.62 371 ILE A N 1
ATOM 2825 C CA . ILE A 1 371 ? 13.082 -15.540 -4.147 1.00 98.62 371 ILE A CA 1
ATOM 2826 C C . ILE A 1 371 ? 12.487 -16.939 -4.136 1.00 98.62 371 ILE A C 1
ATOM 2828 O O . ILE A 1 371 ? 13.216 -17.930 -4.020 1.00 98.62 371 ILE A O 1
ATOM 2832 N N . LEU A 1 372 ? 11.167 -17.022 -4.250 1.00 98.69 372 LEU A N 1
ATOM 2833 C CA . LEU A 1 372 ? 10.432 -18.277 -4.213 1.00 98.69 372 LEU A CA 1
ATOM 2834 C C . LEU A 1 372 ? 9.983 -18.700 -5.600 1.00 98.69 372 LEU A C 1
ATOM 2836 O O . LEU A 1 372 ? 9.642 -17.866 -6.431 1.00 98.69 372 LEU A O 1
ATOM 2840 N N . ARG A 1 373 ? 9.855 -20.008 -5.791 1.00 98.62 373 ARG A N 1
ATOM 2841 C CA . ARG A 1 373 ? 9.013 -20.607 -6.817 1.00 98.62 373 ARG A CA 1
ATOM 2842 C C . ARG A 1 373 ? 7.801 -21.244 -6.150 1.00 98.62 373 ARG A C 1
ATOM 2844 O O . ARG A 1 373 ? 7.953 -22.116 -5.293 1.00 98.62 373 ARG A O 1
ATOM 2851 N N . LEU A 1 374 ? 6.619 -20.817 -6.570 1.00 98.69 374 LEU A N 1
ATOM 2852 C CA . LEU A 1 374 ? 5.327 -21.324 -6.124 1.00 98.69 374 LEU A CA 1
ATOM 2853 C C . LEU A 1 374 ? 4.654 -22.023 -7.301 1.00 98.69 374 LEU A C 1
ATOM 2855 O O . LEU A 1 374 ? 4.632 -21.471 -8.400 1.00 98.69 374 LEU A O 1
ATOM 2859 N N . ARG A 1 375 ? 4.151 -23.240 -7.101 1.00 98.38 375 ARG A N 1
ATOM 2860 C CA . ARG A 1 375 ? 3.578 -24.064 -8.174 1.00 98.38 375 ARG A CA 1
ATOM 2861 C C . ARG A 1 375 ? 2.231 -24.625 -7.763 1.00 98.38 375 ARG A C 1
ATOM 2863 O O . ARG A 1 375 ? 2.076 -25.018 -6.612 1.00 98.38 375 ARG A O 1
ATOM 2870 N N . ASP A 1 376 ? 1.340 -24.702 -8.733 1.00 97.94 376 ASP A N 1
ATOM 2871 C CA . ASP A 1 376 ? 0.081 -25.433 -8.716 1.00 97.94 376 ASP A CA 1
ATOM 2872 C C . ASP A 1 376 ? 0.292 -26.725 -9.523 1.00 97.94 376 ASP A C 1
ATOM 2874 O O . ASP A 1 376 ? 0.348 -26.708 -10.755 1.00 97.94 376 ASP A O 1
ATOM 2878 N N . THR A 1 377 ? 0.562 -27.836 -8.836 1.00 98.00 377 THR A N 1
ATOM 2879 C CA . THR A 1 377 ? 0.943 -29.100 -9.484 1.00 98.00 377 THR A CA 1
ATOM 2880 C C . THR A 1 377 ? -0.241 -30.007 -9.792 1.00 98.00 377 THR A C 1
ATOM 2882 O O . THR A 1 377 ? -0.076 -30.951 -10.574 1.00 98.00 377 THR A O 1
ATOM 2885 N N . ASP A 1 378 ? -1.416 -29.727 -9.226 1.00 97.31 378 ASP A N 1
ATOM 2886 C CA . ASP A 1 378 ? -2.656 -30.462 -9.477 1.00 97.31 378 ASP A CA 1
ATOM 2887 C C . ASP A 1 378 ? -3.690 -29.688 -10.321 1.00 97.31 378 ASP A C 1
ATOM 2889 O O . ASP A 1 378 ? -4.630 -30.302 -10.838 1.00 97.31 378 ASP A O 1
ATOM 2893 N N . GLY A 1 379 ? -3.453 -28.400 -10.581 1.00 95.62 379 GLY A N 1
ATOM 2894 C CA . GLY A 1 379 ? -4.249 -27.547 -11.459 1.00 95.62 379 GLY A CA 1
ATOM 2895 C C . GLY A 1 379 ? -5.511 -26.987 -10.803 1.00 95.62 379 GLY A C 1
ATOM 2896 O O . GLY A 1 379 ? -6.462 -26.664 -11.522 1.00 95.62 379 GLY A O 1
ATOM 2897 N N . ASP A 1 380 ? -5.568 -26.913 -9.470 1.00 96.00 380 ASP A N 1
ATOM 2898 C CA . ASP A 1 380 ? -6.735 -26.414 -8.731 1.00 96.00 380 ASP A CA 1
ATOM 2899 C C . ASP A 1 380 ? -6.792 -24.876 -8.613 1.00 96.00 380 ASP A C 1
ATOM 2901 O O . ASP A 1 380 ? -7.776 -24.314 -8.114 1.00 96.00 380 ASP A O 1
ATOM 2905 N N . GLY A 1 381 ? -5.776 -24.181 -9.130 1.00 94.25 381 GLY A N 1
ATOM 2906 C CA . GLY A 1 381 ? -5.641 -22.733 -9.064 1.00 94.25 381 GLY A CA 1
ATOM 2907 C C . GLY A 1 381 ? -5.004 -22.227 -7.770 1.00 94.25 381 GLY A C 1
ATOM 2908 O O . GLY A 1 381 ? -5.099 -21.024 -7.502 1.00 94.25 381 GLY A O 1
ATOM 2909 N N . LYS A 1 382 ? -4.370 -23.097 -6.974 1.00 97.88 382 LYS A N 1
ATOM 2910 C CA . LYS A 1 382 ? -3.641 -22.749 -5.750 1.00 97.88 382 LYS A CA 1
ATOM 2911 C C . LYS A 1 382 ? -2.238 -23.338 -5.747 1.00 97.88 382 LYS A C 1
ATOM 2913 O O . LYS A 1 382 ? -1.976 -24.431 -6.228 1.00 97.88 382 LYS A O 1
ATOM 2918 N N . ALA A 1 383 ? -1.307 -22.609 -5.144 1.00 98.31 383 ALA A N 1
ATOM 2919 C CA . ALA A 1 383 ? 0.044 -23.099 -4.960 1.00 98.31 383 ALA A CA 1
ATOM 2920 C C . ALA A 1 383 ? 0.079 -24.222 -3.908 1.00 98.31 383 ALA A C 1
ATOM 2922 O O . ALA A 1 383 ? -0.164 -23.981 -2.725 1.00 98.31 383 ALA A O 1
ATOM 2923 N N . ASP A 1 384 ? 0.468 -25.425 -4.325 1.00 97.75 384 ASP A N 1
ATOM 2924 C CA . ASP A 1 384 ? 0.668 -26.595 -3.462 1.00 97.75 384 ASP A CA 1
ATOM 2925 C C . ASP A 1 384 ? 2.154 -26.864 -3.146 1.00 97.75 384 ASP A C 1
ATOM 2927 O O . ASP A 1 384 ? 2.485 -27.577 -2.191 1.00 97.75 384 ASP A O 1
ATOM 2931 N N . LYS A 1 385 ? 3.074 -26.261 -3.915 1.00 98.25 385 LYS A N 1
ATOM 2932 C CA . LYS A 1 385 ? 4.519 -26.463 -3.772 1.00 98.25 385 LYS A CA 1
ATOM 2933 C C . LYS A 1 385 ? 5.271 -25.142 -3.701 1.00 98.25 385 LYS A C 1
ATOM 2935 O O . LYS A 1 385 ? 5.169 -24.301 -4.591 1.00 98.25 385 LYS A O 1
ATOM 2940 N N . ARG A 1 386 ? 6.115 -25.017 -2.673 1.00 98.12 386 ARG A N 1
ATOM 2941 C CA . ARG A 1 386 ? 7.011 -23.879 -2.424 1.00 98.12 386 ARG A CA 1
ATOM 2942 C C . ARG A 1 386 ? 8.467 -24.332 -2.450 1.00 98.12 386 ARG A C 1
ATOM 2944 O O . ARG A 1 386 ? 8.849 -25.254 -1.732 1.00 98.12 386 ARG A O 1
ATOM 2951 N N . GLU A 1 387 ? 9.285 -23.664 -3.252 1.00 98.38 387 GLU A N 1
ATOM 2952 C CA . GLU A 1 387 ? 10.731 -23.880 -3.346 1.00 98.38 387 GLU A CA 1
ATOM 2953 C C . GLU A 1 387 ? 11.448 -22.534 -3.176 1.00 98.38 387 GLU A C 1
ATOM 2955 O O . GLU A 1 387 ? 11.074 -21.552 -3.812 1.00 98.38 387 GLU A O 1
ATOM 2960 N N . VAL A 1 388 ? 12.482 -22.466 -2.335 1.00 98.62 388 VAL A N 1
ATOM 2961 C CA . VAL A 1 388 ? 13.364 -21.289 -2.278 1.00 98.62 388 VAL A CA 1
ATOM 2962 C C . VAL A 1 388 ? 14.384 -21.426 -3.408 1.00 98.62 388 VAL A C 1
ATOM 2964 O O . VAL A 1 388 ? 15.134 -22.400 -3.436 1.00 98.62 388 VAL A O 1
ATOM 2967 N N . LEU A 1 389 ? 14.408 -20.477 -4.345 1.00 98.62 389 LEU A N 1
ATOM 2968 C CA . LEU A 1 389 ? 15.389 -20.446 -5.436 1.00 98.62 389 LEU A CA 1
ATOM 2969 C C . LEU A 1 389 ? 16.679 -19.758 -4.990 1.00 98.62 389 LEU A C 1
ATOM 2971 O O . LEU A 1 389 ? 17.771 -20.292 -5.183 1.00 98.62 389 LEU A O 1
ATOM 2975 N N . TYR A 1 390 ? 16.532 -18.606 -4.336 1.00 98.69 390 TYR A N 1
ATOM 2976 C CA . TYR A 1 390 ? 17.633 -17.784 -3.842 1.00 98.69 390 TYR A CA 1
ATOM 2977 C C . TYR A 1 390 ? 17.332 -17.296 -2.430 1.00 98.69 390 TYR A C 1
ATOM 2979 O O . TYR A 1 390 ? 16.172 -17.073 -2.082 1.00 98.69 390 TYR A O 1
ATOM 2987 N N . THR A 1 391 ? 18.378 -17.110 -1.629 1.00 97.94 391 THR A N 1
ATOM 2988 C CA . THR A 1 391 ? 18.279 -16.515 -0.292 1.00 97.94 391 THR A CA 1
ATOM 2989 C C . THR A 1 391 ? 19.484 -15.622 0.006 1.00 97.94 391 THR A C 1
ATOM 2991 O O . THR A 1 391 ? 20.478 -15.641 -0.721 1.00 97.94 391 THR A O 1
ATOM 2994 N N . GLY A 1 392 ? 19.401 -14.837 1.079 1.00 95.44 392 GLY A N 1
ATOM 2995 C CA . GLY A 1 392 ? 20.433 -13.876 1.475 1.00 95.44 392 GLY A CA 1
ATOM 2996 C C . GLY A 1 392 ? 20.268 -12.489 0.853 1.00 95.44 392 GLY A C 1
ATOM 2997 O O . GLY A 1 392 ? 21.176 -11.665 0.975 1.00 95.44 392 GLY A O 1
ATOM 2998 N N . LEU A 1 393 ? 19.121 -12.211 0.217 1.00 94.94 393 LEU A N 1
ATOM 2999 C CA . LEU A 1 393 ? 18.803 -10.861 -0.241 1.00 94.94 393 LEU A CA 1
ATOM 3000 C C . LEU A 1 393 ? 18.651 -9.912 0.954 1.00 94.94 393 LEU A C 1
ATOM 3002 O O . LEU A 1 393 ? 18.140 -10.299 2.005 1.00 94.94 393 LEU A O 1
ATOM 3006 N N . GLY A 1 394 ? 19.108 -8.670 0.820 1.00 90.19 394 GLY A N 1
ATOM 3007 C CA . GLY A 1 394 ? 19.073 -7.717 1.922 1.00 90.19 394 GLY A CA 1
ATOM 3008 C C . GLY A 1 394 ? 17.677 -7.176 2.163 1.00 90.19 394 GLY A C 1
ATOM 3009 O O . GLY A 1 394 ? 16.943 -6.841 1.239 1.00 90.19 394 GLY A O 1
ATOM 3010 N N . THR A 1 395 ? 17.353 -7.032 3.441 1.00 87.12 395 THR A N 1
ATOM 3011 C CA . THR A 1 395 ? 16.105 -6.448 3.948 1.00 87.12 395 THR A CA 1
ATOM 3012 C C . THR A 1 395 ? 16.403 -5.331 4.945 1.00 87.12 395 THR A C 1
ATOM 3014 O O . THR A 1 395 ? 15.654 -5.109 5.896 1.00 87.12 395 THR A O 1
ATOM 3017 N N . PHE A 1 396 ? 17.562 -4.687 4.781 1.00 78.62 396 PHE A N 1
ATOM 3018 C CA . PHE A 1 396 ? 18.019 -3.618 5.661 1.00 78.62 396 PHE A CA 1
ATOM 3019 C C . PHE A 1 396 ? 17.000 -2.475 5.704 1.00 78.62 396 PHE A C 1
ATOM 3021 O O . PHE A 1 396 ? 16.644 -2.023 6.783 1.00 78.62 396 PHE A O 1
ATOM 3028 N N . ASP A 1 397 ? 16.490 -2.074 4.546 1.00 81.12 397 ASP A N 1
ATOM 3029 C CA . ASP A 1 397 ? 15.390 -1.134 4.381 1.00 81.12 397 ASP A CA 1
ATOM 3030 C C . ASP A 1 397 ? 14.400 -1.692 3.354 1.00 81.12 397 ASP A C 1
ATOM 3032 O O . ASP A 1 397 ? 14.750 -1.933 2.193 1.00 81.12 397 ASP A O 1
ATOM 3036 N N . THR A 1 398 ? 13.162 -1.931 3.781 1.00 83.00 398 THR A N 1
ATOM 3037 C CA . THR A 1 398 ? 12.139 -2.590 2.957 1.00 83.00 398 THR A CA 1
ATOM 3038 C C . THR A 1 398 ? 11.676 -1.741 1.775 1.00 83.00 398 THR A C 1
ATOM 3040 O O . THR A 1 398 ? 11.204 -2.300 0.791 1.00 83.00 398 THR A O 1
ATOM 3043 N N . HIS A 1 399 ? 11.936 -0.430 1.791 1.00 83.25 399 HIS A N 1
ATOM 3044 C CA . HIS A 1 399 ? 11.697 0.482 0.665 1.00 83.25 399 HIS A CA 1
ATOM 3045 C C . HIS A 1 399 ? 12.759 0.360 -0.439 1.00 83.25 399 HIS A C 1
ATOM 3047 O O . HIS A 1 399 ? 12.693 1.062 -1.442 1.00 83.25 399 HIS A O 1
ATOM 3053 N N . SER A 1 400 ? 13.800 -0.452 -0.231 1.00 89.06 400 SER A N 1
ATOM 3054 C CA . SER A 1 400 ? 14.981 -0.549 -1.101 1.00 89.06 400 SER A CA 1
ATOM 3055 C C . SER A 1 400 ? 15.415 -1.993 -1.338 1.00 89.06 400 SER A C 1
ATOM 3057 O O . SER A 1 400 ? 16.605 -2.277 -1.493 1.00 89.06 400 SER A O 1
ATOM 3059 N N . VAL A 1 401 ? 14.458 -2.917 -1.340 1.00 92.25 401 VAL A N 1
ATOM 3060 C CA . VAL A 1 401 ? 14.682 -4.346 -1.602 1.00 92.25 401 VAL A CA 1
ATOM 3061 C C . VAL A 1 401 ? 14.464 -4.684 -3.078 1.00 92.25 401 VAL A C 1
ATOM 3063 O O . VAL A 1 401 ? 14.120 -3.815 -3.874 1.00 92.25 401 VAL A O 1
ATOM 3066 N N . LEU A 1 402 ? 14.693 -5.942 -3.453 1.00 95.69 402 LEU A N 1
ATOM 3067 C CA . LEU A 1 402 ? 14.460 -6.446 -4.808 1.00 95.69 402 LEU A CA 1
ATOM 3068 C C . LEU A 1 402 ? 12.966 -6.358 -5.195 1.00 95.69 402 LEU A C 1
ATOM 3070 O O . LEU A 1 402 ? 12.112 -6.785 -4.417 1.00 95.69 402 LEU A O 1
ATOM 3074 N N . ASN A 1 403 ? 12.653 -5.802 -6.371 1.00 95.12 403 ASN A N 1
ATOM 3075 C CA . ASN A 1 403 ? 11.284 -5.505 -6.833 1.00 95.12 403 ASN A CA 1
ATOM 3076 C C . ASN A 1 403 ? 11.147 -5.527 -8.379 1.00 95.12 403 ASN A C 1
ATOM 3078 O O . ASN A 1 403 ? 12.134 -5.701 -9.092 1.00 95.12 403 ASN A O 1
ATOM 3082 N N . ASN A 1 404 ? 9.919 -5.380 -8.896 1.00 95.19 404 ASN A N 1
ATOM 3083 C CA . ASN A 1 404 ? 9.591 -5.283 -10.332 1.00 95.19 404 ASN A CA 1
ATOM 3084 C C . ASN A 1 404 ? 10.223 -6.385 -11.219 1.00 95.19 404 ASN A C 1
ATOM 3086 O O . ASN A 1 404 ? 11.042 -6.100 -12.091 1.00 95.19 404 ASN A O 1
ATOM 3090 N N . LEU A 1 405 ? 9.844 -7.652 -11.018 1.00 97.44 405 LEU A N 1
ATOM 3091 C CA . LEU A 1 405 ? 10.308 -8.764 -11.855 1.00 97.44 405 LEU A CA 1
ATOM 3092 C C . LEU A 1 405 ? 9.782 -8.638 -13.296 1.00 97.44 405 LEU A C 1
ATOM 3094 O O . LEU A 1 405 ? 8.586 -8.424 -13.511 1.00 97.44 405 LEU A O 1
ATOM 3098 N N . ARG A 1 406 ? 10.659 -8.826 -14.289 1.00 95.69 406 ARG A N 1
ATOM 3099 C CA . ARG A 1 406 ? 10.302 -8.898 -15.718 1.00 95.69 406 ARG A CA 1
ATOM 3100 C C . ARG A 1 406 ? 11.079 -9.998 -16.417 1.00 95.69 406 ARG A C 1
ATOM 3102 O O . ARG A 1 406 ? 12.258 -10.199 -16.142 1.00 95.69 406 ARG A O 1
ATOM 3109 N N . TRP A 1 407 ? 10.441 -10.680 -17.356 1.00 96.44 407 TRP A N 1
ATOM 3110 C CA . TRP A 1 407 ? 11.152 -11.593 -18.242 1.00 96.44 407 TRP A CA 1
ATOM 3111 C C . TRP A 1 407 ? 12.019 -10.822 -19.233 1.00 96.44 407 TRP A C 1
ATOM 3113 O O . TRP A 1 407 ? 11.540 -9.916 -19.903 1.00 96.44 407 TRP A O 1
ATOM 3123 N N . GLY A 1 408 ? 13.286 -11.214 -19.313 1.00 95.62 408 GLY A N 1
ATOM 3124 C CA . GLY A 1 408 ? 14.230 -10.842 -20.354 1.00 95.62 408 GLY A CA 1
ATOM 3125 C C . GLY A 1 408 ? 14.009 -11.648 -21.635 1.00 95.62 408 GLY A C 1
ATOM 3126 O O . GLY A 1 408 ? 13.486 -12.764 -21.597 1.00 95.62 408 GLY A O 1
ATOM 3127 N N . LEU A 1 409 ? 14.479 -11.124 -22.769 1.00 94.56 409 LEU A N 1
ATOM 3128 C CA . LEU A 1 409 ? 14.450 -11.822 -24.067 1.00 94.56 409 LEU A CA 1
ATOM 3129 C C . LEU A 1 409 ? 15.426 -13.017 -24.142 1.00 94.56 409 LEU A C 1
ATOM 3131 O O . LEU A 1 409 ? 15.470 -13.727 -25.144 1.00 94.56 409 LEU A O 1
ATOM 3135 N N . ASP A 1 410 ? 16.231 -13.228 -23.101 1.00 95.50 410 ASP A N 1
ATOM 3136 C CA . ASP A 1 410 ? 17.330 -14.193 -23.027 1.00 95.50 410 ASP A CA 1
ATOM 3137 C C . ASP A 1 410 ? 17.099 -15.316 -21.991 1.00 95.50 410 ASP A C 1
ATOM 3139 O O . ASP A 1 410 ? 18.047 -15.972 -21.547 1.00 95.50 410 ASP A O 1
ATOM 3143 N N . ASP A 1 411 ? 15.841 -15.558 -21.604 1.00 95.56 411 ASP A N 1
ATOM 3144 C CA . ASP A 1 411 ? 15.427 -16.517 -20.565 1.00 95.56 411 ASP A CA 1
ATOM 3145 C C . ASP A 1 411 ? 15.988 -16.211 -19.160 1.00 95.56 411 ASP A C 1
ATOM 3147 O O . ASP A 1 411 ? 16.168 -17.119 -18.331 1.00 95.56 411 ASP A O 1
ATOM 3151 N N . TRP A 1 412 ? 16.301 -14.949 -18.875 1.00 98.12 412 TRP A N 1
ATOM 3152 C CA . TRP A 1 412 ? 16.573 -14.458 -17.524 1.00 98.12 412 TRP A CA 1
ATOM 3153 C C . TRP A 1 412 ? 15.414 -13.611 -17.017 1.00 98.12 412 TRP A C 1
ATOM 3155 O O . TRP A 1 412 ? 14.668 -13.029 -17.793 1.00 98.12 412 TRP A O 1
ATOM 3165 N N . ILE A 1 413 ? 15.270 -13.524 -15.700 1.00 98.62 413 ILE A N 1
ATOM 3166 C CA . ILE A 1 413 ? 14.343 -12.597 -15.054 1.00 98.62 413 ILE A CA 1
ATOM 3167 C C . ILE A 1 413 ? 15.159 -11.409 -14.564 1.00 98.62 413 ILE A C 1
ATOM 3169 O O . ILE A 1 413 ? 16.144 -11.597 -13.853 1.00 98.62 413 ILE A O 1
ATOM 3173 N N . TYR A 1 414 ? 14.753 -10.208 -14.950 1.00 98.31 414 TYR A N 1
ATOM 3174 C CA . TYR A 1 414 ? 15.356 -8.934 -14.588 1.00 98.31 414 TYR A CA 1
ATOM 3175 C C . TYR A 1 414 ? 14.546 -8.249 -13.492 1.00 98.31 414 TYR A C 1
ATOM 3177 O O . TYR A 1 414 ? 13.347 -8.485 -13.347 1.00 98.31 414 TYR A O 1
ATOM 3185 N N . SER A 1 415 ? 15.220 -7.420 -12.703 1.00 96.81 415 SER A N 1
ATOM 3186 C CA . SER A 1 415 ? 14.646 -6.754 -11.540 1.00 96.81 415 SER A CA 1
ATOM 3187 C C . SER A 1 415 ? 15.516 -5.574 -11.111 1.00 96.81 415 SER A C 1
ATOM 3189 O O . SER A 1 415 ? 16.714 -5.526 -11.406 1.00 96.81 415 SER A O 1
ATOM 3191 N N . THR A 1 416 ? 14.929 -4.638 -10.371 1.00 95.56 416 THR A N 1
ATOM 3192 C CA . THR A 1 416 ? 15.663 -3.618 -9.618 1.00 95.56 416 THR A CA 1
ATOM 3193 C C . THR A 1 416 ? 15.933 -4.067 -8.190 1.00 95.56 416 THR A C 1
ATOM 3195 O O . THR A 1 416 ? 15.114 -4.733 -7.562 1.00 95.56 416 THR A O 1
ATOM 3198 N N . HIS A 1 417 ? 17.085 -3.668 -7.652 1.00 95.12 417 HIS A N 1
ATOM 3199 C CA . HIS A 1 417 ? 17.460 -3.874 -6.255 1.00 95.12 417 HIS A CA 1
ATOM 3200 C C . HIS A 1 417 ? 18.024 -2.570 -5.679 1.00 95.12 417 HIS A C 1
ATOM 3202 O O . HIS A 1 417 ? 18.929 -1.969 -6.258 1.00 95.12 417 HIS A O 1
ATOM 3208 N N . GLY A 1 418 ? 17.478 -2.102 -4.556 1.00 92.94 418 GLY A N 1
ATOM 3209 C CA . GLY A 1 418 ? 17.933 -0.880 -3.887 1.00 92.94 418 GLY A CA 1
ATOM 3210 C C . GLY A 1 418 ? 19.131 -1.085 -2.949 1.00 92.94 418 GLY A C 1
ATOM 3211 O O . GLY A 1 418 ? 19.784 -2.133 -2.931 1.00 92.94 418 GLY A O 1
ATOM 3212 N N . TYR A 1 419 ? 19.445 -0.058 -2.153 1.00 90.62 419 TYR A N 1
ATOM 3213 C CA . TYR A 1 419 ? 20.605 -0.017 -1.246 1.00 90.62 419 TYR A CA 1
ATOM 3214 C C . TYR A 1 419 ? 20.551 -0.998 -0.080 1.00 90.62 419 TYR A C 1
ATOM 3216 O O . TYR A 1 419 ? 21.554 -1.131 0.624 1.00 90.62 419 TYR A O 1
ATOM 3224 N N . SER A 1 420 ? 19.441 -1.721 0.117 1.00 89.62 420 SER A N 1
ATOM 3225 C CA . SER A 1 420 ? 19.460 -2.861 1.033 1.00 89.62 420 SER A CA 1
ATOM 3226 C C . SER A 1 420 ? 20.564 -3.834 0.653 1.00 89.62 420 SER A C 1
ATOM 3228 O O . SER A 1 420 ? 21.239 -4.339 1.551 1.00 89.62 420 SER A O 1
ATOM 3230 N N . SER A 1 421 ? 20.839 -3.964 -0.655 1.00 90.31 421 SER A N 1
ATOM 3231 C CA . SER A 1 421 ? 21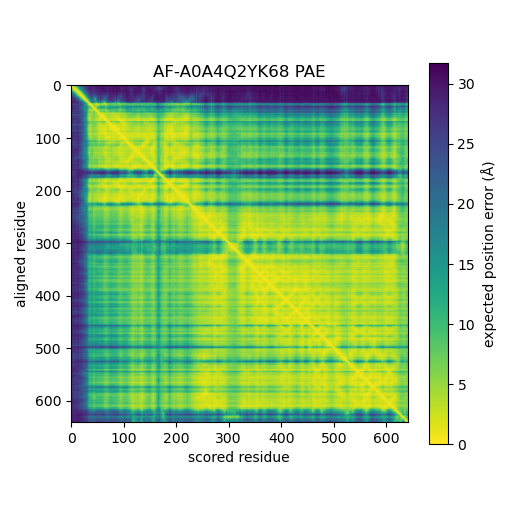.955 -4.714 -1.234 1.00 90.31 421 SER A CA 1
ATOM 3232 C C . SER A 1 421 ? 22.059 -6.122 -0.646 1.00 90.31 421 SER A C 1
ATOM 3234 O O . SER A 1 421 ? 21.175 -6.604 0.050 1.00 90.31 421 SER A O 1
ATOM 3236 N N . SER A 1 422 ? 23.084 -6.892 -0.967 1.00 92.81 422 SER A N 1
ATOM 3237 C CA . SER A 1 422 ? 23.264 -8.221 -0.387 1.00 92.81 422 SER A CA 1
ATOM 3238 C C . SER A 1 422 ? 24.742 -8.517 -0.294 1.00 92.81 422 SER A C 1
ATOM 3240 O O . SER A 1 422 ? 25.398 -8.610 -1.329 1.00 92.81 422 SER A O 1
ATOM 3242 N N . PRO A 1 423 ? 25.295 -8.694 0.916 1.00 92.62 423 PRO A N 1
ATOM 3243 C CA . PRO A 1 423 ? 26.703 -9.043 1.051 1.00 92.62 423 PRO A CA 1
ATOM 3244 C C . PRO A 1 423 ? 26.988 -10.465 0.550 1.00 92.62 423 PRO A C 1
ATOM 3246 O O . PRO A 1 423 ? 28.130 -10.773 0.219 1.00 92.62 423 PRO A O 1
ATOM 3249 N N . LYS A 1 424 ? 25.966 -11.332 0.523 1.00 96.25 424 LYS A N 1
ATOM 3250 C CA . LYS A 1 424 ? 26.068 -12.723 0.090 1.00 96.25 424 LYS A CA 1
ATOM 3251 C C . LYS A 1 424 ? 24.697 -13.280 -0.293 1.00 96.25 424 LYS A C 1
ATOM 3253 O O . LYS A 1 424 ? 23.846 -13.431 0.579 1.00 96.25 424 LYS A O 1
ATOM 3258 N N . VAL A 1 425 ? 24.526 -13.635 -1.562 1.00 98.06 425 VAL A N 1
ATOM 3259 C CA . VAL A 1 425 ? 23.358 -14.361 -2.073 1.00 98.06 425 VAL A CA 1
ATOM 3260 C C . VAL A 1 425 ? 23.757 -15.797 -2.382 1.00 98.06 425 VAL A C 1
ATOM 3262 O O . VAL A 1 425 ? 24.810 -16.052 -2.965 1.00 98.06 425 VAL A O 1
ATOM 3265 N N . THR A 1 426 ? 22.915 -16.751 -1.997 1.00 98.56 426 THR A N 1
ATOM 3266 C CA . THR A 1 426 ? 23.136 -18.178 -2.255 1.00 98.56 426 THR A CA 1
ATOM 3267 C C . THR A 1 426 ? 21.944 -18.806 -2.961 1.00 98.56 426 THR A C 1
ATOM 3269 O O . THR A 1 426 ? 20.844 -18.247 -2.963 1.00 98.56 426 THR A O 1
ATOM 3272 N N . SER A 1 427 ? 22.138 -20.010 -3.503 1.00 98.25 427 SER A N 1
ATOM 3273 C CA . SER A 1 427 ? 21.019 -20.893 -3.845 1.00 98.25 427 SER A CA 1
ATOM 3274 C C . SER A 1 427 ? 20.150 -21.132 -2.607 1.00 98.25 427 SER A C 1
ATOM 3276 O O . SER A 1 427 ? 20.626 -21.027 -1.473 1.00 98.25 427 SER A O 1
ATOM 3278 N N . GLY A 1 428 ? 18.874 -21.467 -2.797 1.00 96.25 428 GLY A N 1
ATOM 3279 C CA . GLY A 1 428 ? 17.954 -21.682 -1.676 1.00 96.25 428 GLY A CA 1
ATOM 3280 C C . GLY A 1 428 ? 18.366 -22.811 -0.723 1.00 96.25 428 GLY A C 1
ATOM 3281 O O . GLY A 1 428 ? 18.022 -22.774 0.453 1.00 96.25 428 GLY A O 1
ATOM 3282 N N . ASP A 1 429 ? 19.156 -23.781 -1.192 1.00 96.38 429 ASP A N 1
ATOM 3283 C CA . ASP A 1 429 ? 19.751 -24.837 -0.360 1.00 96.38 429 ASP A CA 1
ATOM 3284 C C . ASP A 1 429 ? 21.124 -24.468 0.238 1.00 96.38 429 ASP A C 1
ATOM 3286 O O . ASP A 1 429 ? 21.746 -25.287 0.918 1.00 96.38 429 ASP A O 1
ATOM 3290 N N . GLY A 1 430 ? 21.612 -23.254 -0.030 1.00 96.56 430 GLY A N 1
ATOM 3291 C CA . GLY A 1 430 ? 22.876 -22.714 0.467 1.00 96.56 430 GLY A CA 1
ATOM 3292 C C . GLY A 1 430 ? 24.139 -23.327 -0.145 1.00 96.56 430 GLY A C 1
ATOM 3293 O O . GLY A 1 430 ? 25.237 -22.989 0.296 1.00 96.56 430 GLY A O 1
ATOM 3294 N N . LYS A 1 431 ? 24.025 -24.236 -1.126 1.00 97.06 431 LYS A N 1
ATOM 3295 C CA . LYS A 1 431 ? 25.184 -24.952 -1.691 1.00 97.06 431 LYS A CA 1
ATOM 3296 C C . LYS A 1 431 ? 26.020 -24.112 -2.649 1.00 97.06 431 LYS A C 1
ATOM 3298 O O . LYS A 1 431 ? 27.226 -24.338 -2.736 1.00 97.06 431 LYS A O 1
ATOM 3303 N N . THR A 1 432 ? 25.398 -23.175 -3.355 1.00 98.19 432 THR A N 1
ATOM 3304 C CA . THR A 1 432 ? 26.083 -22.285 -4.293 1.00 98.19 432 THR A CA 1
ATOM 3305 C C . THR A 1 432 ? 26.096 -20.873 -3.734 1.00 98.19 432 THR A C 1
ATOM 3307 O O . THR A 1 432 ? 25.053 -20.341 -3.368 1.00 98.19 432 THR A O 1
ATOM 3310 N N . ASP A 1 433 ? 27.285 -20.278 -3.667 1.00 98.06 433 ASP A N 1
ATOM 3311 C CA . ASP A 1 433 ? 27.505 -18.882 -3.296 1.00 98.06 433 ASP A CA 1
ATOM 3312 C C . ASP A 1 433 ? 27.676 -18.056 -4.574 1.00 98.06 433 ASP A C 1
ATOM 3314 O O . ASP A 1 433 ? 28.604 -18.302 -5.347 1.00 98.06 433 ASP A O 1
ATOM 3318 N N . PHE A 1 434 ? 26.769 -17.109 -4.802 1.00 97.94 434 PHE A N 1
ATOM 3319 C CA . PHE A 1 434 ? 26.799 -16.202 -5.951 1.00 97.94 434 PHE A CA 1
ATOM 3320 C C . PHE A 1 434 ? 27.526 -14.887 -5.635 1.00 97.94 434 PHE A C 1
ATOM 3322 O O . PHE A 1 434 ? 27.712 -14.051 -6.516 1.00 97.94 434 PHE A O 1
ATOM 3329 N N . GLY A 1 435 ? 27.982 -14.707 -4.392 1.00 96.81 435 GLY A N 1
ATOM 3330 C CA . GLY A 1 435 ? 28.655 -13.501 -3.938 1.00 96.81 435 GLY A CA 1
ATOM 3331 C C . GLY A 1 435 ? 27.692 -12.363 -3.611 1.00 96.81 435 GLY A C 1
ATOM 3332 O O . GLY A 1 435 ? 26.519 -12.570 -3.292 1.00 96.81 435 GLY A O 1
ATOM 3333 N N . ALA A 1 436 ? 28.222 -11.143 -3.623 1.00 96.12 436 ALA A N 1
ATOM 3334 C CA . ALA A 1 436 ? 27.460 -9.950 -3.293 1.00 96.12 436 ALA A CA 1
ATOM 3335 C C . ALA A 1 436 ? 26.621 -9.476 -4.487 1.00 96.12 436 ALA A C 1
ATOM 3337 O O . ALA A 1 436 ? 27.108 -9.431 -5.615 1.00 96.12 436 ALA A O 1
ATOM 3338 N N . ILE A 1 437 ? 25.392 -9.043 -4.212 1.00 95.50 437 ILE A N 1
ATOM 3339 C CA . ILE A 1 437 ? 24.514 -8.381 -5.179 1.00 95.50 437 ILE A CA 1
ATOM 3340 C C . ILE A 1 437 ? 24.305 -6.950 -4.693 1.00 95.50 437 ILE A C 1
ATOM 3342 O O . ILE A 1 437 ? 23.809 -6.718 -3.593 1.00 95.50 437 ILE A O 1
ATOM 3346 N N . GLY A 1 438 ? 24.755 -5.988 -5.493 1.00 93.62 438 GLY A N 1
ATOM 3347 C CA . GLY A 1 438 ? 24.640 -4.569 -5.186 1.00 93.62 438 GLY A CA 1
ATOM 3348 C C . GLY A 1 438 ? 23.274 -3.998 -5.556 1.00 93.62 438 GLY A C 1
ATOM 3349 O O . GLY A 1 438 ? 22.300 -4.720 -5.759 1.00 93.62 438 GLY A O 1
ATOM 3350 N N . SER A 1 439 ? 23.239 -2.676 -5.660 1.00 93.88 439 SER A N 1
ATOM 3351 C CA . SER A 1 439 ? 22.061 -1.916 -6.073 1.00 93.88 439 SER A CA 1
ATOM 3352 C C . SER A 1 439 ? 22.102 -1.601 -7.572 1.00 93.88 439 SER A C 1
ATOM 3354 O O . SER A 1 439 ? 23.187 -1.547 -8.161 1.00 93.88 439 SER A O 1
ATOM 3356 N N . GLY A 1 440 ? 20.939 -1.398 -8.192 1.00 94.94 440 GLY A N 1
ATOM 3357 C CA . GLY A 1 440 ? 20.771 -1.182 -9.631 1.00 94.94 440 GLY A CA 1
ATOM 3358 C C . GLY A 1 440 ? 19.914 -2.271 -10.278 1.00 94.94 440 GLY A C 1
ATOM 3359 O O . GLY A 1 440 ? 18.925 -2.704 -9.687 1.00 94.94 440 GLY A O 1
ATOM 3360 N N . ILE A 1 441 ? 20.296 -2.713 -11.480 1.00 96.94 441 ILE A N 1
ATOM 3361 C CA . ILE A 1 441 ? 19.608 -3.787 -12.212 1.00 96.94 441 ILE A CA 1
ATOM 3362 C C . ILE A 1 441 ? 20.321 -5.117 -11.964 1.00 96.94 441 ILE A C 1
ATOM 3364 O O . ILE A 1 441 ? 21.533 -5.239 -12.178 1.00 96.94 441 ILE A O 1
ATOM 3368 N N . VAL A 1 442 ? 19.550 -6.119 -11.554 1.00 97.00 442 VAL A N 1
ATOM 3369 C CA . VAL A 1 442 ? 19.969 -7.505 -11.322 1.00 97.00 442 VAL A CA 1
ATOM 3370 C C . VAL A 1 442 ? 19.185 -8.433 -12.247 1.00 97.00 442 VAL A C 1
ATOM 3372 O O . VAL A 1 442 ? 18.056 -8.126 -12.633 1.00 97.00 442 VAL A O 1
ATOM 3375 N N . ARG A 1 443 ? 19.763 -9.585 -12.589 1.00 97.94 443 ARG A N 1
ATOM 3376 C CA . ARG A 1 443 ? 19.041 -10.666 -13.263 1.00 97.94 443 ARG A CA 1
ATOM 3377 C C . ARG A 1 443 ? 19.335 -12.032 -12.659 1.00 97.94 443 ARG A C 1
ATOM 3379 O O . ARG A 1 443 ? 20.426 -12.259 -12.140 1.00 97.94 443 ARG A O 1
ATOM 3386 N N . PHE A 1 444 ? 18.387 -12.958 -12.752 1.00 98.62 444 PHE A N 1
ATOM 3387 C CA . PHE A 1 444 ? 18.536 -14.331 -12.263 1.00 98.62 444 PHE A CA 1
ATOM 3388 C C . PHE A 1 444 ? 17.814 -15.361 -13.142 1.00 98.62 444 PHE A C 1
ATOM 3390 O O . PHE A 1 444 ? 16.920 -15.032 -13.921 1.00 98.62 444 PHE A O 1
ATOM 3397 N N . LYS A 1 445 ? 18.214 -16.631 -13.033 1.00 98.50 445 LYS A N 1
ATOM 3398 C CA . LYS A 1 445 ? 17.580 -17.745 -13.751 1.00 98.50 445 LYS A CA 1
ATOM 3399 C C . LYS A 1 445 ? 16.381 -18.286 -12.973 1.00 98.50 445 LYS A C 1
ATOM 3401 O O . LYS A 1 445 ? 16.445 -18.524 -11.771 1.00 98.50 445 LYS A O 1
ATOM 3406 N N . ALA A 1 446 ? 15.303 -18.589 -13.689 1.00 97.88 446 ALA A N 1
ATOM 3407 C CA . ALA A 1 446 ? 14.082 -19.155 -13.110 1.00 97.88 446 ALA A CA 1
ATOM 3408 C C . ALA A 1 446 ? 14.256 -20.549 -12.464 1.00 97.88 446 ALA A C 1
ATOM 3410 O O . ALA A 1 446 ? 13.372 -21.021 -11.752 1.00 97.88 446 ALA A O 1
ATOM 3411 N N . ASP A 1 447 ? 15.379 -21.224 -12.718 1.00 96.25 447 ASP A N 1
ATOM 3412 C CA . ASP A 1 447 ? 15.722 -22.528 -12.144 1.00 96.25 447 ASP A CA 1
ATOM 3413 C C . ASP A 1 447 ? 16.638 -22.446 -10.908 1.00 96.25 447 ASP A C 1
ATOM 3415 O O . ASP A 1 447 ? 17.010 -23.486 -10.366 1.00 96.25 447 ASP A O 1
ATOM 3419 N N . GLY A 1 448 ? 17.001 -21.242 -10.451 1.00 97.38 448 GLY A N 1
ATOM 3420 C CA . GLY A 1 448 ? 17.871 -21.062 -9.286 1.00 97.38 448 GLY A CA 1
ATOM 3421 C C . GLY A 1 448 ? 19.370 -21.201 -9.578 1.00 97.38 448 GLY A C 1
ATOM 3422 O O . GLY A 1 448 ? 20.176 -21.172 -8.648 1.00 97.38 448 GLY A O 1
ATOM 3423 N N . SER A 1 449 ? 19.774 -21.390 -10.841 1.00 97.69 449 SER A N 1
ATOM 3424 C CA . SER A 1 449 ? 21.161 -21.740 -11.179 1.00 97.69 449 SER A CA 1
ATOM 3425 C C . SER A 1 449 ? 22.146 -20.571 -11.162 1.00 97.69 449 SER A C 1
ATOM 3427 O O . SER A 1 449 ? 23.343 -20.812 -11.003 1.00 97.69 449 SER A O 1
ATOM 3429 N N . ASN A 1 450 ? 21.686 -19.325 -11.337 1.00 98.25 450 ASN A N 1
ATOM 3430 C CA . ASN A 1 450 ? 22.568 -18.153 -11.361 1.00 98.25 450 ASN A CA 1
ATOM 3431 C C . ASN A 1 450 ? 21.841 -16.829 -11.066 1.00 98.25 450 ASN A C 1
ATOM 3433 O O . ASN A 1 450 ? 20.674 -16.687 -11.426 1.00 98.25 450 ASN A O 1
ATOM 3437 N N . ILE A 1 451 ? 22.527 -15.867 -10.447 1.00 98.25 451 ILE A N 1
ATOM 3438 C CA . ILE A 1 451 ? 22.075 -14.485 -10.215 1.00 98.25 451 ILE A CA 1
ATOM 3439 C C . ILE A 1 451 ? 23.272 -13.540 -10.350 1.00 98.25 451 ILE A C 1
ATOM 3441 O O . ILE A 1 451 ? 24.344 -13.825 -9.821 1.00 98.25 451 ILE A O 1
ATOM 3445 N N . GLU A 1 452 ? 23.105 -12.429 -11.066 1.00 96.25 452 GLU A N 1
ATOM 3446 C CA . GLU A 1 452 ? 24.198 -11.496 -11.354 1.00 96.25 452 GLU A CA 1
ATOM 3447 C C . GLU A 1 452 ? 23.729 -10.047 -11.551 1.00 96.25 452 GLU A C 1
ATOM 3449 O O . GLU A 1 452 ? 22.579 -9.779 -11.905 1.00 96.25 452 GLU A O 1
ATOM 3454 N N . MET A 1 453 ? 24.650 -9.103 -11.332 1.00 95.19 453 MET A N 1
ATOM 3455 C CA . MET A 1 453 ? 24.443 -7.685 -11.638 1.00 95.19 453 MET A CA 1
ATOM 3456 C C . MET A 1 453 ? 24.467 -7.446 -13.151 1.00 95.19 453 MET A C 1
ATOM 3458 O O . MET A 1 453 ? 25.342 -7.954 -13.852 1.00 95.19 453 MET A O 1
ATOM 3462 N N . VAL A 1 454 ? 23.543 -6.616 -13.637 1.00 96.12 454 VAL A N 1
ATOM 3463 C CA . VAL A 1 454 ? 23.510 -6.125 -15.025 1.00 96.12 454 VAL A CA 1
ATOM 3464 C C . VAL A 1 454 ? 24.111 -4.725 -15.112 1.00 96.12 454 VAL A C 1
ATOM 3466 O O . VAL A 1 454 ? 24.927 -4.451 -15.989 1.00 96.12 454 VAL A O 1
ATOM 3469 N N . SER A 1 455 ? 23.695 -3.845 -14.203 1.00 95.31 455 SER A N 1
ATOM 3470 C CA . SER A 1 455 ? 24.130 -2.450 -14.133 1.00 95.31 455 SER A CA 1
ATOM 3471 C C . SER A 1 455 ? 24.098 -1.994 -12.681 1.00 95.31 455 SER A C 1
ATOM 3473 O O . SER A 1 455 ? 23.023 -1.853 -12.093 1.00 95.31 455 SER A O 1
ATOM 3475 N N . ALA A 1 456 ? 25.269 -1.758 -12.103 1.00 92.38 456 ALA A N 1
ATOM 3476 C CA . ALA A 1 456 ? 25.437 -1.293 -10.744 1.00 92.38 456 ALA A CA 1
ATOM 3477 C C . ALA A 1 456 ? 25.162 0.213 -10.640 1.00 92.38 456 ALA A C 1
ATOM 3479 O O . ALA A 1 456 ? 25.803 1.058 -11.273 1.00 92.38 456 ALA A O 1
ATOM 3480 N N . LYS A 1 457 ? 24.231 0.563 -9.755 1.00 83.69 457 LYS A N 1
ATOM 3481 C CA . LYS A 1 457 ? 23.937 1.941 -9.371 1.00 83.69 457 LYS A CA 1
ATOM 3482 C C . LYS A 1 457 ? 23.724 2.008 -7.870 1.00 83.69 457 LYS A C 1
ATOM 3484 O O . LYS A 1 457 ? 22.943 1.249 -7.324 1.00 83.69 457 LYS A O 1
ATOM 3489 N N . SER A 1 458 ? 24.393 2.933 -7.195 1.00 80.75 458 SER A N 1
ATOM 3490 C CA . SER A 1 458 ? 24.138 3.187 -5.774 1.00 80.75 458 SER A CA 1
ATOM 3491 C C . SER A 1 458 ? 22.800 3.910 -5.575 1.00 80.75 458 SER A C 1
ATOM 3493 O O . SER A 1 458 ? 22.516 4.858 -6.307 1.00 80.75 458 SER A O 1
ATOM 3495 N N . GLY A 1 459 ? 22.024 3.519 -4.561 1.00 86.81 459 GLY A N 1
ATOM 3496 C CA . GLY A 1 459 ? 20.794 4.205 -4.151 1.00 86.81 459 GLY A CA 1
ATOM 3497 C C . GLY A 1 459 ? 19.557 3.308 -4.135 1.00 86.81 459 GLY A C 1
ATOM 3498 O O . GLY A 1 459 ? 19.658 2.085 -4.229 1.00 86.81 459 GLY A O 1
ATOM 3499 N N . ASN A 1 460 ? 18.384 3.919 -3.961 1.00 88.31 460 ASN A N 1
ATOM 3500 C CA . ASN A 1 460 ? 17.104 3.215 -3.945 1.00 88.31 460 ASN A CA 1
ATOM 3501 C C . ASN A 1 460 ? 16.578 3.043 -5.374 1.00 88.31 460 ASN A C 1
ATOM 3503 O O . ASN A 1 460 ? 16.367 4.048 -6.030 1.00 88.31 460 ASN A O 1
ATOM 3507 N N . CYS A 1 461 ? 16.347 1.822 -5.856 1.00 90.75 461 CYS A N 1
ATOM 3508 C CA . CYS A 1 461 ? 15.767 1.583 -7.182 1.00 90.75 461 CYS A CA 1
ATOM 3509 C C . CYS A 1 461 ? 14.381 0.947 -7.022 1.00 90.75 461 CYS A C 1
ATOM 3511 O O . CYS A 1 461 ? 14.277 -0.132 -6.432 1.00 90.75 461 CYS A O 1
ATOM 3513 N N . TRP A 1 462 ? 13.343 1.596 -7.554 1.00 91.25 462 TRP A N 1
ATOM 3514 C CA . TRP A 1 462 ? 11.960 1.128 -7.444 1.00 91.25 462 TRP A CA 1
ATOM 3515 C C . TRP A 1 462 ? 11.168 1.466 -8.704 1.00 91.25 462 TRP A C 1
ATOM 3517 O O . TRP A 1 462 ? 10.613 2.550 -8.823 1.00 91.25 462 TRP A O 1
ATOM 3527 N N . GLY A 1 463 ? 11.119 0.541 -9.653 1.00 91.44 463 GLY A N 1
ATOM 3528 C CA . GLY A 1 463 ? 10.552 0.776 -10.975 1.00 91.44 463 GLY A CA 1
ATOM 3529 C C . GLY A 1 463 ? 11.521 0.310 -12.045 1.00 91.44 463 GLY A C 1
ATOM 3530 O O . GLY A 1 463 ? 12.658 0.774 -12.115 1.00 91.44 463 GLY A O 1
ATOM 3531 N N . PHE A 1 464 ? 11.061 -0.617 -12.875 1.00 95.38 464 PHE A N 1
ATOM 3532 C CA . PHE A 1 464 ? 11.850 -1.227 -13.932 1.00 95.38 464 PHE A CA 1
ATOM 3533 C C . PHE A 1 464 ? 10.942 -1.653 -15.082 1.00 95.38 464 PHE A C 1
ATOM 3535 O O . PHE A 1 464 ? 9.883 -2.250 -14.860 1.00 95.38 464 PHE A O 1
ATOM 3542 N N . GLU A 1 465 ? 11.387 -1.369 -16.300 1.00 95.44 465 GLU A N 1
ATOM 3543 C CA . GLU A 1 465 ? 10.756 -1.826 -17.529 1.00 95.44 465 GLU A CA 1
ATOM 3544 C C . GLU A 1 465 ? 11.831 -2.228 -18.537 1.00 95.44 465 GLU A C 1
ATOM 3546 O O . GLU A 1 465 ? 12.889 -1.598 -18.633 1.00 95.44 465 GLU A O 1
ATOM 3551 N N . MET A 1 466 ? 11.539 -3.286 -19.288 1.00 95.81 466 MET A N 1
ATOM 3552 C CA . MET A 1 466 ? 12.324 -3.680 -20.446 1.00 95.81 466 MET A CA 1
ATOM 3553 C C . MET A 1 466 ? 11.423 -3.577 -21.669 1.00 95.81 466 MET A C 1
ATOM 3555 O O . MET A 1 466 ? 10.358 -4.192 -21.691 1.00 95.81 466 MET A O 1
ATOM 3559 N N . THR A 1 467 ? 11.848 -2.811 -22.666 1.00 95.12 467 THR A N 1
ATOM 3560 C CA . THR A 1 467 ? 11.106 -2.684 -23.922 1.00 95.12 467 THR A CA 1
ATOM 3561 C C . THR A 1 467 ? 11.193 -3.962 -24.754 1.00 95.12 467 THR A C 1
ATOM 3563 O O . THR A 1 467 ? 12.045 -4.830 -24.536 1.00 95.12 467 THR A O 1
ATOM 3566 N N . SER A 1 468 ? 10.312 -4.080 -25.742 1.00 93.56 468 SER A N 1
ATOM 3567 C CA . SER A 1 468 ? 10.213 -5.221 -26.652 1.00 93.56 468 SER A CA 1
ATOM 3568 C C . SER A 1 468 ? 11.483 -5.479 -27.474 1.00 93.56 468 SER A C 1
ATOM 3570 O O . SER A 1 468 ? 11.704 -6.607 -27.919 1.00 93.56 468 SER A O 1
ATOM 3572 N N . ASP A 1 469 ? 12.339 -4.468 -27.642 1.00 92.94 469 ASP A N 1
ATOM 3573 C CA . ASP A 1 469 ? 13.662 -4.553 -28.268 1.00 92.94 469 ASP A CA 1
ATOM 3574 C C . ASP A 1 469 ? 14.826 -4.727 -27.269 1.00 92.94 469 ASP A C 1
ATOM 3576 O O . ASP A 1 469 ? 15.972 -4.895 -27.689 1.00 92.94 469 ASP A O 1
ATOM 3580 N N . GLY A 1 470 ? 14.534 -4.806 -25.966 1.00 93.69 470 GLY A N 1
ATOM 3581 C CA . GLY A 1 470 ? 15.489 -5.160 -24.914 1.00 93.69 470 GLY A CA 1
ATOM 3582 C C . GLY A 1 470 ? 16.166 -3.981 -24.211 1.00 93.69 470 GLY A C 1
ATOM 3583 O O . GLY A 1 470 ? 17.109 -4.204 -23.448 1.00 93.69 470 GLY A O 1
ATOM 3584 N N . GLU A 1 471 ? 15.709 -2.748 -24.431 1.00 95.44 471 GLU A N 1
ATOM 3585 C CA . GLU A 1 471 ? 16.239 -1.563 -23.751 1.00 95.44 471 GLU A CA 1
ATOM 3586 C C . GLU A 1 471 ? 15.747 -1.520 -22.297 1.00 95.44 471 GLU A C 1
ATOM 3588 O O . GLU A 1 471 ? 14.605 -1.864 -21.989 1.00 95.44 471 GLU A O 1
ATOM 3593 N N . LEU A 1 472 ? 16.624 -1.113 -21.376 1.00 96.56 472 LEU A N 1
ATOM 3594 C CA . LEU A 1 472 ? 16.394 -1.240 -19.933 1.00 96.56 472 LEU A CA 1
ATOM 3595 C C . LEU A 1 472 ? 16.197 0.128 -19.283 1.00 96.56 472 LEU A C 1
ATOM 3597 O O . LEU A 1 472 ? 17.156 0.897 -19.144 1.00 96.56 472 LEU A O 1
ATOM 3601 N N . PHE A 1 473 ? 14.977 0.401 -18.821 1.00 96.81 473 PHE A N 1
ATOM 3602 C CA . PHE A 1 473 ? 14.610 1.645 -18.149 1.00 96.81 473 PHE A CA 1
ATOM 3603 C C . PHE A 1 473 ? 14.279 1.420 -16.678 1.00 96.81 473 PHE A C 1
ATOM 3605 O O . PHE A 1 473 ? 13.721 0.395 -16.293 1.00 96.81 473 PHE A O 1
ATOM 3612 N N . PHE A 1 474 ? 14.616 2.394 -15.837 1.00 95.12 474 PHE A N 1
ATOM 3613 C CA . PHE A 1 474 ? 14.343 2.335 -14.402 1.00 95.12 474 PHE A CA 1
ATOM 3614 C C . PHE A 1 474 ? 14.335 3.733 -13.773 1.00 95.12 474 PHE A C 1
ATOM 3616 O O . PHE A 1 474 ? 14.819 4.694 -14.380 1.00 95.12 474 PHE A O 1
ATOM 3623 N N . THR A 1 475 ? 13.795 3.838 -12.557 1.00 92.44 475 THR A N 1
ATOM 3624 C CA . THR A 1 475 ? 13.774 5.064 -11.738 1.00 92.44 475 THR A CA 1
ATOM 3625 C C . THR A 1 475 ? 14.659 4.921 -10.500 1.00 92.44 475 THR A C 1
ATOM 3627 O O . THR A 1 475 ? 15.017 3.813 -10.081 1.00 92.44 475 THR A O 1
ATOM 3630 N N . GLN A 1 476 ? 15.032 6.057 -9.899 1.00 91.00 476 GLN A N 1
ATOM 3631 C CA . GLN A 1 476 ? 15.709 6.072 -8.608 1.00 91.00 476 GLN A CA 1
ATOM 3632 C C . GLN A 1 476 ? 15.027 7.058 -7.649 1.00 91.00 476 GLN A C 1
ATOM 3634 O O . GLN A 1 476 ? 15.303 8.262 -7.703 1.00 91.00 476 GLN A O 1
ATOM 3639 N N . PRO A 1 477 ? 14.191 6.567 -6.719 1.00 89.06 477 PRO A N 1
ATOM 3640 C CA . PRO A 1 477 ? 13.786 7.345 -5.559 1.00 89.06 477 PRO A CA 1
ATOM 3641 C C . PRO A 1 477 ? 14.965 8.011 -4.826 1.00 89.06 477 PRO A C 1
ATOM 3643 O O . PRO A 1 477 ? 16.120 7.585 -4.901 1.00 89.06 477 PRO A O 1
ATOM 3646 N N . THR A 1 478 ? 14.644 9.069 -4.086 1.00 84.94 478 THR A N 1
ATOM 3647 C CA . THR A 1 478 ? 15.495 9.843 -3.167 1.00 84.94 478 THR A CA 1
ATOM 3648 C C . THR A 1 478 ? 16.684 10.581 -3.798 1.00 84.94 478 THR A C 1
ATOM 3650 O O . THR A 1 478 ? 17.491 11.164 -3.073 1.00 84.94 478 THR A O 1
ATOM 3653 N N . SER A 1 479 ? 16.840 10.578 -5.128 1.00 86.75 479 SER A N 1
ATOM 3654 C CA . SER A 1 479 ? 17.936 11.285 -5.824 1.00 86.75 479 SER A CA 1
ATOM 3655 C C . SER A 1 479 ? 17.478 12.395 -6.772 1.00 86.75 479 SER A C 1
ATOM 3657 O O . SER A 1 479 ? 18.286 13.252 -7.153 1.00 86.75 479 SER A O 1
ATOM 3659 N N . GLY A 1 480 ? 16.201 12.374 -7.167 1.00 87.81 480 GLY A N 1
ATOM 3660 C CA . GLY A 1 480 ? 15.662 13.188 -8.252 1.00 87.81 480 GLY A CA 1
ATOM 3661 C C . GLY A 1 480 ? 16.063 12.708 -9.652 1.00 87.81 480 GLY A C 1
ATOM 3662 O O . GLY A 1 480 ? 15.778 13.418 -10.617 1.00 87.81 480 GLY A O 1
ATOM 3663 N N . ASP A 1 481 ? 16.730 11.555 -9.784 1.00 92.31 481 ASP A N 1
ATOM 3664 C CA . ASP A 1 481 ? 16.971 10.900 -11.075 1.00 92.31 481 ASP A CA 1
ATOM 3665 C C . ASP A 1 481 ? 15.672 10.200 -11.512 1.00 92.31 481 ASP A C 1
ATOM 3667 O O . ASP A 1 481 ? 15.213 9.259 -10.866 1.00 92.31 481 ASP A O 1
ATOM 3671 N N . LEU A 1 482 ? 15.066 10.683 -12.598 1.00 93.00 482 LEU A N 1
ATOM 3672 C CA . LEU A 1 482 ? 13.720 10.283 -13.005 1.00 93.00 482 LEU A CA 1
ATOM 3673 C C . LEU A 1 482 ? 13.746 9.199 -14.078 1.00 93.00 482 LEU A C 1
ATOM 3675 O O . LEU A 1 482 ? 13.357 8.069 -13.823 1.00 93.00 482 LEU A O 1
ATOM 3679 N N . VAL A 1 483 ? 14.227 9.543 -15.275 1.00 95.44 483 VAL A N 1
ATOM 3680 C CA . VAL A 1 483 ? 14.267 8.619 -16.413 1.00 95.44 483 VAL A CA 1
ATOM 3681 C C . VAL A 1 483 ? 15.707 8.199 -16.644 1.00 95.44 483 VAL A C 1
ATOM 3683 O O . VAL A 1 483 ? 16.565 9.035 -16.958 1.00 95.44 483 VAL A O 1
ATOM 3686 N N . MET A 1 484 ? 15.974 6.905 -16.501 1.00 95.12 484 MET A N 1
ATOM 3687 C CA . MET A 1 484 ? 17.298 6.333 -16.715 1.00 95.12 484 MET A CA 1
ATOM 3688 C C . MET A 1 484 ? 17.250 5.187 -17.704 1.00 95.12 484 MET A C 1
ATOM 3690 O O . MET A 1 484 ? 16.247 4.491 -17.808 1.00 95.12 484 MET A O 1
ATOM 3694 N N . HIS A 1 485 ? 18.359 5.009 -18.411 1.00 96.88 485 HIS A N 1
ATOM 3695 C CA . HIS A 1 485 ? 18.526 3.979 -19.423 1.00 96.88 485 HIS A CA 1
ATOM 3696 C C . HIS A 1 485 ? 19.890 3.299 -19.255 1.00 96.88 485 HIS A C 1
ATOM 3698 O O . HIS A 1 485 ? 20.878 3.987 -18.979 1.00 96.88 485 HIS A O 1
ATOM 3704 N N . VAL A 1 486 ? 19.958 1.976 -19.421 1.00 96.12 486 VAL A N 1
ATOM 3705 C CA . VAL A 1 486 ? 21.213 1.202 -19.440 1.00 96.12 486 VAL A CA 1
ATOM 3706 C C . VAL A 1 486 ? 21.585 0.856 -20.887 1.00 96.12 486 VAL A C 1
ATOM 3708 O O . VAL A 1 486 ? 21.177 -0.193 -21.376 1.00 96.12 486 VAL A O 1
ATOM 3711 N N . PRO A 1 487 ? 22.382 1.695 -21.580 1.00 93.31 487 PRO A N 1
ATOM 3712 C CA . PRO A 1 487 ? 22.785 1.430 -22.965 1.00 93.31 487 PRO A CA 1
ATOM 3713 C C . PRO A 1 487 ? 23.722 0.223 -23.122 1.00 93.31 487 PRO A C 1
ATOM 3715 O O . PRO A 1 487 ? 23.829 -0.347 -24.204 1.00 93.31 487 PRO A O 1
ATOM 3718 N N . VAL A 1 488 ? 24.470 -0.144 -22.077 1.00 92.44 488 VAL A N 1
ATOM 3719 C CA . VAL A 1 488 ? 25.397 -1.281 -22.106 1.00 92.44 488 VAL A CA 1
ATOM 3720 C C . VAL A 1 488 ? 25.587 -1.833 -20.699 1.00 92.44 488 VAL A C 1
ATOM 3722 O O . VAL A 1 488 ? 25.767 -1.071 -19.760 1.00 92.44 488 VAL A O 1
ATOM 3725 N N . SER A 1 489 ? 25.563 -3.158 -20.536 1.00 93.50 489 SER A N 1
ATOM 3726 C CA . SER A 1 489 ? 25.758 -3.785 -19.220 1.00 93.50 489 SER A CA 1
ATOM 3727 C C . SER A 1 489 ? 27.185 -3.618 -18.686 1.00 93.50 489 SER A C 1
ATOM 3729 O O . SER A 1 489 ? 28.150 -3.577 -19.456 1.00 93.50 489 SER A O 1
ATOM 3731 N N . ASP A 1 490 ? 27.335 -3.641 -17.358 1.00 93.62 490 ASP A N 1
ATOM 3732 C CA . ASP A 1 490 ? 28.642 -3.621 -16.682 1.00 93.62 490 ASP A CA 1
ATOM 3733 C C . ASP A 1 490 ? 29.557 -4.743 -17.173 1.00 93.62 490 ASP A C 1
ATOM 3735 O O . ASP A 1 490 ? 30.764 -4.556 -17.323 1.00 93.62 490 ASP A O 1
ATOM 3739 N N . ARG A 1 491 ? 28.983 -5.917 -17.460 1.00 91.44 491 ARG A N 1
ATOM 3740 C CA . ARG A 1 491 ? 29.727 -7.066 -17.975 1.00 91.44 491 ARG A CA 1
ATOM 3741 C C . ARG A 1 491 ? 30.370 -6.760 -19.327 1.00 91.44 491 ARG A C 1
ATOM 3743 O O . ARG A 1 491 ? 31.562 -7.004 -19.489 1.00 91.44 491 ARG A O 1
ATOM 3750 N N . ILE A 1 492 ? 29.604 -6.229 -20.282 1.00 92.25 492 ILE A N 1
ATOM 3751 C CA . ILE A 1 492 ? 30.125 -5.892 -21.617 1.00 92.25 492 ILE A CA 1
ATOM 3752 C C . ILE A 1 492 ? 31.169 -4.776 -21.506 1.00 92.25 492 ILE A C 1
ATOM 3754 O O . ILE A 1 492 ? 32.204 -4.833 -22.173 1.00 92.25 492 ILE A O 1
ATOM 3758 N N . MET A 1 493 ? 30.944 -3.790 -20.631 1.00 92.81 493 MET A N 1
ATOM 3759 C CA . MET A 1 493 ? 31.944 -2.756 -20.358 1.00 92.81 493 MET A CA 1
ATOM 3760 C C . MET A 1 493 ? 33.252 -3.357 -19.831 1.00 92.81 493 MET A C 1
ATOM 3762 O O . MET A 1 493 ? 34.316 -3.052 -20.373 1.00 92.81 493 MET A O 1
ATOM 3766 N N . ALA A 1 494 ? 33.172 -4.259 -18.849 1.00 91.81 494 ALA A N 1
ATOM 3767 C CA . ALA A 1 494 ? 34.325 -4.945 -18.270 1.00 91.81 494 ALA A CA 1
ATOM 3768 C C . ALA A 1 494 ? 35.075 -5.813 -19.293 1.00 91.81 494 ALA A C 1
ATOM 3770 O O . ALA A 1 494 ? 36.304 -5.753 -19.365 1.00 91.81 494 ALA A O 1
ATOM 3771 N N . GLU A 1 495 ? 34.357 -6.577 -20.123 1.00 93.56 495 GLU A N 1
ATOM 3772 C CA . GLU A 1 495 ? 34.934 -7.361 -21.226 1.00 93.56 495 GLU A CA 1
ATOM 3773 C C . GLU A 1 495 ? 35.648 -6.460 -22.253 1.00 93.56 495 GLU A C 1
ATOM 3775 O O . GLU A 1 495 ? 36.684 -6.837 -22.803 1.00 93.56 495 GLU A O 1
ATOM 3780 N N . GLY A 1 496 ? 35.142 -5.240 -22.460 1.00 92.75 496 GLY A N 1
ATOM 3781 C CA . GLY A 1 496 ? 35.761 -4.201 -23.286 1.00 92.75 496 GLY A CA 1
ATOM 3782 C C . GLY A 1 496 ? 36.919 -3.441 -22.625 1.00 92.75 496 GLY A C 1
ATOM 3783 O O . GLY A 1 496 ? 37.485 -2.544 -23.250 1.00 92.75 496 GLY A O 1
ATOM 3784 N N . GLY A 1 497 ? 37.286 -3.763 -21.379 1.00 92.81 497 GLY A N 1
ATOM 3785 C CA . GLY A 1 497 ? 38.343 -3.074 -20.631 1.00 92.81 497 GLY A CA 1
ATOM 3786 C C . GLY A 1 497 ? 37.936 -1.716 -20.040 1.00 92.81 497 GLY A C 1
ATOM 3787 O O . GLY A 1 497 ? 38.810 -0.945 -19.639 1.00 92.81 497 GLY A O 1
ATOM 3788 N N . MET A 1 498 ? 36.635 -1.421 -19.983 1.00 87.06 498 MET A N 1
ATOM 3789 C CA . MET A 1 498 ? 36.047 -0.268 -19.289 1.00 87.06 498 MET A CA 1
ATOM 3790 C C . MET A 1 498 ? 35.555 -0.696 -17.900 1.00 87.06 498 MET A C 1
ATOM 3792 O O . MET A 1 498 ? 35.265 -1.866 -17.674 1.00 87.06 498 MET A O 1
ATOM 3796 N N . GLY A 1 499 ? 35.472 0.219 -16.934 1.00 74.12 499 GLY A N 1
ATOM 3797 C CA . GLY A 1 499 ? 35.074 -0.193 -15.576 1.00 74.12 499 GLY A CA 1
ATOM 3798 C C . GLY A 1 499 ? 35.105 0.885 -14.504 1.00 74.12 499 GLY A C 1
ATOM 3799 O O . GLY A 1 499 ? 35.022 0.571 -13.318 1.00 74.12 499 GLY A O 1
ATOM 3800 N N . ARG A 1 500 ? 35.274 2.152 -14.892 1.00 78.69 500 ARG A N 1
ATOM 3801 C CA . ARG A 1 500 ? 35.111 3.302 -13.984 1.00 78.69 500 ARG A CA 1
ATOM 3802 C C . ARG A 1 500 ? 33.903 4.154 -14.351 1.00 78.69 500 ARG A C 1
ATOM 3804 O O . ARG A 1 500 ? 33.466 4.975 -13.551 1.00 78.69 500 ARG A O 1
ATOM 3811 N N . GLU A 1 501 ? 33.415 3.984 -15.565 1.00 88.06 501 GLU A N 1
ATOM 3812 C CA . GLU A 1 501 ? 32.285 4.672 -16.148 1.00 88.06 501 GLU A CA 1
ATOM 3813 C C . GLU A 1 501 ? 30.982 3.955 -15.757 1.00 88.06 501 GLU A C 1
ATOM 3815 O O . GLU A 1 501 ? 30.969 2.726 -15.682 1.00 88.06 501 GLU A O 1
ATOM 3820 N N . PRO A 1 502 ? 29.889 4.692 -15.504 1.00 90.69 502 PRO A N 1
ATOM 3821 C CA . PRO A 1 502 ? 28.590 4.077 -15.270 1.00 90.69 502 PRO A CA 1
ATOM 3822 C C . PRO A 1 502 ? 28.049 3.432 -16.555 1.00 90.69 502 PRO A C 1
ATOM 3824 O O . PRO A 1 502 ? 28.115 4.029 -17.629 1.00 90.69 502 PRO A O 1
ATOM 3827 N N . SER A 1 503 ? 27.447 2.252 -16.419 1.00 93.56 503 SER A N 1
ATOM 3828 C CA . SER A 1 503 ? 26.681 1.551 -17.466 1.00 93.56 503 SER A CA 1
ATOM 3829 C C . SER A 1 503 ? 25.321 2.184 -17.767 1.00 93.56 503 SER A C 1
ATOM 3831 O O . SER A 1 503 ? 24.642 1.790 -18.711 1.00 93.56 503 SER A O 1
ATOM 3833 N N . TRP A 1 504 ? 24.917 3.179 -16.978 1.00 93.44 504 TRP A N 1
ATOM 3834 C CA . TRP A 1 504 ? 23.630 3.860 -17.051 1.00 93.44 504 TRP A CA 1
ATOM 3835 C C . TRP A 1 504 ? 23.775 5.333 -17.441 1.00 93.44 504 TRP A C 1
ATOM 3837 O O . TRP A 1 504 ? 24.790 5.983 -17.186 1.00 93.44 504 TRP A O 1
ATOM 3847 N N . ASN A 1 505 ? 22.704 5.885 -18.005 1.00 94.12 505 ASN A N 1
ATOM 3848 C CA . ASN A 1 505 ? 22.549 7.298 -18.320 1.00 94.12 505 ASN A CA 1
ATOM 3849 C C . ASN A 1 505 ? 21.299 7.861 -17.632 1.00 94.12 505 ASN A C 1
ATOM 3851 O O . ASN A 1 505 ? 20.209 7.319 -17.804 1.00 94.12 505 ASN A O 1
ATOM 3855 N N . VAL A 1 506 ? 21.444 8.971 -16.902 1.00 94.44 506 VAL A N 1
ATOM 3856 C CA . VAL A 1 506 ? 20.307 9.728 -16.351 1.00 94.44 506 VAL A CA 1
ATOM 3857 C C . VAL A 1 506 ? 19.880 10.760 -17.389 1.00 94.44 506 VAL A C 1
ATOM 3859 O O . VAL A 1 506 ? 20.561 11.765 -17.587 1.00 94.44 506 VAL A O 1
ATOM 3862 N N . MET A 1 507 ? 18.759 10.511 -18.063 1.00 95.31 507 MET A N 1
ATOM 3863 C CA . MET A 1 507 ? 18.232 11.408 -19.097 1.00 95.31 507 MET A CA 1
ATOM 3864 C C . MET A 1 507 ? 17.514 12.608 -18.487 1.00 95.31 507 MET A C 1
ATOM 3866 O O . MET A 1 507 ? 17.612 13.718 -19.007 1.00 95.31 507 MET A O 1
ATOM 3870 N N . VAL A 1 508 ? 16.815 12.388 -17.371 1.00 95.19 508 VAL A N 1
ATOM 3871 C CA . VAL A 1 508 ? 16.061 13.427 -16.666 1.00 95.19 508 VAL A CA 1
ATOM 3872 C C . VAL A 1 508 ? 16.444 13.423 -15.200 1.00 95.19 508 VAL A C 1
ATOM 3874 O O . VAL A 1 508 ? 16.362 12.396 -14.530 1.00 95.19 508 VAL A O 1
ATOM 3877 N N . ARG A 1 509 ? 16.834 14.597 -14.700 1.00 94.38 509 ARG A N 1
ATOM 3878 C CA . ARG A 1 509 ? 17.216 14.813 -13.308 1.00 94.38 509 ARG A CA 1
ATOM 3879 C C . ARG A 1 509 ? 16.605 16.104 -12.780 1.00 94.38 509 ARG A C 1
ATOM 3881 O O . ARG A 1 509 ? 16.650 17.122 -13.466 1.00 94.38 509 ARG A O 1
ATOM 3888 N N . LEU A 1 510 ? 16.090 16.060 -11.553 1.00 93.81 510 LEU A N 1
ATOM 3889 C CA . LEU A 1 510 ? 15.474 17.188 -10.847 1.00 93.81 510 LEU A CA 1
ATOM 3890 C C . LEU A 1 510 ? 14.356 17.872 -11.659 1.00 93.81 510 LEU A C 1
ATOM 3892 O O . LEU A 1 510 ? 14.259 19.102 -11.695 1.00 93.81 510 LEU A O 1
ATOM 3896 N N . ARG A 1 511 ? 13.532 17.075 -12.356 1.00 94.31 511 ARG A N 1
ATOM 3897 C CA . ARG A 1 511 ? 12.389 17.582 -13.124 1.00 94.31 511 ARG A CA 1
ATOM 3898 C C . ARG A 1 511 ? 11.383 18.234 -12.168 1.00 94.31 511 ARG A C 1
ATOM 3900 O O . ARG A 1 511 ? 10.911 17.560 -11.254 1.00 94.31 511 ARG A O 1
ATOM 3907 N N . PRO A 1 512 ? 10.996 19.502 -12.395 1.00 94.00 512 PRO A N 1
ATOM 3908 C CA . PRO A 1 512 ? 9.961 20.124 -11.586 1.00 94.00 512 PRO A CA 1
ATOM 3909 C C . PRO A 1 512 ? 8.624 19.395 -11.729 1.00 94.00 512 PRO A C 1
ATOM 3911 O O . PRO A 1 512 ? 8.148 19.197 -12.850 1.00 94.00 512 PRO A O 1
ATOM 3914 N N . VAL A 1 513 ? 8.012 19.058 -10.597 1.00 93.44 513 VAL A N 1
ATOM 3915 C CA . VAL A 1 513 ? 6.660 18.484 -10.542 1.00 93.44 513 VAL A CA 1
ATOM 3916 C C . VAL A 1 513 ? 5.602 19.588 -10.472 1.00 93.44 513 VAL A C 1
ATOM 3918 O O . VAL A 1 513 ? 5.855 20.682 -9.952 1.00 93.44 513 VAL A O 1
ATOM 3921 N N . LYS A 1 514 ? 4.408 19.313 -11.001 1.00 93.56 514 LYS A N 1
ATOM 3922 C CA . LYS A 1 514 ? 3.250 20.223 -11.026 1.00 93.56 514 LYS A CA 1
ATOM 3923 C C . LYS A 1 514 ? 2.006 19.586 -10.379 1.00 93.56 514 LYS A C 1
ATOM 3925 O O . LYS A 1 514 ? 1.026 19.328 -11.077 1.00 93.56 514 LYS A O 1
ATOM 3930 N N . PRO A 1 515 ? 2.021 19.328 -9.060 1.00 94.62 515 PRO A N 1
ATOM 3931 C CA . PRO A 1 515 ? 0.862 18.775 -8.363 1.00 94.62 515 PRO A CA 1
ATOM 3932 C C . PRO A 1 515 ? -0.318 19.758 -8.344 1.00 94.62 515 PRO A C 1
ATOM 3934 O O . PRO A 1 515 ? -0.150 20.962 -8.545 1.00 94.62 515 PRO A O 1
ATOM 3937 N N . LEU A 1 516 ? -1.521 19.254 -8.048 1.00 95.31 516 LEU A N 1
ATOM 3938 C CA . LEU A 1 516 ? -2.709 20.102 -7.855 1.00 95.31 516 LEU A CA 1
ATOM 3939 C C . LEU A 1 516 ? -2.721 20.836 -6.509 1.00 95.31 516 LEU A C 1
ATOM 3941 O O . LEU A 1 516 ? -3.532 21.745 -6.312 1.00 95.31 516 LEU A O 1
ATOM 3945 N N . MET A 1 517 ? -1.888 20.402 -5.568 1.00 91.12 517 MET A N 1
ATOM 3946 C CA . MET A 1 517 ? -1.744 20.987 -4.238 1.00 91.12 517 MET A CA 1
ATOM 3947 C C . MET A 1 517 ? -0.622 22.023 -4.205 1.00 91.12 517 MET A C 1
ATOM 3949 O O . MET A 1 517 ? 0.336 21.945 -4.977 1.00 91.12 517 MET A O 1
ATOM 3953 N N . SER A 1 518 ? -0.726 22.993 -3.297 1.00 88.38 518 SER A N 1
ATOM 3954 C CA . SER A 1 518 ? 0.371 23.920 -3.031 1.00 88.38 518 SER A CA 1
ATOM 3955 C C . SER A 1 518 ? 1.517 23.221 -2.290 1.00 88.38 518 SER A C 1
ATOM 3957 O O . SER A 1 518 ? 1.338 22.181 -1.655 1.00 88.38 518 SER A O 1
ATOM 3959 N N . TRP A 1 519 ? 2.720 23.798 -2.349 1.00 83.38 519 TRP A N 1
ATOM 3960 C CA . TRP A 1 519 ? 3.856 23.255 -1.600 1.00 83.38 519 TRP A CA 1
ATOM 3961 C C . TRP A 1 519 ? 3.660 23.368 -0.093 1.00 83.38 519 TRP A C 1
ATOM 3963 O O . TRP A 1 519 ? 4.159 22.518 0.630 1.00 83.38 519 TRP A O 1
ATOM 3973 N N . GLU A 1 520 ? 2.928 24.376 0.379 1.00 78.56 520 GLU A N 1
ATOM 3974 C CA . GLU A 1 520 ? 2.533 24.481 1.783 1.00 78.56 520 GLU A CA 1
ATOM 3975 C C . GLU A 1 520 ? 1.644 23.295 2.180 1.00 78.56 520 GLU A C 1
ATOM 3977 O O . GLU A 1 520 ? 1.976 22.594 3.132 1.00 78.56 520 GLU A O 1
ATOM 3982 N N . GLU A 1 521 ? 0.604 22.993 1.389 1.00 79.56 521 GLU A N 1
ATOM 3983 C CA . GLU A 1 521 ? -0.280 21.837 1.614 1.00 79.56 521 GLU A CA 1
ATOM 3984 C C . GLU A 1 521 ? 0.505 20.514 1.631 1.00 79.56 521 GLU A C 1
ATOM 3986 O O . GLU A 1 521 ? 0.272 19.658 2.485 1.00 79.56 521 GLU A O 1
ATOM 3991 N N . ILE A 1 522 ? 1.455 20.346 0.706 1.00 79.12 522 ILE A N 1
ATOM 3992 C CA . ILE A 1 522 ? 2.279 19.137 0.611 1.00 79.12 522 ILE A CA 1
ATOM 3993 C C . ILE A 1 522 ? 3.254 19.050 1.783 1.00 79.12 522 ILE A C 1
ATOM 3995 O O . ILE A 1 522 ? 3.285 18.023 2.442 1.00 79.12 522 ILE A O 1
ATOM 3999 N N . VAL A 1 523 ? 4.029 20.098 2.078 1.00 70.88 523 VAL A N 1
ATOM 4000 C CA . VAL A 1 523 ? 5.087 20.070 3.107 1.00 70.88 523 VAL A CA 1
ATOM 4001 C C . VAL A 1 523 ? 4.517 19.923 4.517 1.00 70.88 523 VAL A C 1
ATOM 4003 O O . VAL A 1 523 ? 5.118 19.239 5.344 1.00 70.88 523 VAL A O 1
ATOM 4006 N N . GLU A 1 524 ? 3.353 20.514 4.797 1.00 64.56 524 GLU A N 1
ATOM 4007 C CA . GLU A 1 524 ? 2.644 20.307 6.069 1.00 64.56 524 GLU A CA 1
ATOM 4008 C C . GLU A 1 524 ? 2.221 18.848 6.263 1.00 64.56 524 GLU A C 1
ATOM 4010 O O . GLU A 1 524 ? 2.118 18.363 7.393 1.00 64.56 524 GLU A O 1
ATOM 4015 N N . ASN A 1 525 ? 2.018 18.129 5.160 1.00 62.12 525 ASN A N 1
ATOM 4016 C CA . ASN A 1 525 ? 1.605 16.742 5.184 1.00 62.12 525 ASN A CA 1
ATOM 4017 C C . ASN A 1 525 ? 2.762 15.759 4.976 1.00 62.12 525 ASN A C 1
ATOM 4019 O O . ASN A 1 525 ? 2.689 14.641 5.478 1.00 62.12 525 ASN A O 1
ATOM 4023 N N . GLN A 1 526 ? 3.824 16.132 4.262 1.00 67.56 526 GLN A N 1
ATOM 4024 C CA . GLN A 1 526 ? 4.835 15.214 3.741 1.00 67.56 526 GLN A CA 1
ATOM 4025 C C . GLN A 1 526 ? 6.189 15.903 3.513 1.00 67.56 526 GLN A C 1
ATOM 4027 O O . GLN A 1 526 ? 6.286 16.845 2.725 1.00 67.56 526 GLN A O 1
ATOM 4032 N N . PRO A 1 527 ? 7.273 15.428 4.144 1.00 64.06 527 PRO A N 1
ATOM 4033 C CA . PRO A 1 527 ? 8.601 15.954 3.919 1.00 64.06 527 PRO A CA 1
ATOM 4034 C C . PRO A 1 527 ? 9.200 15.265 2.703 1.00 64.06 527 PRO A C 1
ATOM 4036 O O . PRO A 1 527 ? 9.349 14.051 2.652 1.00 64.06 527 PRO A O 1
ATOM 4039 N N . ASN A 1 528 ? 9.567 16.068 1.722 1.00 71.62 528 ASN A N 1
ATOM 4040 C CA . ASN A 1 528 ? 10.165 15.583 0.493 1.00 71.62 528 ASN A CA 1
ATOM 4041 C C . ASN A 1 528 ? 11.688 15.675 0.587 1.00 71.62 528 ASN A C 1
ATOM 4043 O O . ASN A 1 528 ? 12.215 16.754 0.870 1.00 71.62 528 ASN A O 1
ATOM 4047 N N . ASP A 1 529 ? 12.393 14.573 0.308 1.00 77.56 529 ASP A N 1
ATOM 4048 C CA . ASP A 1 529 ? 13.861 14.576 0.214 1.00 77.56 529 ASP A CA 1
ATOM 4049 C C . ASP A 1 529 ? 14.329 15.516 -0.907 1.00 77.56 529 ASP A C 1
ATOM 4051 O O . ASP A 1 529 ? 15.386 16.144 -0.814 1.00 77.56 529 ASP A O 1
ATOM 4055 N N . VAL A 1 530 ? 13.502 15.664 -1.949 1.00 83.62 530 VAL A N 1
ATOM 4056 C CA . VAL A 1 530 ? 13.724 16.576 -3.069 1.00 83.62 530 VAL A CA 1
ATOM 4057 C C . VAL A 1 530 ? 12.501 17.481 -3.256 1.00 83.62 530 VAL A C 1
ATOM 4059 O O . VAL A 1 530 ? 11.625 17.238 -4.082 1.00 83.62 530 VAL A O 1
ATOM 4062 N N . ILE A 1 531 ? 12.432 18.567 -2.487 1.00 83.50 531 ILE A N 1
ATOM 4063 C CA . ILE A 1 531 ? 11.349 19.560 -2.596 1.00 83.50 531 ILE A CA 1
ATOM 4064 C C . ILE A 1 531 ? 11.341 20.188 -3.999 1.00 83.50 531 ILE A C 1
ATOM 4066 O O . ILE A 1 531 ? 12.385 20.592 -4.512 1.00 83.50 531 ILE A O 1
ATOM 4070 N N . GLY A 1 532 ? 10.161 20.327 -4.610 1.00 87.38 532 GLY A N 1
ATOM 4071 C CA . GLY A 1 532 ? 10.028 20.909 -5.951 1.00 87.38 532 GLY A CA 1
ATOM 4072 C C . GLY A 1 532 ? 10.085 19.896 -7.095 1.00 87.38 532 GLY A C 1
ATOM 4073 O O . GLY A 1 532 ? 9.792 20.259 -8.233 1.00 87.38 532 GLY A O 1
ATOM 4074 N N . SER A 1 533 ? 10.472 18.651 -6.814 1.00 91.56 533 SER A N 1
ATOM 4075 C CA . SER A 1 533 ? 10.800 17.622 -7.803 1.00 91.56 533 SER A CA 1
ATOM 4076 C C . SER A 1 533 ? 10.454 16.227 -7.258 1.00 91.56 533 SER A C 1
ATOM 4078 O O . SER A 1 533 ? 9.904 16.087 -6.169 1.00 91.56 533 SER A O 1
ATOM 4080 N N . PHE A 1 534 ? 10.772 15.196 -8.034 1.00 91.69 534 PHE A N 1
ATOM 4081 C CA . PHE A 1 534 ? 10.607 13.794 -7.675 1.00 91.69 534 PHE A CA 1
ATOM 4082 C C . PHE A 1 534 ? 11.437 13.397 -6.449 1.00 91.69 534 PHE A C 1
ATOM 4084 O O . PHE A 1 534 ? 12.663 13.539 -6.448 1.00 91.69 534 PHE A O 1
ATOM 4091 N N . THR A 1 535 ? 10.749 12.884 -5.431 1.00 88.94 535 THR A N 1
ATOM 4092 C CA . THR A 1 535 ? 11.302 12.326 -4.193 1.00 88.94 535 THR A CA 1
ATOM 4093 C C . THR A 1 535 ? 11.219 10.806 -4.191 1.00 88.94 535 THR A C 1
ATOM 4095 O O . THR A 1 535 ? 12.174 10.166 -3.767 1.00 88.94 535 THR A O 1
ATOM 4098 N N . ALA A 1 536 ? 10.130 10.214 -4.673 1.00 90.31 536 ALA A N 1
ATOM 4099 C CA . ALA A 1 536 ? 9.879 8.781 -4.602 1.00 90.31 536 ALA A CA 1
ATOM 4100 C C . ALA A 1 536 ? 9.410 8.192 -5.941 1.00 90.31 536 ALA A C 1
ATOM 4102 O O . ALA A 1 536 ? 8.610 7.263 -5.935 1.00 90.31 536 ALA A O 1
ATOM 4103 N N . ALA A 1 537 ? 9.922 8.713 -7.065 1.00 92.50 537 ALA A N 1
ATOM 4104 C CA . ALA A 1 537 ? 9.602 8.239 -8.414 1.00 92.50 537 ALA A CA 1
ATOM 4105 C C . ALA A 1 537 ? 9.575 6.705 -8.513 1.00 92.50 537 ALA A C 1
ATOM 4107 O O . ALA A 1 537 ? 10.608 6.050 -8.337 1.00 92.50 537 ALA A O 1
ATOM 4108 N N . CYS A 1 538 ? 8.407 6.148 -8.818 1.00 91.94 538 CYS A N 1
ATOM 4109 C CA . CYS A 1 538 ? 8.162 4.713 -8.802 1.00 91.94 538 CYS A CA 1
ATOM 4110 C C . CYS A 1 538 ? 7.306 4.243 -9.980 1.00 91.94 538 CYS A C 1
ATOM 4112 O O . CYS A 1 538 ? 6.457 4.968 -10.497 1.00 91.94 538 CYS A O 1
ATOM 4114 N N . GLY A 1 539 ? 7.574 3.025 -10.450 1.00 93.06 539 GLY A N 1
ATOM 4115 C CA . GLY A 1 539 ? 7.065 2.556 -11.740 1.00 93.06 539 GLY A CA 1
ATOM 4116 C C . GLY A 1 539 ? 7.815 3.192 -12.916 1.00 93.06 539 GLY A C 1
ATOM 4117 O O . GLY A 1 539 ? 8.383 4.280 -12.805 1.00 93.06 539 GLY A O 1
ATOM 4118 N N . ALA A 1 540 ? 7.871 2.486 -14.043 1.00 95.62 540 ALA A N 1
ATOM 4119 C CA . ALA A 1 540 ? 8.704 2.874 -15.185 1.00 95.62 540 ALA A CA 1
ATOM 4120 C C . ALA A 1 540 ? 8.108 2.458 -16.540 1.00 95.62 540 ALA A C 1
ATOM 4122 O O . ALA A 1 540 ? 8.857 2.203 -17.481 1.00 95.62 540 ALA A O 1
ATOM 4123 N N . ALA A 1 541 ? 6.780 2.351 -16.642 1.00 97.12 541 ALA A N 1
ATOM 4124 C CA . ALA A 1 541 ? 6.121 1.852 -17.845 1.00 97.12 541 ALA A CA 1
ATOM 4125 C C . ALA A 1 541 ? 6.508 2.653 -19.098 1.00 97.12 541 ALA A C 1
ATOM 4127 O O . ALA A 1 541 ? 6.334 3.871 -19.152 1.00 97.12 541 ALA A O 1
ATOM 4128 N N . VAL A 1 542 ? 6.971 1.950 -20.130 1.00 97.81 542 VAL A N 1
ATOM 4129 C CA . VAL A 1 542 ? 7.174 2.492 -21.476 1.00 97.81 542 VAL A CA 1
ATOM 4130 C C . VAL A 1 542 ? 6.033 2.000 -22.357 1.00 97.81 542 VAL A C 1
ATOM 4132 O O . VAL A 1 542 ? 5.839 0.799 -22.526 1.00 97.81 542 VAL A O 1
ATOM 4135 N N . TYR A 1 543 ? 5.252 2.921 -22.911 1.00 97.94 543 TYR A N 1
ATOM 4136 C CA . TYR A 1 543 ? 4.164 2.591 -23.822 1.00 97.94 543 TYR A CA 1
ATOM 4137 C C . TYR A 1 543 ? 4.714 2.372 -25.235 1.00 97.94 543 TYR A C 1
ATOM 4139 O O . TYR A 1 543 ? 5.028 3.329 -25.934 1.00 97.94 543 TYR A O 1
ATOM 4147 N N . GLU A 1 544 ? 4.836 1.122 -25.677 1.00 95.56 544 GLU A N 1
ATOM 4148 C CA . GLU A 1 544 ? 5.378 0.774 -27.005 1.00 95.56 544 GLU A CA 1
ATOM 4149 C C . GLU A 1 544 ? 4.306 0.650 -28.104 1.00 95.56 544 GLU A C 1
ATOM 4151 O O . GLU A 1 544 ? 4.621 0.437 -29.276 1.00 95.56 544 GLU A O 1
ATOM 4156 N N . GLY A 1 545 ? 3.033 0.809 -27.742 1.00 91.75 545 GLY A N 1
ATOM 4157 C CA . GLY A 1 545 ? 1.889 0.646 -28.635 1.00 91.75 545 GLY A CA 1
ATOM 4158 C C . GLY A 1 545 ? 0.750 -0.121 -27.967 1.00 91.75 545 GLY A C 1
ATOM 4159 O O . GLY A 1 545 ? 0.862 -0.557 -26.824 1.00 91.75 545 GLY A O 1
ATOM 4160 N N . GLY A 1 546 ? -0.369 -0.268 -28.677 1.00 92.12 546 GLY A N 1
ATOM 4161 C CA . GLY A 1 546 ? -1.588 -0.857 -28.125 1.00 92.12 546 GLY A CA 1
ATOM 4162 C C . GLY A 1 546 ? -2.832 -0.102 -28.578 1.00 92.12 546 GLY A C 1
ATOM 4163 O O . GLY A 1 546 ? -3.021 0.132 -29.772 1.00 92.12 546 GLY A O 1
ATOM 4164 N N . SER A 1 547 ? -3.687 0.267 -27.626 1.00 95.00 547 SER A N 1
ATOM 4165 C CA . SER A 1 547 ? -4.987 0.891 -27.902 1.00 95.00 547 SER A CA 1
ATOM 4166 C C . SER A 1 547 ? -4.934 2.414 -28.091 1.00 95.00 547 SER A C 1
ATOM 4168 O O . SER A 1 547 ? -5.826 2.994 -28.713 1.00 95.00 547 SER A O 1
ATOM 4170 N N . TRP A 1 548 ? -3.906 3.079 -27.558 1.00 97.31 548 TRP A N 1
ATOM 4171 C CA . TRP A 1 548 ? -3.729 4.525 -27.663 1.00 97.31 548 TRP A CA 1
ATOM 4172 C C . TRP A 1 548 ? -3.154 4.931 -29.026 1.00 97.31 548 TRP A C 1
ATOM 4174 O O . TRP A 1 548 ? -2.412 4.159 -29.638 1.00 97.31 548 TRP A O 1
ATOM 4184 N N . PRO A 1 549 ? -3.440 6.160 -29.501 1.00 96.81 549 PRO A N 1
ATOM 4185 C CA . PRO A 1 549 ? -2.873 6.675 -30.746 1.00 96.81 549 PRO A CA 1
ATOM 4186 C C . PRO A 1 549 ? -1.336 6.637 -30.781 1.00 96.81 549 PRO A C 1
ATOM 4188 O O . PRO A 1 549 ? -0.694 6.950 -29.782 1.00 96.81 549 PRO A O 1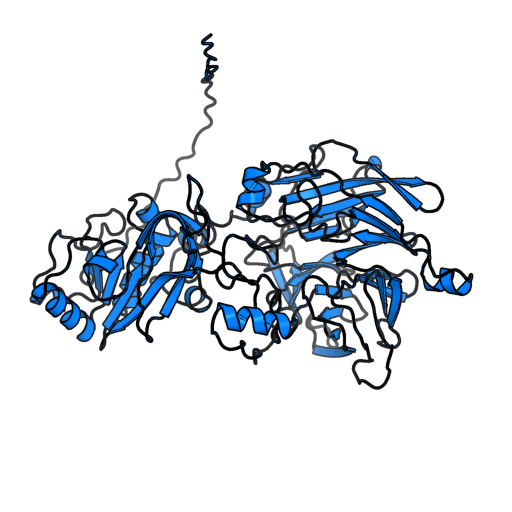
ATOM 4191 N N . GLU A 1 550 ? -0.751 6.390 -31.961 1.00 96.44 550 GLU A N 1
ATOM 4192 C CA . GLU A 1 550 ? 0.705 6.221 -32.174 1.00 96.44 550 GLU A CA 1
ATOM 4193 C C . GLU A 1 550 ? 1.584 7.343 -31.604 1.00 96.44 550 GLU A C 1
ATOM 4195 O O . GLU A 1 550 ? 2.745 7.115 -31.282 1.00 96.44 550 GLU A O 1
ATOM 4200 N N . LYS A 1 551 ? 1.051 8.561 -31.449 1.00 95.94 551 LYS A N 1
ATOM 4201 C CA . LYS A 1 551 ? 1.785 9.684 -30.843 1.00 95.94 551 LYS A CA 1
ATOM 4202 C C . LYS A 1 551 ? 2.208 9.442 -29.389 1.00 95.94 551 LYS A C 1
ATOM 4204 O O . LYS A 1 551 ? 3.006 10.218 -28.885 1.00 95.94 551 LYS A O 1
ATOM 4209 N N . TRP A 1 552 ? 1.619 8.447 -28.725 1.00 97.06 552 TRP A N 1
ATOM 4210 C CA . TRP A 1 552 ? 1.956 8.040 -27.361 1.00 97.06 552 TRP A CA 1
ATOM 4211 C C . TRP A 1 552 ? 3.025 6.950 -27.316 1.00 97.06 552 TRP A C 1
ATOM 4213 O O . TRP A 1 552 ? 3.519 6.647 -26.233 1.00 97.06 552 TRP A O 1
ATOM 4223 N N . ASN A 1 553 ? 3.386 6.359 -28.462 1.00 96.81 553 ASN A N 1
ATOM 4224 C CA . ASN A 1 553 ? 4.442 5.355 -28.524 1.00 96.81 553 ASN A CA 1
ATOM 4225 C C . ASN A 1 553 ? 5.754 5.952 -28.016 1.00 96.81 553 ASN A C 1
ATOM 4227 O O . ASN A 1 553 ? 6.079 7.102 -28.310 1.00 96.81 553 ASN A O 1
ATOM 4231 N N . MET A 1 554 ? 6.513 5.154 -27.274 1.00 97.06 554 MET A N 1
ATOM 4232 C CA . MET A 1 554 ? 7.688 5.572 -26.514 1.00 97.06 554 MET A CA 1
ATOM 4233 C C . MET A 1 554 ? 7.386 6.640 -25.447 1.00 97.06 554 MET A C 1
ATOM 4235 O O . MET A 1 554 ? 8.265 7.411 -25.066 1.00 97.06 554 MET A O 1
ATOM 4239 N N . GLY A 1 555 ? 6.149 6.691 -24.949 1.00 97.94 555 GLY A N 1
ATOM 4240 C CA . GLY A 1 555 ? 5.786 7.461 -23.763 1.00 97.94 555 GLY A CA 1
ATOM 4241 C C . GLY A 1 555 ? 6.240 6.745 -22.492 1.00 97.94 555 GLY A C 1
ATOM 4242 O O . GLY A 1 555 ? 5.914 5.579 -22.286 1.00 97.94 555 GLY A O 1
ATOM 4243 N N . TYR A 1 556 ? 6.991 7.434 -21.641 1.00 98.12 556 TYR A N 1
ATOM 4244 C CA . TYR A 1 556 ? 7.463 6.947 -20.348 1.00 98.12 556 TYR A CA 1
ATOM 4245 C C . TYR A 1 556 ? 6.552 7.462 -19.234 1.00 98.12 556 TYR A C 1
ATOM 4247 O O . TYR A 1 556 ? 6.419 8.676 -19.062 1.00 98.12 556 TYR A O 1
ATOM 4255 N N . PHE A 1 557 ? 5.954 6.551 -18.468 1.00 98.06 557 PHE A N 1
ATOM 4256 C CA . PHE A 1 557 ? 5.006 6.841 -17.397 1.00 98.06 557 PHE A CA 1
ATOM 4257 C C . PHE A 1 557 ? 5.542 6.370 -16.053 1.00 98.06 557 PHE A C 1
ATOM 4259 O O . PHE A 1 557 ? 5.841 5.192 -15.861 1.00 98.06 557 PHE A O 1
ATOM 4266 N N . THR A 1 558 ? 5.604 7.281 -15.093 1.00 97.25 558 THR A N 1
ATOM 4267 C CA . THR A 1 558 ? 6.107 7.002 -13.744 1.00 97.25 558 THR A CA 1
ATOM 4268 C C . THR A 1 558 ? 5.279 7.753 -12.719 1.00 97.25 558 THR A C 1
ATOM 4270 O O . THR A 1 558 ? 4.765 8.836 -13.002 1.00 97.25 558 THR A O 1
ATOM 4273 N N . ALA A 1 559 ? 5.099 7.171 -11.547 1.00 96.38 559 ALA A N 1
ATOM 4274 C CA . ALA A 1 559 ? 4.343 7.765 -10.467 1.00 96.38 559 ALA A CA 1
ATOM 4275 C C . ALA A 1 559 ? 5.251 8.541 -9.507 1.00 96.38 559 ALA A C 1
ATOM 4277 O O . ALA A 1 559 ? 6.442 8.269 -9.384 1.00 96.38 559 ALA A O 1
ATOM 4278 N N . GLU A 1 560 ? 4.676 9.518 -8.810 1.00 94.31 560 GLU A N 1
ATOM 4279 C CA . GLU A 1 560 ? 5.310 10.195 -7.681 1.00 94.31 560 GLU A CA 1
ATOM 4280 C C . GLU A 1 560 ? 4.285 10.323 -6.549 1.00 94.31 560 GLU A C 1
ATOM 4282 O O . GLU A 1 560 ? 3.443 11.236 -6.549 1.00 94.31 560 GLU A O 1
ATOM 4287 N N . PRO A 1 561 ? 4.307 9.394 -5.583 1.00 91.94 561 PRO A N 1
ATOM 4288 C CA . PRO A 1 561 ? 3.250 9.295 -4.600 1.00 91.94 561 PRO A CA 1
ATOM 4289 C C . PRO A 1 561 ? 3.335 10.379 -3.528 1.00 91.94 561 PRO A C 1
ATOM 4291 O O . PRO A 1 561 ? 2.334 10.604 -2.849 1.00 91.94 561 PRO A O 1
ATOM 4294 N N . THR A 1 562 ? 4.471 11.070 -3.355 1.00 88.62 562 THR A N 1
ATOM 4295 C CA . THR A 1 562 ? 4.597 12.140 -2.344 1.00 88.62 562 THR A CA 1
ATOM 4296 C C . THR A 1 562 ? 3.947 13.455 -2.769 1.00 88.62 562 THR A C 1
ATOM 4298 O O . THR A 1 562 ? 3.793 14.374 -1.966 1.00 88.62 562 THR A O 1
ATOM 4301 N N . VAL A 1 563 ? 3.560 13.562 -4.042 1.00 91.62 563 VAL A N 1
ATOM 4302 C CA . VAL A 1 563 ? 2.838 14.723 -4.576 1.00 91.62 563 VAL A CA 1
ATOM 4303 C C . VAL A 1 563 ? 1.599 14.333 -5.387 1.00 91.62 563 VAL A C 1
ATOM 4305 O O . VAL A 1 563 ? 0.985 15.205 -5.995 1.00 91.62 563 VAL A O 1
ATOM 4308 N N . HIS A 1 564 ? 1.189 13.059 -5.327 1.00 93.88 564 HIS A N 1
ATOM 4309 C CA . HIS A 1 564 ? -0.086 12.543 -5.848 1.00 93.88 564 HIS A CA 1
ATOM 4310 C C . HIS A 1 564 ? -0.237 12.608 -7.375 1.00 93.88 564 HIS A C 1
ATOM 4312 O O . HIS A 1 564 ? -1.291 13.019 -7.872 1.00 93.88 564 HIS A O 1
ATOM 4318 N N . ILE A 1 565 ? 0.810 12.243 -8.127 1.00 96.38 565 ILE A N 1
ATOM 4319 C CA . ILE A 1 565 ? 0.821 12.380 -9.594 1.00 96.38 565 ILE A CA 1
ATOM 4320 C C . ILE A 1 565 ? 1.265 11.113 -10.326 1.00 96.38 565 ILE A C 1
ATOM 4322 O O . ILE A 1 565 ? 2.056 10.321 -9.813 1.00 96.38 565 ILE A O 1
ATOM 4326 N N . VAL A 1 566 ? 0.821 10.999 -11.578 1.00 98.06 566 VAL A N 1
ATOM 4327 C CA . VAL A 1 566 ? 1.495 10.223 -12.623 1.00 98.06 566 VAL A CA 1
ATOM 4328 C C . VAL A 1 566 ? 2.087 11.204 -13.628 1.00 98.06 566 VAL A C 1
ATOM 4330 O O . VAL A 1 566 ? 1.413 12.111 -14.123 1.00 98.06 566 VAL A O 1
ATOM 4333 N N . HIS A 1 567 ? 3.365 11.023 -13.919 1.00 97.75 567 HIS A N 1
ATOM 4334 C CA . HIS A 1 567 ? 4.157 11.834 -14.827 1.00 97.75 567 HIS A CA 1
ATOM 4335 C C . HIS A 1 567 ? 4.321 11.154 -16.188 1.00 97.75 567 HIS A C 1
ATOM 4337 O O . HIS A 1 567 ? 4.323 9.928 -16.276 1.00 97.75 567 HIS A O 1
ATOM 4343 N N . HIS A 1 568 ? 4.502 11.962 -17.236 1.00 97.69 568 HIS A N 1
ATOM 4344 C CA . HIS A 1 568 ? 4.755 11.496 -18.597 1.00 97.69 568 HIS A CA 1
ATOM 4345 C C . HIS A 1 568 ? 5.909 12.261 -19.259 1.00 97.69 568 HIS A C 1
ATOM 4347 O O . HIS A 1 568 ? 5.886 13.494 -19.334 1.00 97.69 568 HIS A O 1
ATOM 4353 N N . GLU A 1 569 ? 6.861 11.515 -19.815 1.00 97.31 569 GLU A N 1
ATOM 4354 C CA . GLU A 1 569 ? 7.930 12.008 -20.689 1.00 97.31 569 GLU A CA 1
ATOM 4355 C C . GLU A 1 569 ? 7.843 11.296 -22.043 1.00 97.31 569 GLU A C 1
ATOM 4357 O O . GLU A 1 569 ? 7.696 10.080 -22.096 1.00 97.31 569 GLU A O 1
ATOM 4362 N N . GLN A 1 570 ? 7.990 12.023 -23.149 1.00 98.00 570 GLN A N 1
ATOM 4363 C CA . GLN A 1 570 ? 8.128 11.408 -24.468 1.00 98.00 570 GLN A CA 1
ATOM 4364 C C . GLN A 1 570 ? 9.592 11.051 -24.715 1.00 98.00 570 GLN A C 1
ATOM 4366 O O . GLN A 1 570 ? 10.445 11.944 -24.705 1.00 98.00 570 GLN A O 1
ATOM 4371 N N . LEU A 1 571 ? 9.877 9.775 -24.981 1.00 97.88 571 LEU A N 1
ATOM 4372 C CA . LEU A 1 571 ? 11.207 9.323 -25.374 1.00 97.88 571 LEU A CA 1
ATOM 4373 C C . LEU A 1 571 ? 11.398 9.475 -26.888 1.00 97.88 571 LEU A C 1
ATOM 4375 O O . LEU A 1 571 ? 10.521 9.121 -27.681 1.00 97.88 571 LEU A O 1
ATOM 4379 N N . THR A 1 572 ? 12.560 9.985 -27.291 1.00 96.56 572 THR A N 1
ATOM 4380 C CA . THR A 1 572 ? 13.009 10.049 -28.689 1.00 96.56 572 THR A CA 1
ATOM 4381 C C . THR A 1 572 ? 14.460 9.589 -28.808 1.00 96.56 572 THR A C 1
ATOM 4383 O O . THR A 1 572 ? 15.291 9.860 -27.943 1.00 96.56 572 THR A O 1
ATOM 4386 N N . ASN A 1 573 ? 14.783 8.874 -29.888 1.00 94.62 573 ASN A N 1
ATOM 4387 C CA . ASN A 1 573 ? 16.120 8.309 -30.088 1.00 94.62 573 ASN A CA 1
ATOM 4388 C C . ASN A 1 573 ? 17.190 9.405 -30.164 1.00 94.62 573 ASN A C 1
ATOM 4390 O O . ASN A 1 573 ? 17.062 10.370 -30.922 1.00 94.62 573 ASN A O 1
ATOM 4394 N N . LYS A 1 574 ? 18.298 9.209 -29.446 1.00 94.69 574 LYS A N 1
ATOM 4395 C CA . LYS A 1 574 ? 19.454 10.109 -29.428 1.00 94.69 574 LYS A CA 1
ATOM 4396 C C . LYS A 1 574 ? 20.764 9.332 -29.315 1.00 94.69 574 LYS A C 1
ATOM 4398 O O . LYS A 1 574 ? 21.305 9.101 -28.234 1.00 94.69 574 LYS A O 1
ATOM 4403 N N . GLY A 1 575 ? 21.332 8.990 -30.468 1.00 92.62 575 GLY A N 1
ATOM 4404 C CA . GLY A 1 575 ? 22.566 8.207 -30.527 1.00 92.62 575 GLY A CA 1
ATOM 4405 C C . GLY A 1 575 ? 22.327 6.780 -30.032 1.00 92.62 575 GLY A C 1
ATOM 4406 O O . GLY A 1 575 ? 21.489 6.088 -30.591 1.00 92.62 575 GLY A O 1
ATOM 4407 N N . VAL A 1 576 ? 23.070 6.361 -29.006 1.00 89.50 576 VAL A N 1
ATOM 4408 C CA . VAL A 1 576 ? 22.974 5.024 -28.376 1.00 89.50 576 VAL A CA 1
ATOM 4409 C C . VAL A 1 576 ? 22.035 5.000 -27.161 1.00 89.50 576 VAL A C 1
ATOM 4411 O O . VAL A 1 576 ? 22.107 4.110 -26.325 1.00 89.50 576 VAL A O 1
ATOM 4414 N N . THR A 1 577 ? 21.241 6.053 -26.986 1.00 93.69 577 THR A N 1
ATOM 4415 C CA . THR A 1 577 ? 20.309 6.222 -25.869 1.00 93.69 577 THR A CA 1
ATOM 4416 C C . THR A 1 577 ? 19.124 7.068 -26.335 1.00 93.69 577 THR A C 1
ATOM 4418 O O . THR A 1 577 ? 18.942 7.277 -27.537 1.00 93.69 577 THR A O 1
ATOM 4421 N N . TYR A 1 578 ? 18.343 7.589 -25.396 1.00 95.88 578 TYR A N 1
ATOM 4422 C CA . TYR A 1 578 ? 17.181 8.425 -25.656 1.00 95.88 578 TYR A CA 1
ATOM 4423 C C . TYR A 1 578 ? 17.370 9.829 -25.077 1.00 95.88 578 TYR A C 1
ATOM 4425 O O . TYR A 1 578 ? 18.226 10.092 -24.227 1.00 95.88 578 TYR A O 1
ATOM 4433 N N . GLU A 1 579 ? 16.560 10.760 -25.555 1.00 96.31 579 GLU A N 1
ATOM 4434 C CA . GLU A 1 579 ? 16.192 11.952 -24.804 1.00 96.31 579 GLU A CA 1
ATOM 4435 C C . GLU A 1 579 ? 14.737 11.830 -24.355 1.00 96.31 579 GLU A C 1
ATOM 4437 O O . GLU A 1 579 ? 13.932 11.184 -25.018 1.00 96.31 579 GLU A O 1
ATOM 4442 N N . ALA A 1 580 ? 14.418 12.444 -23.222 1.00 97.12 580 ALA A N 1
ATOM 4443 C CA . ALA A 1 580 ? 13.103 12.391 -22.602 1.00 97.12 580 ALA A CA 1
ATOM 4444 C C . ALA A 1 580 ? 12.593 13.822 -22.407 1.00 97.12 580 ALA A C 1
ATOM 4446 O O . ALA A 1 580 ? 13.272 14.656 -21.792 1.00 97.12 580 ALA A O 1
ATOM 4447 N N . ASN A 1 581 ? 11.435 14.120 -22.994 1.00 95.94 581 ASN A N 1
ATOM 4448 C CA . ASN A 1 581 ? 10.883 15.468 -23.031 1.00 95.94 581 ASN A CA 1
ATOM 4449 C C . ASN A 1 581 ? 9.426 15.511 -22.570 1.00 95.94 581 ASN A C 1
ATOM 4451 O O . ASN A 1 581 ? 8.558 14.832 -23.123 1.00 95.94 581 ASN A O 1
ATOM 4455 N N . LYS A 1 582 ? 9.142 16.409 -21.623 1.00 94.56 582 LYS A N 1
ATOM 4456 C CA . LYS A 1 582 ? 7.785 16.666 -21.155 1.00 94.56 582 LYS A CA 1
ATOM 4457 C C . LYS A 1 582 ? 7.005 17.324 -22.290 1.00 94.56 582 LYS A C 1
ATOM 4459 O O . LYS A 1 582 ? 7.424 18.347 -22.830 1.00 94.56 582 LYS A O 1
ATOM 4464 N N . THR A 1 583 ? 5.870 16.740 -22.657 1.00 92.75 583 THR A N 1
ATOM 4465 C CA . THR A 1 583 ? 5.048 17.217 -23.784 1.00 92.75 583 THR A CA 1
ATOM 4466 C C . THR A 1 583 ? 4.022 18.276 -23.381 1.00 92.75 583 THR A C 1
ATOM 4468 O O . THR A 1 583 ? 3.387 18.884 -24.243 1.00 92.75 583 THR A O 1
ATOM 4471 N N . ARG A 1 584 ? 3.863 18.513 -22.075 1.00 94.31 584 ARG A N 1
ATOM 4472 C CA . ARG A 1 584 ? 2.939 19.480 -21.468 1.00 94.31 584 ARG A CA 1
ATOM 4473 C C . ARG A 1 584 ? 3.469 19.981 -20.131 1.00 94.31 584 ARG A C 1
ATOM 4475 O O . ARG A 1 584 ? 4.300 19.325 -19.518 1.00 94.31 584 ARG A O 1
ATOM 4482 N N . GLU A 1 585 ? 2.982 21.127 -19.668 1.00 93.31 585 GLU A N 1
ATOM 4483 C CA . GLU A 1 585 ? 3.365 21.647 -18.351 1.00 93.31 585 GLU A CA 1
ATOM 4484 C C . GLU A 1 585 ? 2.686 20.869 -17.219 1.00 93.31 585 GLU A C 1
ATOM 4486 O O . GLU A 1 585 ? 3.348 20.550 -16.235 1.00 93.31 585 GLU A O 1
ATOM 4491 N N . GLU A 1 586 ? 1.402 20.528 -17.352 1.00 96.19 586 GLU A N 1
ATOM 4492 C CA . GLU A 1 586 ? 0.659 19.747 -16.357 1.00 96.19 586 GLU A CA 1
ATOM 4493 C C . GLU A 1 586 ? 1.145 18.292 -16.281 1.00 96.19 586 GLU A C 1
ATOM 4495 O O . GLU A 1 586 ? 1.788 17.782 -17.201 1.00 96.19 586 GLU A O 1
ATOM 4500 N N . GLU A 1 587 ? 0.830 17.612 -15.181 1.00 97.31 587 GLU A N 1
ATOM 4501 C CA . GLU A 1 587 ? 1.088 16.176 -15.046 1.00 97.31 587 GLU A CA 1
ATOM 4502 C C . GLU A 1 587 ? 0.098 15.335 -15.858 1.00 97.31 587 GLU A C 1
ATOM 4504 O O . GLU A 1 587 ? -0.950 15.827 -16.287 1.00 97.31 587 GLU A O 1
ATOM 4509 N N . PHE A 1 588 ? 0.445 14.069 -16.116 1.00 97.88 588 PHE A N 1
ATOM 4510 C CA . PHE A 1 588 ? -0.429 13.171 -16.873 1.00 97.88 588 PHE A CA 1
ATOM 4511 C C . PHE A 1 588 ? -1.705 12.862 -16.093 1.00 97.88 588 PHE A C 1
ATOM 4513 O O . PHE A 1 588 ? -2.797 12.910 -16.658 1.00 97.88 588 PHE A O 1
ATOM 4520 N N . SER A 1 589 ? -1.571 12.609 -14.793 1.00 98.19 589 SER A N 1
ATOM 4521 C CA . SER A 1 589 ? -2.687 12.672 -13.859 1.00 98.19 589 SER A CA 1
ATOM 4522 C C . SER A 1 589 ? -2.243 13.237 -12.515 1.00 98.19 589 SER A C 1
ATOM 4524 O O . SER A 1 589 ? -1.071 13.144 -12.144 1.00 98.19 589 SER A O 1
ATOM 4526 N N . ALA A 1 590 ? -3.175 13.856 -11.795 1.00 97.62 590 ALA A N 1
ATOM 4527 C CA . ALA A 1 590 ? -2.938 14.393 -10.463 1.00 97.62 590 ALA A CA 1
ATOM 4528 C C . ALA A 1 590 ? -4.240 14.453 -9.651 1.00 97.62 590 ALA A C 1
ATOM 4530 O O . ALA A 1 590 ? -5.320 14.619 -10.219 1.00 97.62 590 ALA A O 1
ATOM 4531 N N . THR A 1 591 ? -4.158 14.369 -8.323 1.00 95.81 591 THR A N 1
ATOM 4532 C CA . THR A 1 591 ? -5.324 14.536 -7.437 1.00 95.81 591 THR A CA 1
ATOM 4533 C C . THR A 1 591 ? -5.020 15.438 -6.238 1.00 95.81 591 THR A C 1
ATOM 4535 O O . THR A 1 591 ? -3.868 15.738 -5.927 1.00 95.81 591 THR A O 1
ATOM 4538 N N . ARG A 1 592 ? -6.086 15.923 -5.593 1.00 93.31 592 ARG A N 1
ATOM 4539 C CA . ARG A 1 592 ? -6.049 16.611 -4.294 1.00 93.31 592 ARG A CA 1
ATOM 4540 C C . ARG A 1 592 ? -6.436 15.682 -3.132 1.00 93.31 592 ARG A C 1
ATOM 4542 O O . ARG A 1 592 ? -6.579 16.153 -2.008 1.00 93.31 592 ARG A O 1
ATOM 4549 N N . ASP A 1 593 ? -6.631 14.392 -3.392 1.00 91.50 593 ASP A N 1
ATOM 4550 C CA . ASP A 1 593 ? -6.866 13.394 -2.353 1.00 91.50 593 ASP A CA 1
ATOM 4551 C C . ASP A 1 593 ? -5.545 12.971 -1.690 1.00 91.50 593 ASP A C 1
ATOM 4553 O O . ASP A 1 593 ? -4.697 12.329 -2.309 1.00 91.50 593 ASP A O 1
ATOM 4557 N N . PHE A 1 594 ? -5.383 13.307 -0.406 1.00 85.81 594 PHE A N 1
ATOM 4558 C CA . PHE A 1 594 ? -4.197 12.956 0.378 1.00 85.81 594 PHE A CA 1
ATOM 4559 C C . PHE A 1 594 ? -4.039 11.453 0.646 1.00 85.81 594 PHE A C 1
ATOM 4561 O O . PHE A 1 594 ? -2.973 11.035 1.109 1.00 85.81 594 PHE A O 1
ATOM 4568 N N . TRP A 1 595 ? -5.066 10.645 0.393 1.00 88.44 595 TRP A N 1
ATOM 4569 C CA . TRP A 1 595 ? -4.977 9.192 0.500 1.00 88.44 595 TRP A CA 1
ATOM 4570 C C . TRP A 1 595 ? -4.409 8.551 -0.759 1.00 88.44 595 TRP A C 1
ATOM 4572 O O . TRP A 1 595 ? -3.746 7.529 -0.647 1.00 88.44 595 TRP A O 1
ATOM 4582 N N . SER A 1 596 ? -4.587 9.156 -1.934 1.00 92.12 596 SER A N 1
ATOM 4583 C CA . SER A 1 596 ? -4.080 8.596 -3.188 1.00 92.12 596 SER A CA 1
ATOM 4584 C C . SER A 1 596 ? -2.550 8.604 -3.232 1.00 92.12 596 SER A C 1
ATOM 4586 O O . SER A 1 596 ? -1.911 9.639 -3.048 1.00 92.12 596 SER A O 1
ATOM 4588 N N . ARG A 1 597 ? -1.951 7.442 -3.476 1.00 91.62 597 ARG A N 1
ATOM 4589 C CA . ARG A 1 597 ? -0.515 7.160 -3.572 1.00 91.62 597 ARG A CA 1
ATOM 4590 C C . ARG A 1 597 ? -0.267 6.278 -4.794 1.00 91.62 597 ARG A C 1
ATOM 4592 O O . ARG A 1 597 ? -0.138 5.064 -4.641 1.00 91.62 597 ARG A O 1
ATOM 4599 N N . PRO A 1 598 ? -0.185 6.843 -6.008 1.00 95.12 598 PRO A N 1
ATOM 4600 C CA . PRO A 1 598 ? 0.204 6.054 -7.169 1.00 95.12 598 PRO A CA 1
ATOM 4601 C C . PRO A 1 598 ? 1.644 5.550 -6.975 1.00 95.12 598 PRO A C 1
ATOM 4603 O O . PRO A 1 598 ? 2.549 6.352 -6.767 1.00 95.12 598 PRO A O 1
ATOM 4606 N N . ILE A 1 599 ? 1.851 4.233 -6.991 1.00 93.44 599 ILE A N 1
ATOM 4607 C CA . ILE A 1 599 ? 3.134 3.593 -6.645 1.00 93.44 599 ILE A CA 1
ATOM 4608 C C . ILE A 1 599 ? 3.747 2.732 -7.755 1.00 93.44 599 ILE A C 1
ATOM 4610 O O . ILE A 1 599 ? 4.911 2.347 -7.655 1.00 93.44 599 ILE A O 1
ATOM 4614 N N . ASP A 1 600 ? 2.981 2.395 -8.790 1.00 94.50 600 ASP A N 1
ATOM 4615 C CA . ASP A 1 600 ? 3.479 1.628 -9.931 1.00 94.50 600 ASP A CA 1
ATOM 4616 C C . ASP A 1 600 ? 2.657 1.952 -11.180 1.00 94.50 600 ASP A C 1
ATOM 4618 O O . ASP A 1 600 ? 1.482 2.326 -11.098 1.00 94.50 600 ASP A O 1
ATOM 4622 N N . THR A 1 601 ? 3.284 1.779 -12.338 1.00 96.94 601 THR A N 1
ATOM 4623 C CA . THR A 1 601 ? 2.686 1.960 -13.662 1.00 96.94 601 THR A CA 1
ATOM 4624 C C . THR A 1 601 ? 2.954 0.720 -14.505 1.00 96.94 601 THR A C 1
ATOM 4626 O O . THR A 1 601 ? 4.063 0.181 -14.509 1.00 96.94 601 THR A O 1
ATOM 4629 N N . ARG A 1 602 ? 1.944 0.245 -15.238 1.00 95.62 602 ARG A N 1
ATOM 4630 C CA . ARG A 1 602 ? 2.056 -0.970 -16.058 1.00 95.62 602 ARG A CA 1
ATOM 4631 C C . ARG A 1 602 ? 1.177 -0.879 -17.298 1.00 95.62 602 ARG A C 1
ATOM 4633 O O . ARG A 1 602 ? 0.050 -0.409 -17.205 1.00 95.62 602 ARG A O 1
ATOM 4640 N N . ILE A 1 603 ? 1.661 -1.353 -18.444 1.00 96.50 603 ILE A N 1
ATOM 4641 C CA . ILE A 1 603 ? 0.820 -1.503 -19.638 1.00 96.50 603 ILE A CA 1
ATOM 4642 C C . ILE A 1 603 ? 0.153 -2.879 -19.607 1.00 96.50 603 ILE A C 1
ATOM 4644 O O . ILE A 1 603 ? 0.837 -3.890 -19.444 1.00 96.50 603 ILE A O 1
ATOM 4648 N N . GLY A 1 604 ? -1.173 -2.902 -19.725 1.00 95.06 604 GLY A N 1
ATOM 4649 C CA . GLY A 1 604 ? -1.963 -4.128 -19.789 1.00 95.06 604 GLY A CA 1
ATOM 4650 C C . GLY A 1 604 ? -2.026 -4.734 -21.194 1.00 95.06 604 GLY A C 1
ATOM 4651 O O . GLY A 1 604 ? -1.687 -4.074 -22.180 1.00 95.06 604 GLY A O 1
ATOM 4652 N N . PRO A 1 605 ? -2.489 -5.990 -21.323 1.00 94.00 605 PRO A N 1
ATOM 4653 C CA . PRO A 1 605 ? -2.611 -6.683 -22.610 1.00 94.00 605 PRO A CA 1
ATOM 4654 C C . PRO A 1 605 ? -3.654 -6.052 -23.549 1.00 94.00 605 PRO A C 1
ATOM 4656 O O . PRO A 1 605 ? -3.616 -6.267 -24.758 1.00 94.00 605 PRO A O 1
ATOM 4659 N N . ASP A 1 606 ? -4.573 -5.259 -23.005 1.00 93.50 606 ASP A N 1
ATOM 4660 C CA . ASP A 1 606 ? -5.528 -4.416 -23.732 1.00 93.50 606 ASP A CA 1
ATOM 4661 C C . ASP A 1 606 ? -4.896 -3.119 -24.280 1.00 93.50 606 ASP A C 1
ATOM 4663 O O . ASP A 1 606 ? -5.558 -2.340 -24.969 1.00 93.50 606 ASP A O 1
ATOM 4667 N N . GLY A 1 607 ? -3.617 -2.877 -23.985 1.00 95.56 607 GLY A N 1
ATOM 4668 C CA . GLY A 1 607 ? -2.894 -1.677 -24.371 1.00 95.56 607 GLY A CA 1
ATOM 4669 C C . GLY A 1 607 ? -3.342 -0.431 -23.610 1.00 95.56 607 GLY A C 1
ATOM 4670 O O . GLY A 1 607 ? -3.287 0.652 -24.192 1.00 95.56 607 GLY A O 1
ATOM 4671 N N . GLN A 1 608 ? -3.838 -0.569 -22.376 1.00 96.38 608 GLN A N 1
ATOM 4672 C CA . GLN A 1 608 ? -4.115 0.546 -21.461 1.00 96.38 608 GLN A CA 1
ATOM 4673 C C . GLN A 1 608 ? -2.997 0.703 -20.420 1.00 96.38 608 GLN A C 1
ATOM 4675 O O . GLN A 1 608 ? -2.294 -0.254 -20.095 1.00 96.38 608 GLN A O 1
ATOM 4680 N N . LEU A 1 609 ? -2.851 1.909 -19.865 1.00 97.56 609 LEU A N 1
ATOM 4681 C CA . LEU A 1 609 ? -2.001 2.164 -18.699 1.00 97.56 609 LEU A CA 1
ATOM 4682 C C . LEU A 1 609 ? -2.782 1.892 -17.410 1.00 97.56 609 LEU A C 1
ATOM 4684 O O . LEU A 1 609 ? -3.776 2.556 -17.122 1.00 97.56 609 LEU A O 1
ATOM 4688 N N . TYR A 1 610 ? -2.270 0.970 -16.609 1.00 97.56 610 TYR A N 1
ATOM 4689 C CA . TYR A 1 610 ? -2.733 0.663 -15.266 1.00 97.56 610 TYR A CA 1
ATOM 4690 C C . TYR A 1 610 ? -1.834 1.363 -14.251 1.00 97.56 610 TYR A C 1
ATOM 4692 O O . TYR A 1 610 ? -0.609 1.393 -14.395 1.0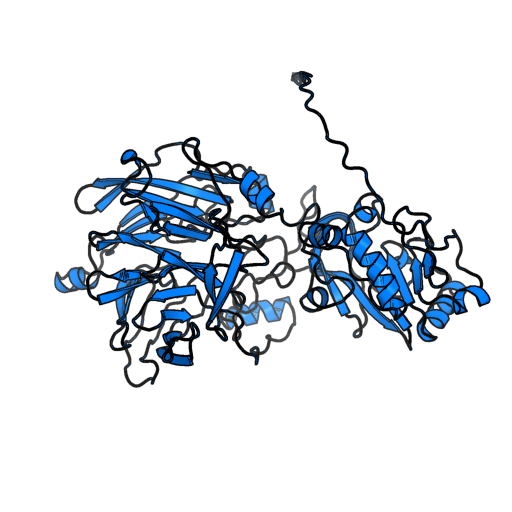0 97.56 610 TYR A O 1
ATOM 4700 N N . VAL A 1 611 ? -2.457 1.915 -13.214 1.00 97.94 611 VAL A N 1
ATOM 4701 C CA . VAL A 1 611 ? -1.780 2.585 -12.103 1.00 97.94 611 VAL A CA 1
ATOM 4702 C C . VAL A 1 611 ? -2.181 1.870 -10.826 1.00 97.94 611 VAL A C 1
ATOM 4704 O O . VAL A 1 611 ? -3.372 1.708 -10.558 1.00 97.94 611 VAL A O 1
ATOM 4707 N N . ILE A 1 612 ? -1.197 1.436 -10.044 1.00 97.06 612 ILE A N 1
ATOM 4708 C CA . ILE A 1 612 ? -1.451 0.902 -8.707 1.00 97.06 612 ILE A CA 1
ATOM 4709 C C . ILE A 1 612 ? -1.455 2.074 -7.738 1.00 97.06 612 ILE A C 1
ATOM 4711 O O . ILE A 1 612 ? -0.465 2.797 -7.646 1.00 97.06 612 ILE A O 1
ATOM 4715 N N . ASP A 1 613 ? -2.554 2.246 -7.012 1.00 94.44 613 ASP A N 1
ATOM 4716 C CA . ASP A 1 613 ? -2.656 3.205 -5.919 1.00 94.44 613 ASP A CA 1
ATOM 4717 C C . ASP A 1 613 ? -2.601 2.454 -4.582 1.00 94.44 613 ASP A C 1
ATOM 4719 O O . ASP A 1 613 ? -3.412 1.563 -4.324 1.00 94.44 613 ASP A O 1
ATOM 4723 N N . PHE A 1 614 ? -1.626 2.795 -3.737 1.00 87.56 614 PHE A N 1
ATOM 4724 C CA . PHE A 1 614 ? -1.472 2.200 -2.408 1.00 87.56 614 PHE A CA 1
ATOM 4725 C C . PHE A 1 614 ? -2.552 2.670 -1.418 1.00 87.56 614 PHE A C 1
ATOM 4727 O O . PHE A 1 614 ? -2.726 2.057 -0.368 1.00 87.56 614 PHE A O 1
ATOM 4734 N N . TYR A 1 615 ? -3.253 3.753 -1.764 1.00 89.38 615 TYR A N 1
ATOM 4735 C CA . TYR A 1 615 ? -4.352 4.408 -1.064 1.00 89.38 615 TYR A CA 1
ATOM 4736 C C . TYR A 1 615 ? -4.170 4.482 0.460 1.00 89.38 615 TYR A C 1
ATOM 4738 O O . TYR A 1 615 ? -4.899 3.876 1.243 1.00 89.38 615 TYR A O 1
ATOM 4746 N N . ASN A 1 616 ? -3.146 5.222 0.888 1.00 81.06 616 ASN A N 1
ATOM 4747 C CA . ASN A 1 616 ? -2.730 5.338 2.282 1.00 81.06 616 ASN A CA 1
ATOM 4748 C C . ASN A 1 616 ? -2.257 6.770 2.607 1.00 81.06 616 ASN A C 1
ATOM 4750 O O . ASN A 1 616 ? -1.623 7.454 1.798 1.00 81.06 616 ASN A O 1
ATOM 4754 N N . GLN A 1 617 ? -2.524 7.245 3.826 1.00 72.38 617 GLN A N 1
ATOM 4755 C CA . GLN A 1 617 ? -2.013 8.537 4.301 1.00 72.38 617 GLN A CA 1
ATOM 4756 C C . GLN A 1 617 ? -0.500 8.524 4.558 1.00 72.38 617 GLN A C 1
ATOM 4758 O O . GLN A 1 617 ? 0.131 9.589 4.513 1.00 72.38 617 GLN A O 1
ATOM 4763 N N . ALA A 1 618 ? 0.067 7.351 4.855 1.00 70.75 618 ALA A N 1
ATOM 4764 C CA . ALA A 1 618 ? 1.491 7.145 5.077 1.00 70.75 618 ALA A CA 1
ATOM 4765 C C . ALA A 1 618 ? 2.151 6.554 3.820 1.00 70.75 618 ALA A C 1
ATOM 4767 O O . ALA A 1 618 ? 1.675 5.574 3.255 1.00 70.75 618 ALA A O 1
ATOM 4768 N N . ILE A 1 619 ? 3.250 7.167 3.374 1.00 73.62 619 ILE A N 1
ATOM 4769 C CA . ILE A 1 619 ? 4.011 6.703 2.197 1.00 73.62 619 ILE A CA 1
ATOM 4770 C C . ILE A 1 619 ? 5.528 6.899 2.317 1.00 73.62 619 ILE A C 1
ATOM 4772 O O . ILE A 1 619 ? 6.298 6.324 1.557 1.00 73.62 619 ILE A O 1
ATOM 4776 N N . LEU A 1 620 ? 5.976 7.704 3.279 1.00 68.88 620 LEU A N 1
ATOM 4777 C CA . LEU A 1 620 ? 7.379 8.046 3.476 1.00 68.88 620 LEU A CA 1
ATOM 4778 C C . LEU A 1 620 ? 7.831 7.637 4.866 1.00 68.88 620 LEU A C 1
ATOM 4780 O O . LEU A 1 620 ? 7.104 7.859 5.834 1.00 68.88 620 LEU A O 1
ATOM 4784 N N . HIS A 1 621 ? 9.071 7.152 4.961 1.00 60.16 621 HIS A N 1
ATOM 4785 C CA . HIS A 1 621 ? 9.713 6.797 6.223 1.00 60.16 621 HIS A CA 1
ATOM 4786 C C . HIS A 1 621 ? 9.729 7.957 7.243 1.00 60.16 621 HIS A C 1
ATOM 4788 O O . HIS A 1 621 ? 9.619 7.703 8.436 1.00 60.16 621 HIS A O 1
ATOM 4794 N N . ASN A 1 622 ? 9.802 9.216 6.797 1.00 57.12 622 ASN A N 1
ATOM 4795 C CA . ASN A 1 622 ? 10.013 10.419 7.615 1.00 57.12 622 ASN A CA 1
ATOM 4796 C C . ASN A 1 622 ? 8.755 11.292 7.866 1.00 57.12 622 ASN A C 1
ATOM 4798 O O . ASN A 1 622 ? 8.901 12.484 8.120 1.00 57.12 622 ASN A O 1
ATOM 4802 N N . ASP A 1 623 ? 7.531 10.746 7.832 1.00 57.62 623 ASP A N 1
ATOM 4803 C CA . ASP A 1 623 ? 6.287 11.525 8.030 1.00 57.62 623 ASP A CA 1
ATOM 4804 C C . ASP A 1 623 ? 6.275 12.335 9.361 1.00 57.62 623 ASP A C 1
ATOM 4806 O O . ASP A 1 623 ? 6.255 11.748 10.446 1.00 57.62 623 ASP A O 1
ATOM 4810 N N . PRO A 1 624 ? 6.214 13.684 9.321 1.00 51.56 624 PRO A N 1
ATOM 4811 C CA . PRO A 1 624 ? 6.381 14.561 10.473 1.00 51.56 624 PRO A CA 1
ATOM 4812 C C . PRO A 1 624 ? 5.122 14.607 11.342 1.00 51.56 624 PRO A C 1
ATOM 4814 O O . PRO A 1 624 ? 5.141 15.194 12.423 1.00 51.56 624 PRO A O 1
ATOM 4817 N N . ARG A 1 625 ? 4.016 14.001 10.889 1.00 52.66 625 ARG A N 1
ATOM 4818 C CA . ARG A 1 625 ? 2.714 14.018 11.564 1.00 52.66 625 ARG A CA 1
ATOM 4819 C C . ARG A 1 625 ? 2.558 12.905 12.611 1.00 52.66 625 ARG A C 1
ATOM 4821 O O . ARG A 1 625 ? 1.428 12.604 12.994 1.00 52.66 625 ARG A O 1
ATOM 4828 N N . GLY A 1 626 ? 3.626 12.234 13.053 1.00 48.84 626 GLY A N 1
ATOM 4829 C CA . GLY A 1 626 ? 3.541 11.252 14.148 1.00 48.84 626 GLY A CA 1
ATOM 4830 C C . GLY A 1 626 ? 4.859 10.591 14.545 1.00 48.84 626 GLY A C 1
ATOM 4831 O O . GLY A 1 626 ? 5.896 11.203 14.313 1.00 48.84 626 GLY A O 1
ATOM 4832 N N . PRO A 1 627 ? 4.821 9.436 15.249 1.00 45.78 627 PRO A N 1
ATOM 4833 C CA . PRO A 1 627 ? 5.966 8.916 15.993 1.00 45.78 627 PRO A CA 1
ATOM 4834 C C . PRO A 1 627 ? 7.189 8.604 15.114 1.00 45.78 627 PRO A C 1
ATOM 4836 O O . PRO A 1 627 ? 7.047 8.379 13.916 1.00 45.78 627 PRO A O 1
ATOM 4839 N N . ILE A 1 628 ? 8.373 8.578 15.746 1.00 49.19 628 ILE A N 1
ATOM 4840 C CA . ILE A 1 628 ? 9.681 8.171 15.188 1.00 49.19 628 ILE A CA 1
ATOM 4841 C C . ILE A 1 628 ? 9.523 7.012 14.189 1.00 49.19 628 ILE A C 1
ATOM 4843 O O . ILE A 1 628 ? 8.755 6.086 14.457 1.00 49.19 628 ILE A O 1
ATOM 4847 N N . HIS A 1 629 ? 10.343 7.013 13.127 1.00 53.50 629 HIS A N 1
ATOM 4848 C CA . HIS A 1 629 ? 10.756 5.796 12.421 1.00 53.50 629 HIS A CA 1
ATOM 4849 C C . HIS A 1 629 ? 10.785 4.599 13.375 1.00 53.50 629 HIS A C 1
ATOM 4851 O O . HIS A 1 629 ? 11.342 4.679 14.481 1.00 53.50 629 HIS A O 1
ATOM 4857 N N . LEU A 1 630 ? 10.210 3.480 12.946 1.00 55.34 630 LEU A N 1
ATOM 4858 C CA . LEU A 1 630 ? 10.336 2.241 13.693 1.00 55.34 630 LEU A CA 1
ATOM 4859 C C . LEU A 1 630 ? 11.816 1.921 13.955 1.00 55.34 630 LEU A C 1
ATOM 4861 O O . LEU A 1 630 ? 12.725 2.388 13.261 1.00 55.34 630 LEU A O 1
ATOM 4865 N N . TRP A 1 631 ? 12.062 1.045 14.929 1.00 56.66 631 TRP A N 1
ATOM 4866 C CA . TRP A 1 631 ? 13.395 0.521 15.245 1.00 56.66 631 TRP A CA 1
ATOM 4867 C C . TRP A 1 631 ? 14.166 -0.022 14.026 1.00 56.66 631 TRP A C 1
ATOM 4869 O O . TRP A 1 631 ? 15.390 -0.144 14.080 1.00 56.66 631 TRP A O 1
ATOM 4879 N N . ASN A 1 632 ? 13.449 -0.338 12.947 1.00 59.56 632 ASN A N 1
ATOM 4880 C CA . ASN A 1 632 ? 13.943 -0.886 11.696 1.00 59.56 632 ASN A CA 1
ATOM 4881 C C . ASN A 1 632 ? 14.117 0.151 10.556 1.00 59.56 632 ASN A C 1
ATOM 4883 O O . ASN A 1 632 ? 14.323 -0.248 9.414 1.00 59.56 632 ASN A O 1
ATOM 4887 N N . ASN A 1 633 ? 14.055 1.457 10.848 1.00 58.44 633 ASN A N 1
ATOM 4888 C CA . ASN A 1 633 ? 14.135 2.566 9.877 1.00 58.44 633 ASN A CA 1
ATOM 4889 C C . ASN A 1 633 ? 12.936 2.712 8.917 1.00 58.44 633 ASN A C 1
ATOM 4891 O O . ASN A 1 633 ? 12.981 3.527 7.999 1.00 58.44 633 ASN A O 1
ATOM 4895 N N . GLN A 1 634 ? 11.850 1.970 9.116 1.00 62.34 634 GLN A N 1
ATOM 4896 C CA . GLN A 1 634 ? 10.661 2.069 8.269 1.00 62.34 634 GLN A CA 1
ATOM 4897 C C . GLN A 1 634 ? 9.666 3.094 8.832 1.00 62.34 634 GLN A C 1
ATOM 4899 O O . GLN A 1 634 ? 9.560 3.243 10.054 1.00 62.34 634 GLN A O 1
ATOM 4904 N N . ALA A 1 635 ? 8.885 3.758 7.968 1.00 52.38 635 ALA A N 1
ATOM 4905 C CA . ALA A 1 635 ? 7.613 4.327 8.423 1.00 52.38 635 ALA A CA 1
ATOM 4906 C C . ALA A 1 635 ? 6.607 3.201 8.487 1.00 52.38 635 ALA A C 1
ATOM 4908 O O . ALA A 1 635 ? 5.853 3.001 7.544 1.00 52.38 635 ALA A O 1
ATOM 4909 N N . ALA A 1 636 ? 6.579 2.484 9.600 1.00 50.41 636 ALA A N 1
ATOM 4910 C CA . ALA A 1 636 ? 5.263 2.084 10.038 1.00 50.41 636 ALA A CA 1
ATOM 4911 C C . ALA A 1 636 ? 4.714 3.202 10.896 1.00 50.41 636 ALA A C 1
ATOM 4913 O O . ALA A 1 636 ? 5.393 3.760 11.768 1.00 50.41 636 ALA A O 1
ATOM 4914 N N . ARG A 1 637 ? 3.457 3.504 10.645 1.00 54.53 637 ARG A N 1
ATOM 4915 C CA . ARG A 1 637 ? 2.634 4.280 11.542 1.00 54.53 637 ARG A CA 1
ATOM 4916 C C . ARG A 1 637 ? 1.626 3.284 12.084 1.00 54.53 637 ARG A C 1
ATOM 4918 O O . ARG A 1 637 ? 0.589 3.124 11.461 1.00 54.53 637 ARG A O 1
ATOM 4925 N N . PRO A 1 638 ? 1.882 2.612 13.225 1.00 43.50 638 PRO A N 1
ATOM 4926 C CA . PRO A 1 638 ? 0.911 1.682 13.814 1.00 43.50 638 PRO A CA 1
ATOM 4927 C C . PRO A 1 638 ? -0.445 2.340 14.132 1.00 43.50 638 PRO A C 1
ATOM 4929 O O . PRO A 1 638 ? -1.406 1.663 14.483 1.00 43.50 638 PRO A O 1
ATOM 4932 N N . ASP A 1 639 ? -0.489 3.675 14.082 1.00 40.84 639 ASP A N 1
ATOM 4933 C CA . ASP A 1 639 ? -1.660 4.534 14.173 1.00 40.84 639 ASP A CA 1
ATOM 4934 C C . ASP A 1 639 ? -2.363 4.749 12.797 1.00 40.84 639 ASP A C 1
ATOM 4936 O O . ASP A 1 639 ? -3.579 4.928 12.734 1.00 40.84 639 ASP A O 1
ATOM 4940 N N . ARG A 1 640 ? -1.650 4.683 11.667 1.00 47.06 640 ARG A N 1
ATOM 4941 C CA . ARG A 1 640 ? -2.193 4.956 10.320 1.00 47.06 640 ARG A CA 1
ATOM 4942 C C . ARG A 1 640 ? -2.344 3.735 9.410 1.00 47.06 640 ARG A C 1
ATOM 4944 O O . ARG A 1 640 ? -3.328 3.707 8.672 1.00 47.06 640 ARG A O 1
ATOM 4951 N N . ASP A 1 641 ? -1.399 2.798 9.464 1.00 45.81 641 ASP A N 1
ATOM 4952 C CA . ASP A 1 641 ? -1.348 1.567 8.653 1.00 45.81 641 ASP A CA 1
ATOM 4953 C C . ASP A 1 641 ? -2.297 0.470 9.150 1.00 45.81 641 ASP A C 1
ATOM 4955 O O . ASP A 1 641 ? -2.560 -0.451 8.335 1.00 45.81 641 ASP A O 1
#

Sequence (641 aa):
MMLHRLRPPHPAGSAILPLCCLSLLASPLKAADAAFFTQSPSEILAKVPHGAELPADAELKKLTALLLTDGKPWDEATRAKLEAYVKGGGGLVLVHDAIHASGLFKGEVKRWEGGVPLFFSPLGREQDITRGISNFDVADEMMYGFALPQEAEVLATTWTPNRKHLKGTEPQPYVYGVSPTVWTMPSGSGRIVCIVPGKNGQTLKHPAILAMIDRSLAWAGKQPAKPGDATLAHELTYPPGGPLDPQAAIGSIQTHPEFSTSLVAAEPLISKPLNIDWDGEGRLWVVESLEYPEGRKGGGPESMYSVWQRETNLPKPEAVTRPGRDRITRLEDSDGDGIMDKKHVFAEDLDLATSFCFYKDGVIVAQPPEILRLRDTDGDGKADKREVLYTGLGTFDTHSVLNNLRWGLDDWIYSTHGYSSSPKVTSGDGKTDFGAIGSGIVRFKADGSNIEMVSAKSGNCWGFEMTSDGELFFTQPTSGDLVMHVPVSDRIMAEGGMGREPSWNVMVRLRPVKPLMSWEEIVENQPNDVIGSFTAACGAAVYEGGSWPEKWNMGYFTAEPTVHIVHHEQLTNKGVTYEANKTREEEFSATRDFWSRPIDTRIGPDGQLYVIDFYNQAILHNDPRGPIHLWNNQAARPDRD

Mean predicted aligned error: 9.58 Å

Secondary structure (DSSP, 8-state):
------PPPPPP------------------S--SSEEESS--GGGTTS-B-SSPPPHHHHTT-SEEEE---SPPPHHHHHHHHHHHHTT-EEEEETHHHHHH--SBS--EEEEEEEEEEE-HHHHHSTTTTTPPPEEEEEEEEE--B--TT-EEEEEEEEEE-TT-SSS-PEEEEEEEEEEEEEEEETTEEEEEE---SSTTGGG-HHHHHHHHHHHHHHTTPPPPPPPHHHHHHHHS-TTSPPPHHHHHHH-EE-TT--------TTT--SEEEEEE-TT--EEEEE-SSTTTTTT--S-HHHHHHHHHHH-PPPPPPP-S---EEEEEEE-SSSSSS--EEEEEEEEESS--EEEEETTEEEEEETTEEEEEE-SSSSSS--EEEEEEE----SSGGGSSEEEEE-TTS-EEEEE-TT-EEEEEETTS--EEEEE-SEEEEE-TTSS-EEEEEE--S----EEE-TT--EEEEETTTTEEEEE-SS-HHHHHHTT--SS-S-EEEEESPBP--SS-HHHHHHH---TTTTB-SS-EEEEEE-SSSS-GGGTTEEEEEETTTTEEEEEEEEEETTEEEEE-SSSS-SEE-S-TT--EEEEEE-TTSPEEEEE---S--STT-TTSS---TTS----TTT-

Solvent-accessible surface area (backbone atoms only — not comparable to full-atom values): 34630 Å² total; per-residue (Å²): 134,90,80,90,81,85,83,84,81,86,83,89,81,90,81,89,76,83,81,77,81,76,75,84,73,77,76,76,84,74,92,77,62,76,39,44,38,28,46,58,85,46,79,82,48,72,77,44,50,62,40,90,63,83,70,56,72,81,54,48,73,60,33,28,19,38,40,38,52,59,57,70,66,53,52,72,69,56,42,54,51,52,52,50,42,24,38,75,40,20,11,38,34,24,28,24,45,19,46,68,17,56,62,81,56,52,65,74,71,44,77,49,78,43,83,45,50,42,17,49,23,76,61,12,54,69,34,85,43,44,43,65,53,51,50,32,42,42,73,32,45,48,62,39,50,67,49,74,62,91,72,48,46,59,27,22,30,30,63,30,71,37,76,90,80,67,85,80,91,74,76,46,58,18,38,83,28,77,29,70,37,25,35,36,31,75,39,81,66,12,26,38,36,39,34,36,70,48,72,33,76,66,48,50,66,34,66,56,52,44,47,32,53,55,28,38,43,24,55,26,34,72,40,78,71,76,82,72,54,74,67,54,49,48,39,22,48,37,29,81,65,32,50,69,49,71,68,58,48,58,71,51,49,50,54,41,91,92,56,83,88,80,75,45,74,50,73,87,78,48,60,45,53,62,34,75,52,64,52,100,84,69,43,47,32,36,30,24,23,66,29,54,66,51,37,52,70,52,43,32,53,70,68,42,31,53,52,38,32,73,74,67,72,53,78,82,82,73,63,56,94,65,79,35,72,6,33,39,34,39,42,38,50,88,85,73,83,64,44,47,76,45,75,43,71,31,40,67,63,30,45,38,43,38,23,51,45,82,48,95,56,34,34,36,36,33,25,51,39,33,31,35,40,39,26,26,86,85,71,83,66,37,52,78,43,83,44,60,32,30,29,48,42,24,42,41,36,65,91,11,28,56,33,45,50,40,83,44,100,80,75,32,35,33,28,21,18,2,61,30,23,19,85,45,30,24,27,45,84,63,81,44,78,63,42,61,42,69,17,24,36,34,36,32,37,92,84,37,82,51,61,48,75,38,30,78,37,92,46,34,22,40,24,45,33,68,49,98,88,65,50,42,32,34,17,27,28,72,70,19,40,51,46,31,40,45,74,45,43,44,61,61,37,43,76,70,74,40,83,87,69,73,33,58,45,75,58,35,64,60,54,74,64,56,50,75,56,53,69,65,64,37,52,78,65,38,74,55,86,33,76,67,30,42,28,51,32,12,17,28,23,64,37,79,61,64,67,58,65,74,92,49,41,42,25,36,32,30,14,27,35,84,56,23,27,33,41,56,28,42,49,44,88,48,90,80,47,60,43,63,41,67,86,58,87,66,47,42,24,29,29,78,55,72,36,48,20,33,55,29,36,40,73,46,98,77,29,44,83,46,70,42,56,48,60,37,80,73,88,53,48,71,44,54,75,27,62,61,47,38,45,24,64,38,47,58,44,75,48,77,114

Nearest PDB structures (foldseek):
  5xb7-assembly1_C  TM=4.966E-01  e=6.735E-06  Bifidobacterium animalis subsp. lactis
  5xb7-assembly1_D  TM=4.734E-01  e=6.735E-06  Bifidobacterium animalis subsp. lactis
  5xb7-assembly2_F  TM=4.454E-01  e=4.840E-06  Bifidobacterium animalis subsp. lactis
  5gsm-assembly1_B  TM=3.446E-01  e=1.234E-05  Thermococcus kodakarensis KOD1
  4oif-assembly1_C  TM=4.570E-01  e=5.222E-04  Geobacillus stearothermophilus